Protein AF-A0A9W7E710-F1 (afdb_monomer)

Sequence (642 aa):
MIWTTAQETFTSRNQWTIESVLKQHPCAAISVYSNTLPLNVFKTLMDFGFNVKVVRYDFSKIVKVDEPGYKWALETPRYVDFPHYHIHTSDMLRLLLLFKHGGSYVDMDHVTTGPILGVRGPGRNIFGGERCRSDNPDCLGAKELLQLNVIRAEHIDSANHMNRAGFHTVKSGDTPRYTPCNGLLLNWDANHPVIAAALREIDSNYDPHCWGCLGPRLFGKLMYDTLALPTTVRRKNIFEDVSLLPPGVLYPIDYSEIASILGPTRRYEVEHFMANTYSLGVHFYGKMTNGLKIQSGSTMEKIIHEATVFGKLPFVFLARLGVTAMHIQGIPPGILSFATYLTTKQNSNNPISSSMFISVTYHSGIATHNSDPLEASLVGRAMQSSQRGEVFLMFIEPDQAEYATRLGSPSCAVWPTFMENPVFKGPFRTANDSAPLKVGLLGISHRITVKNFFVQAGAACMFDNAVIYTNTLRVRNSNQAINEQAMKEWHLSMCRGEFVELGWLKSDDFREVLVKNDINLYVSISDAVPNVILDSLAAGIPVISSDTNSIFMSSPYLAGLLTEPRVDDQSAIYHRASHVVDYVASNRREFEKAVRELFEDLDEKATRSWDCLVKSTYKTPMCVDGGGECVIARVPTSTTGF

Nearest PDB structures (foldseek):
  8jjt-assembly1_C  TM=6.096E-01  e=1.456E-08  Variovorax paradoxus
  8jjt-assembly2_A  TM=5.961E-01  e=2.511E-08  Variovorax paradoxus
  8rz3-assembly1_A  TM=5.776E-01  e=1.785E-07  Variovorax paradoxus
  8jjt-assembly3_B  TM=5.707E-01  e=3.079E-07  Variovorax paradoxus
  8jjn-assembly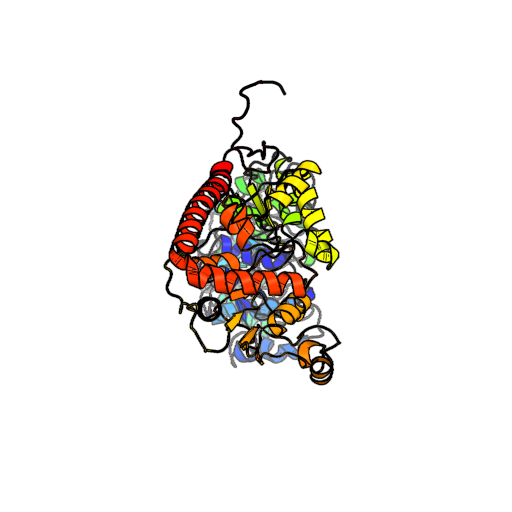3_B  TM=5.457E-01  e=2.345E-07  Variovorax paradoxus

Organism: NCBI:txid2557542

Secondary structure (DSSP, 8-state):
-B--S-GGG--HHHHHHHHHHHHH-TT--EEEE-SSS-TTTTHHHHHTT--EEEE---HHHHS-TTSTTHHHHHHGGGGTTSTTHHHHHHHHHHHHHHHHH-EEEE-TTEEESS--TT---SSSEEEEEEE--TT-TT-EEHHHHHHTTSS-GGGEE-SS---TTSEE--SSSPPPEEEEEEEEEEEEPTT-HHHHHHHHHHHHH--TT-TTTTTTTHHHHHHHHHHHS-HHHHTT-TTTTEEEEPHHHH--S-TTTGGGGTS--S---HHHHHHH---SEEE--HHHHTT----TT-HHHHHHHHHSSSTT-HHHHHHHTT--EEEEES--TTHHHHHHHHHHHHTS--TT----EEEEEE-B-HHHHTT-HHHHHHHHHHHHHHHTTSSEEEESSHHHHHHHHHTT--EEE-PPP-S------SPPP-TT--S--EEEE--SS-GGGSTTHHHHHHHHHTSTT-EEEES--S-SSSSS---HHHHHTSGGGG-SSEEEE--S--HHHHHHHHTTSSEEEE--SSB--S-HHHHHHHTT--EEE-TT-GGGGG-HHHHHHHB-S-TT-HHHHHHHHHHHHHHHHHSHHHHHHHHHHHHHHHHHHHHHHHHHHHHGGGS-EEE-STT--EEEPPPP------

Radius of gyration: 36.08 Å; Cα contacts (8 Å, |Δi|>4): 1140; chains: 1; bounding box: 76×70×103 Å

InterPro domains:
  IPR007577 Glycosyltransferase, DXD sugar-binding motif [PF04488] (13-116)
  IPR007652 Alpha 1,4-glycosyltransferase domain [PF04572] (189-304)
  IPR029044 Nucleotide-diphospho-sugar transferases [SSF53448] (34-288)
  IPR044789 Putative alpha 1,4-glycosyltransferase, plant [PTHR46781] (177-311)

Foldseek 3Di:
DEDEDAQVLDDVLLVLQVQLQCVQPVADQAEYEYPHHDQCPCVVVVVVPGRYTYDYDQLPVLDDPPAQQNLVSVCLVVLPPFPQSSVLVVLSVLLSCCQAPNFKAAASQKRFLHHQAPDDFLAQKEFEKDWDDPVAPLWAAPVLCVLLVQHDPVQEDDDPDPALSGGYQDPDDDGITMWRWPNIIGRGDHNQPLSRVLSNCCSVPPDSHDNDCSTRHRSSNLSVVLVVDDPVVNVVGSCSNHHYHGCLARANDDLVCLLVQQDQDDCPDLCCSVVVGNYRIHGNPCVSCPPPHSDPNGSVLVSSLNSGCQRPHVVLNCLVVVQQEDEEEADDPCPLVNLVVLVVVVVPPDPSNRNYAAEYEDFKDPVCCVVPVVVVVRVVSVQVSQLVVSHAYEYCQLVVCLVSVVVVRFYFHAHDDDDFQQPQAFDEDALPDPDAAEEEPEFDAASCPAPLSVLQLLLQLVDAAHEYEYAHPWDDDDPDTPDPVNVCVDPSVSRNYHYDYPYDDDPVRRLVSLRHGQEYEDAHLMGNPDPSCLSNVSNPRAYAYALSDPLCVVPPPSSVLRHFPPSNHSNSVNVSRVCNSNCCSVPVVVSNVSSNVSVVVSNVSNCQQVVLVVVCSVAPWGLPDSRRHIDRDDPPPDDDDD

Mean predicted aligned error: 14.83 Å

pLDDT: mean 81.58, std 14.82, range [27.72, 98.25]

Solvent-accessible surface area (backbone atoms only — not comparable to full-atom values): 35134 Å² total; per-residue (Å²): 60,66,48,81,61,62,51,88,75,64,48,69,67,37,51,40,15,54,30,4,45,40,56,59,35,62,83,47,78,46,53,34,39,25,83,50,56,60,72,64,75,50,45,70,52,39,76,75,68,36,49,59,46,58,36,78,76,53,55,78,79,73,44,52,89,94,40,68,37,28,62,46,50,71,47,44,82,79,39,66,87,39,63,57,34,62,58,49,52,50,41,48,48,54,46,54,47,30,34,70,68,21,45,64,44,46,45,52,39,36,38,27,65,36,68,63,78,84,59,79,58,78,11,60,25,31,29,31,20,35,76,53,57,93,88,51,88,38,45,42,40,52,71,58,40,43,74,50,41,23,38,56,75,89,47,51,44,79,69,95,65,92,62,52,75,41,35,47,63,64,95,80,74,84,64,57,32,32,21,46,36,70,54,37,33,34,56,30,58,51,67,35,63,54,51,45,49,53,26,41,48,44,50,73,66,68,55,64,82,47,85,41,58,68,35,55,34,38,56,21,41,55,51,50,59,49,70,69,46,59,71,84,58,46,78,69,46,72,42,58,53,23,12,52,42,38,20,17,30,48,35,62,57,52,81,92,53,49,70,63,37,26,39,68,72,76,94,72,46,58,61,56,54,61,73,73,33,85,39,33,23,44,54,56,48,55,87,80,43,58,93,62,67,75,31,81,86,6,53,48,47,52,50,42,52,69,23,21,55,47,51,92,43,66,63,62,42,43,48,74,73,67,52,48,64,46,82,38,89,39,84,60,91,62,50,68,61,51,29,47,53,50,52,64,47,55,76,39,100,50,94,81,54,69,80,58,43,41,32,34,32,44,61,71,26,74,78,51,24,80,80,35,71,68,55,39,52,49,52,54,50,48,39,54,34,17,54,68,68,32,33,46,35,29,20,54,48,41,70,58,7,26,52,38,36,77,72,63,15,58,22,19,29,37,48,75,82,81,95,67,77,70,69,58,75,39,69,77,64,48,81,82,60,84,67,64,49,32,36,30,53,60,69,59,67,48,38,76,80,43,72,49,38,69,31,54,50,52,17,54,27,69,38,78,52,16,41,36,38,27,30,25,78,60,62,90,82,54,104,63,60,70,48,77,64,57,60,62,70,37,78,71,60,72,38,50,32,46,80,45,74,66,37,88,66,56,74,67,61,45,48,58,51,51,30,64,20,54,32,34,50,56,44,37,88,44,68,70,61,57,61,58,61,59,58,18,45,27,24,63,22,55,46,37,26,24,64,75,51,71,86,38,71,89,32,69,67,56,34,72,56,32,36,39,79,56,54,84,35,26,67,56,48,29,55,46,52,53,50,41,53,54,46,45,35,74,42,44,71,58,53,52,50,54,50,50,58,47,50,56,54,45,50,53,45,16,53,52,33,50,49,41,60,66,65,31,76,80,46,75,60,37,55,74,49,93,66,8,45,64,36,79,54,76,77,75,94,72,74,96,84,131

Structure (mmCIF, N/CA/C/O backbone):
data_AF-A0A9W7E710-F1
#
_entry.id   AF-A0A9W7E710-F1
#
loop_
_atom_site.group_PDB
_atom_site.id
_atom_site.type_symbol
_atom_site.label_atom_id
_atom_site.label_alt_id
_atom_site.label_comp_id
_atom_site.label_asym_id
_atom_site.label_entity_id
_atom_site.label_seq_id
_atom_site.pdbx_PDB_ins_code
_atom_site.Cartn_x
_atom_site.Cartn_y
_atom_site.Cartn_z
_atom_site.occupancy
_atom_site.B_iso_or_equiv
_atom_site.auth_seq_id
_atom_site.auth_comp_id
_atom_site.auth_asym_id
_atom_site.auth_atom_id
_atom_site.pdbx_PDB_model_num
ATOM 1 N N . MET A 1 1 ? 8.676 -7.058 -19.491 1.00 96.88 1 MET A N 1
ATOM 2 C CA . MET A 1 1 ? 9.903 -6.722 -18.725 1.00 96.88 1 MET A CA 1
ATOM 3 C C . MET A 1 1 ? 10.515 -8.012 -18.194 1.00 96.88 1 MET A C 1
ATOM 5 O O . MET A 1 1 ? 9.797 -9.009 -18.130 1.00 96.88 1 MET A O 1
ATOM 9 N N . ILE A 1 2 ? 11.804 -8.029 -17.845 1.00 97.06 2 ILE A N 1
ATOM 10 C CA . ILE A 1 2 ? 12.531 -9.257 -17.475 1.00 97.06 2 ILE A CA 1
ATOM 11 C C . ILE A 1 2 ? 13.380 -9.028 -16.219 1.00 97.06 2 ILE A C 1
ATOM 13 O O . ILE A 1 2 ? 14.005 -7.980 -16.086 1.00 97.06 2 ILE A O 1
ATOM 17 N N . TRP A 1 3 ? 13.426 -10.029 -15.333 1.00 95.31 3 TRP A N 1
ATOM 18 C CA . TRP A 1 3 ? 14.349 -10.080 -14.197 1.00 95.31 3 TRP A CA 1
ATOM 19 C C . TRP A 1 3 ? 14.967 -11.476 -14.045 1.00 95.31 3 TRP A C 1
ATOM 21 O O . TRP A 1 3 ? 14.257 -12.451 -13.782 1.00 95.31 3 TRP A O 1
ATOM 31 N N . THR A 1 4 ? 16.288 -11.582 -14.201 1.00 92.44 4 THR A N 1
ATOM 32 C CA . THR A 1 4 ? 17.020 -12.866 -14.266 1.00 92.44 4 THR A CA 1
ATOM 33 C C . THR A 1 4 ? 17.992 -13.105 -13.111 1.00 92.44 4 THR A C 1
ATOM 35 O O . THR A 1 4 ? 18.566 -14.190 -13.026 1.00 92.44 4 THR A O 1
ATOM 38 N N . THR A 1 5 ? 18.184 -12.129 -12.223 1.00 89.50 5 THR A N 1
ATOM 39 C CA . THR A 1 5 ? 19.094 -12.218 -11.071 1.00 89.50 5 THR A CA 1
ATOM 40 C C . THR A 1 5 ? 18.344 -12.575 -9.787 1.00 89.50 5 THR A C 1
ATOM 42 O O . THR A 1 5 ? 17.115 -12.663 -9.771 1.00 89.50 5 THR A O 1
ATOM 45 N N . ALA A 1 6 ? 19.074 -12.806 -8.694 1.00 91.19 6 ALA A N 1
ATOM 46 C CA . ALA A 1 6 ? 18.502 -13.180 -7.402 1.00 91.19 6 ALA A CA 1
ATOM 47 C C . ALA A 1 6 ? 17.543 -12.103 -6.846 1.00 91.19 6 ALA A C 1
ATOM 49 O O . ALA A 1 6 ? 17.689 -10.911 -7.146 1.00 91.19 6 ALA A O 1
ATOM 50 N N . GLN A 1 7 ? 16.550 -12.512 -6.052 1.00 92.31 7 GLN A N 1
ATOM 51 C CA . GLN A 1 7 ? 15.501 -11.620 -5.540 1.00 92.31 7 GLN A CA 1
ATOM 52 C C . GLN A 1 7 ? 16.075 -10.474 -4.695 1.00 92.31 7 GLN A C 1
ATOM 54 O O . GLN A 1 7 ? 15.571 -9.360 -4.750 1.00 92.31 7 GLN A O 1
ATOM 59 N N . GLU A 1 8 ? 17.151 -10.717 -3.956 1.00 91.31 8 GLU A N 1
ATOM 60 C CA . GLU A 1 8 ? 17.798 -9.766 -3.045 1.00 91.31 8 GLU A CA 1
ATOM 61 C C . GLU A 1 8 ? 18.417 -8.582 -3.798 1.00 91.31 8 GLU A C 1
ATOM 63 O O . GLU A 1 8 ? 18.641 -7.515 -3.229 1.00 91.31 8 GLU A O 1
ATOM 68 N N . THR A 1 9 ? 18.680 -8.763 -5.095 1.00 90.50 9 THR A N 1
ATOM 69 C CA . THR A 1 9 ? 19.178 -7.702 -5.977 1.00 90.50 9 THR A CA 1
ATOM 70 C C . THR A 1 9 ? 18.055 -6.844 -6.561 1.00 90.50 9 THR A C 1
ATOM 72 O O . THR A 1 9 ? 18.335 -5.801 -7.149 1.00 90.50 9 THR A O 1
ATOM 75 N N . PHE A 1 10 ? 16.790 -7.259 -6.413 1.00 90.81 10 PHE A N 1
ATOM 76 C CA . PHE A 1 10 ? 15.633 -6.480 -6.843 1.00 90.81 10 PHE A CA 1
ATOM 77 C C . PHE A 1 10 ? 15.354 -5.388 -5.813 1.00 90.81 10 PHE A C 1
ATOM 79 O O . PHE A 1 10 ? 15.004 -5.658 -4.665 1.00 90.81 10 PHE A O 1
ATOM 86 N N . THR A 1 11 ? 15.514 -4.134 -6.224 1.00 89.50 11 THR A N 1
ATOM 87 C CA . THR A 1 11 ? 15.403 -2.974 -5.331 1.00 89.50 11 THR A CA 1
ATOM 88 C C . THR A 1 11 ? 14.224 -2.085 -5.709 1.00 89.50 11 THR A C 1
ATOM 90 O O . THR A 1 11 ? 13.626 -2.220 -6.779 1.00 89.50 11 THR A O 1
ATOM 93 N N . SER A 1 12 ? 13.938 -1.078 -4.878 1.00 86.81 12 SER A N 1
ATOM 94 C CA . SER A 1 12 ? 12.937 -0.051 -5.190 1.00 86.81 12 SER A CA 1
ATOM 95 C C . SER A 1 12 ? 13.193 0.656 -6.526 1.00 86.81 12 SER A C 1
ATOM 97 O O . SER A 1 12 ? 12.239 1.072 -7.168 1.00 86.81 12 SER A O 1
ATOM 99 N N . ARG A 1 13 ? 14.447 0.737 -7.003 1.00 88.94 13 ARG A N 1
ATOM 100 C CA . ARG A 1 13 ? 14.766 1.317 -8.323 1.00 88.94 13 ARG A CA 1
ATOM 101 C C . ARG A 1 13 ? 14.085 0.567 -9.466 1.00 88.94 13 ARG A C 1
ATOM 103 O O . ARG A 1 13 ? 13.595 1.179 -10.413 1.00 88.94 13 ARG A O 1
ATOM 110 N N . ASN A 1 14 ? 14.037 -0.755 -9.354 1.00 92.44 14 ASN A N 1
ATOM 111 C CA . ASN A 1 14 ? 13.433 -1.618 -10.359 1.00 92.44 14 ASN A CA 1
ATOM 112 C C . ASN A 1 14 ? 11.907 -1.533 -10.292 1.00 92.44 14 ASN A C 1
ATOM 114 O O . ASN A 1 14 ? 11.240 -1.463 -11.321 1.00 92.44 14 ASN A O 1
ATOM 118 N N . GLN A 1 15 ? 11.353 -1.432 -9.083 1.00 92.19 15 GLN A N 1
ATOM 119 C CA . GLN A 1 15 ? 9.925 -1.184 -8.907 1.00 92.19 15 GLN A CA 1
ATOM 120 C C . GLN A 1 15 ? 9.497 0.189 -9.451 1.00 92.19 15 GLN A C 1
ATOM 122 O O . GLN A 1 15 ? 8.486 0.268 -10.141 1.00 92.19 15 GLN A O 1
ATOM 127 N N . TRP A 1 16 ? 10.275 1.254 -9.229 1.00 91.62 16 TRP A N 1
ATOM 128 C CA . TRP A 1 16 ? 9.985 2.590 -9.770 1.00 91.62 16 TRP A CA 1
ATOM 129 C C . TRP A 1 16 ? 9.903 2.608 -11.292 1.00 91.62 16 TRP A C 1
ATOM 131 O O . TRP A 1 16 ? 9.093 3.333 -11.854 1.00 91.62 16 TRP A O 1
ATOM 141 N N . THR A 1 17 ? 10.687 1.773 -11.965 1.00 93.69 17 THR A N 1
ATOM 142 C CA . THR A 1 17 ? 10.592 1.599 -13.418 1.00 93.69 17 THR A CA 1
ATOM 143 C C . THR A 1 17 ? 9.205 1.067 -13.814 1.00 93.69 17 THR A C 1
ATOM 145 O O . THR A 1 17 ? 8.542 1.649 -14.671 1.00 93.69 17 THR A O 1
ATOM 148 N N . ILE A 1 18 ? 8.697 0.039 -13.125 1.00 95.56 18 ILE A N 1
ATOM 149 C CA . ILE A 1 18 ? 7.341 -0.500 -13.342 1.00 95.56 18 ILE A CA 1
ATOM 150 C C . ILE A 1 18 ? 6.276 0.556 -13.023 1.00 95.56 18 ILE A C 1
ATOM 152 O O . ILE A 1 18 ? 5.378 0.797 -13.828 1.00 95.56 18 ILE A O 1
ATOM 156 N N . GLU A 1 19 ? 6.388 1.210 -11.865 1.00 93.56 19 GLU A N 1
ATOM 157 C CA . GLU A 1 19 ? 5.472 2.276 -11.456 1.00 93.56 19 GLU A CA 1
ATOM 158 C C . GLU A 1 19 ? 5.452 3.425 -12.460 1.00 93.56 19 GLU A C 1
ATOM 160 O O . GLU A 1 19 ? 4.396 4.001 -12.700 1.00 93.56 19 GLU A O 1
ATOM 165 N N . SER A 1 20 ? 6.595 3.756 -13.063 1.00 93.94 20 SER A N 1
ATOM 166 C CA . SER A 1 20 ? 6.653 4.823 -14.053 1.00 93.94 20 SER A CA 1
ATOM 167 C C . SER A 1 20 ? 5.840 4.491 -15.300 1.00 93.94 20 SER A C 1
ATOM 169 O O . SER A 1 20 ? 5.063 5.328 -15.757 1.00 93.94 20 SER A O 1
ATOM 171 N N . VAL A 1 21 ? 5.898 3.241 -15.773 1.00 95.81 21 VAL A N 1
ATOM 172 C CA . VAL A 1 21 ? 5.061 2.780 -16.888 1.00 95.81 21 VAL A CA 1
ATOM 173 C C . VAL A 1 21 ? 3.586 2.816 -16.496 1.00 95.81 21 VAL A C 1
ATOM 175 O O . VAL A 1 21 ? 2.774 3.339 -17.254 1.00 95.81 21 VAL A O 1
ATOM 178 N N . LEU A 1 22 ? 3.236 2.307 -15.310 1.00 94.44 22 LEU A N 1
ATOM 179 C CA . LEU A 1 22 ? 1.852 2.274 -14.820 1.00 94.44 22 LEU A CA 1
ATOM 180 C C . LEU A 1 22 ? 1.266 3.672 -14.604 1.00 94.44 22 LEU A C 1
ATOM 182 O O . LEU A 1 22 ? 0.077 3.874 -14.829 1.00 94.44 22 LEU A O 1
ATOM 186 N N . LYS A 1 23 ? 2.086 4.654 -14.215 1.00 89.69 23 LYS A N 1
ATOM 187 C CA . LYS A 1 23 ? 1.638 6.045 -14.105 1.00 89.69 23 LYS A CA 1
ATOM 188 C C . LYS A 1 23 ? 1.209 6.593 -15.468 1.00 89.69 23 LYS A C 1
ATOM 190 O O . LYS A 1 23 ? 0.175 7.247 -15.565 1.00 89.69 23 LYS A O 1
ATOM 195 N N . GLN A 1 24 ? 2.014 6.355 -16.501 1.00 89.94 24 GLN A N 1
ATOM 196 C CA . GLN A 1 24 ? 1.759 6.872 -17.849 1.00 89.94 24 GLN A CA 1
ATOM 197 C C . GLN A 1 24 ? 0.689 6.052 -18.585 1.00 89.94 24 GLN A C 1
ATOM 199 O O . GLN A 1 24 ? -0.039 6.586 -19.417 1.00 89.94 24 GLN A O 1
ATOM 204 N N . HIS A 1 25 ? 0.580 4.761 -18.260 1.00 93.94 25 HIS A N 1
ATOM 205 C CA . HIS A 1 25 ? -0.333 3.805 -18.881 1.00 93.94 25 HIS A CA 1
ATOM 206 C C . HIS A 1 25 ? -1.041 2.958 -17.810 1.00 93.94 25 HIS A C 1
ATOM 208 O O . HIS A 1 25 ? -0.707 1.782 -17.645 1.00 93.94 25 HIS A O 1
ATOM 214 N N . PRO A 1 26 ? -2.051 3.501 -17.101 1.00 91.25 26 PRO A N 1
ATOM 215 C CA . PRO A 1 26 ? -2.720 2.787 -16.004 1.00 91.25 26 PRO A CA 1
ATOM 216 C C . PRO A 1 26 ? -3.378 1.465 -16.420 1.00 91.25 26 PRO A C 1
ATOM 218 O O . PRO A 1 26 ? -3.525 0.557 -15.608 1.00 91.25 26 PRO A O 1
ATOM 221 N N . CYS A 1 27 ? -3.747 1.344 -17.700 1.00 91.88 27 CYS A N 1
ATOM 222 C CA . CYS A 1 27 ? -4.351 0.142 -18.280 1.00 91.88 27 CYS A CA 1
ATOM 223 C C . CYS A 1 27 ? -3.326 -0.834 -18.891 1.00 91.88 27 CYS A C 1
ATOM 225 O O . CYS A 1 27 ? -3.725 -1.829 -19.500 1.00 91.88 27 CYS A O 1
ATOM 227 N N . ALA A 1 28 ? -2.020 -0.563 -18.793 1.00 94.38 28 ALA A N 1
ATOM 228 C CA . ALA A 1 28 ? -1.005 -1.458 -19.337 1.00 94.38 28 ALA A CA 1
ATOM 229 C C . ALA A 1 28 ? -1.021 -2.813 -18.614 1.00 94.38 28 ALA A C 1
ATOM 231 O O . ALA A 1 28 ? -1.034 -2.884 -17.387 1.00 94.38 28 ALA A O 1
ATOM 232 N N . ALA A 1 29 ? -0.964 -3.896 -19.390 1.00 96.25 29 ALA A N 1
ATOM 233 C CA . ALA A 1 29 ? -0.771 -5.243 -18.870 1.00 96.25 29 ALA A CA 1
ATOM 234 C C . ALA A 1 29 ? 0.730 -5.563 -18.820 1.00 96.25 29 ALA A C 1
ATOM 236 O O . ALA A 1 29 ? 1.346 -5.878 -19.841 1.00 96.25 29 ALA A O 1
ATOM 237 N N . ILE A 1 30 ? 1.333 -5.488 -17.633 1.00 97.75 30 ILE A N 1
ATOM 238 C CA . ILE A 1 30 ? 2.769 -5.707 -17.446 1.00 97.75 30 ILE A CA 1
ATOM 239 C C . ILE A 1 30 ? 3.026 -7.152 -17.017 1.00 97.75 30 ILE A C 1
ATOM 241 O O . ILE A 1 30 ? 2.687 -7.573 -15.912 1.00 97.75 30 ILE A O 1
ATOM 245 N N . SER A 1 31 ? 3.695 -7.911 -17.886 1.00 98.06 31 SER A N 1
ATOM 246 C CA . SER A 1 31 ? 4.277 -9.208 -17.524 1.00 98.06 31 SER A CA 1
ATOM 247 C C . SER A 1 31 ? 5.769 -9.050 -17.224 1.00 98.06 31 SER A C 1
ATOM 249 O O . SER A 1 31 ? 6.552 -8.600 -18.072 1.00 98.06 31 SER A O 1
ATOM 251 N N . VAL A 1 32 ? 6.151 -9.418 -16.003 1.00 98.25 32 VAL A N 1
ATOM 252 C CA . VAL A 1 32 ? 7.535 -9.495 -15.532 1.00 98.25 32 VAL A CA 1
ATOM 253 C C . VAL A 1 32 ? 7.982 -10.947 -15.601 1.00 98.25 32 VAL A C 1
ATOM 255 O O . VAL A 1 32 ? 7.592 -11.764 -14.771 1.00 98.25 32 VAL A O 1
ATOM 258 N N . TYR A 1 33 ? 8.795 -11.284 -16.595 1.00 97.81 33 TYR A N 1
ATOM 259 C CA . TYR A 1 33 ? 9.319 -12.638 -16.734 1.00 97.81 33 TYR A CA 1
ATOM 260 C C . TYR A 1 33 ? 10.496 -12.841 -15.784 1.00 97.81 33 TYR A C 1
ATOM 262 O O . TYR A 1 33 ? 11.522 -12.171 -15.901 1.00 97.81 33 TYR A O 1
ATOM 270 N N . SER A 1 34 ? 10.333 -13.745 -14.820 1.00 97.31 34 SER A N 1
ATOM 271 C CA . SER A 1 34 ? 11.350 -14.043 -13.816 1.00 97.31 34 SER A CA 1
ATOM 272 C C . SER A 1 34 ? 11.143 -15.421 -13.208 1.00 97.31 34 SER A C 1
ATOM 274 O O . SER A 1 34 ? 10.020 -15.794 -12.869 1.00 97.31 34 SER A O 1
ATOM 276 N N . ASN A 1 35 ? 12.238 -16.147 -12.989 1.00 95.94 35 ASN A N 1
ATOM 277 C CA . ASN A 1 35 ? 12.242 -17.419 -12.261 1.00 95.94 35 ASN A CA 1
ATOM 278 C C . ASN A 1 35 ? 12.683 -17.272 -10.795 1.00 95.94 35 ASN A C 1
ATOM 280 O O . ASN A 1 35 ? 12.573 -18.226 -10.034 1.00 95.94 35 ASN A O 1
ATOM 284 N N . THR A 1 36 ? 13.117 -16.078 -10.389 1.00 95.81 36 THR A N 1
ATOM 285 C CA . THR A 1 36 ? 13.673 -15.792 -9.059 1.00 95.81 36 THR A CA 1
ATOM 286 C C . THR A 1 36 ? 12.759 -14.915 -8.208 1.00 95.81 36 THR A C 1
ATOM 288 O O . THR A 1 36 ? 12.714 -15.089 -6.996 1.00 95.81 36 THR A O 1
ATOM 291 N N . LEU A 1 37 ? 11.977 -14.010 -8.809 1.00 96.25 37 LEU A N 1
ATOM 292 C CA . LEU A 1 37 ? 11.049 -13.165 -8.049 1.00 96.25 37 LEU A CA 1
ATOM 293 C C . LEU A 1 37 ? 9.853 -13.969 -7.496 1.00 96.25 37 LEU A C 1
ATOM 295 O O . LEU A 1 37 ? 9.353 -14.863 -8.188 1.00 96.25 37 LEU A O 1
ATOM 299 N N . PRO A 1 38 ? 9.329 -13.652 -6.300 1.00 94.88 38 PRO A N 1
ATOM 300 C CA . PRO A 1 38 ? 8.073 -14.207 -5.802 1.00 94.88 38 PRO A CA 1
ATOM 301 C C . PRO A 1 38 ? 6.889 -13.804 -6.683 1.00 94.88 38 PRO A C 1
ATOM 303 O O . PRO A 1 38 ? 6.827 -12.679 -7.175 1.00 94.88 38 PRO A O 1
ATOM 306 N N . LEU A 1 39 ? 5.899 -14.688 -6.838 1.00 94.62 39 LEU A N 1
ATOM 307 C CA . LEU A 1 39 ? 4.714 -14.392 -7.659 1.00 94.62 39 LEU A CA 1
ATOM 308 C C . LEU A 1 39 ? 3.870 -13.234 -7.102 1.00 94.62 39 LEU A C 1
ATOM 310 O O . LEU A 1 39 ? 3.196 -12.539 -7.857 1.00 94.62 39 LEU A O 1
ATOM 314 N N . ASN A 1 40 ? 3.935 -13.008 -5.791 1.00 86.31 40 ASN A N 1
ATOM 315 C CA . ASN A 1 40 ? 3.215 -11.961 -5.071 1.00 86.31 40 ASN A CA 1
ATOM 316 C C . ASN A 1 40 ? 4.051 -10.691 -4.827 1.00 86.31 40 ASN A C 1
ATOM 318 O O . ASN A 1 40 ? 3.600 -9.820 -4.088 1.00 86.31 40 ASN A O 1
ATOM 322 N N . VAL A 1 41 ? 5.239 -10.554 -5.431 1.00 87.31 41 VAL A N 1
ATOM 323 C CA . VAL A 1 41 ? 6.129 -9.397 -5.194 1.00 87.31 41 VAL A CA 1
ATOM 324 C C . VAL A 1 41 ? 5.462 -8.050 -5.515 1.00 87.31 41 VAL A C 1
ATOM 326 O O . VAL A 1 41 ? 5.782 -7.042 -4.897 1.00 87.31 41 VAL A O 1
ATOM 329 N N . PHE A 1 42 ? 4.477 -8.034 -6.420 1.00 87.62 42 PHE A N 1
ATOM 330 C CA . PHE A 1 42 ? 3.721 -6.836 -6.803 1.00 87.62 42 PHE A CA 1
ATOM 331 C C . PHE A 1 42 ? 2.314 -6.767 -6.195 1.00 87.62 42 PHE A C 1
ATOM 333 O O . PHE A 1 42 ? 1.459 -6.066 -6.733 1.00 87.62 42 PHE A O 1
ATOM 340 N N . LYS A 1 43 ? 2.049 -7.481 -5.087 1.00 80.12 43 LYS A N 1
ATOM 341 C CA . LYS A 1 43 ? 0.716 -7.519 -4.459 1.00 80.12 43 LYS A CA 1
ATOM 342 C C . LYS A 1 43 ? 0.153 -6.122 -4.214 1.00 80.12 43 LYS A C 1
ATOM 344 O O . LYS A 1 43 ? -0.978 -5.866 -4.595 1.00 80.12 43 LYS A O 1
ATOM 349 N N . THR A 1 44 ? 0.964 -5.214 -3.679 1.00 77.69 44 THR A N 1
ATOM 350 C CA . THR A 1 44 ? 0.544 -3.834 -3.430 1.00 77.69 44 THR A CA 1
ATOM 351 C C . THR A 1 44 ? 0.013 -3.171 -4.700 1.00 77.69 44 THR A C 1
ATOM 353 O O . THR A 1 44 ? -1.094 -2.657 -4.689 1.00 77.69 44 THR A O 1
ATOM 356 N N . LEU A 1 45 ? 0.736 -3.243 -5.824 1.00 79.00 45 LEU A N 1
ATOM 357 C CA . LEU A 1 45 ? 0.282 -2.660 -7.096 1.00 79.00 45 LEU A CA 1
ATOM 358 C C . LEU A 1 45 ? -1.025 -3.301 -7.595 1.00 79.00 45 LEU A C 1
ATOM 360 O O . LEU A 1 45 ? -1.896 -2.590 -8.090 1.00 79.00 45 LEU A O 1
ATOM 364 N N . MET A 1 46 ? -1.178 -4.618 -7.429 1.00 80.75 46 MET A N 1
ATOM 365 C CA . MET A 1 46 ? -2.410 -5.333 -7.784 1.00 80.75 46 MET A CA 1
ATOM 366 C C . MET A 1 46 ? -3.598 -4.928 -6.902 1.00 80.75 46 MET A C 1
ATOM 368 O O . MET A 1 46 ? -4.699 -4.759 -7.417 1.00 80.75 46 MET A O 1
ATOM 372 N N . ASP A 1 47 ? -3.380 -4.714 -5.602 1.00 71.88 47 ASP A N 1
ATOM 373 C CA . ASP A 1 47 ? -4.417 -4.253 -4.668 1.00 71.88 47 ASP A CA 1
ATOM 374 C C . ASP A 1 47 ? -4.927 -2.844 -5.034 1.00 71.88 47 ASP A C 1
ATOM 376 O O . ASP A 1 47 ? -6.092 -2.529 -4.806 1.00 71.88 47 ASP A O 1
ATOM 380 N N . PHE A 1 48 ? -4.083 -2.017 -5.666 1.00 69.69 48 PHE A N 1
ATOM 381 C CA . PHE A 1 48 ? -4.464 -0.718 -6.241 1.00 69.69 48 PHE A CA 1
ATOM 382 C C . PHE A 1 48 ? -5.126 -0.815 -7.630 1.00 69.69 48 PHE A C 1
ATOM 384 O O . PHE A 1 48 ? -5.451 0.210 -8.226 1.00 69.69 48 PHE A O 1
ATOM 391 N N . GLY A 1 49 ? -5.337 -2.024 -8.155 1.00 78.50 49 GLY A N 1
ATOM 392 C CA . GLY A 1 49 ? -6.023 -2.267 -9.426 1.00 78.50 49 GLY A CA 1
ATOM 393 C C . GLY A 1 49 ? -5.122 -2.299 -10.665 1.00 78.50 49 GLY A C 1
ATOM 394 O O . GLY A 1 49 ? -5.637 -2.416 -11.777 1.00 78.50 49 GLY A O 1
ATOM 395 N N . PHE A 1 50 ? -3.793 -2.227 -10.520 1.00 87.19 50 PHE A N 1
ATOM 396 C CA . PHE A 1 50 ? -2.887 -2.332 -11.667 1.00 87.19 50 PHE A CA 1
ATOM 397 C C . PHE A 1 50 ? -2.715 -3.777 -12.146 1.00 87.19 50 PHE A C 1
ATOM 399 O O . PHE A 1 50 ? -2.581 -4.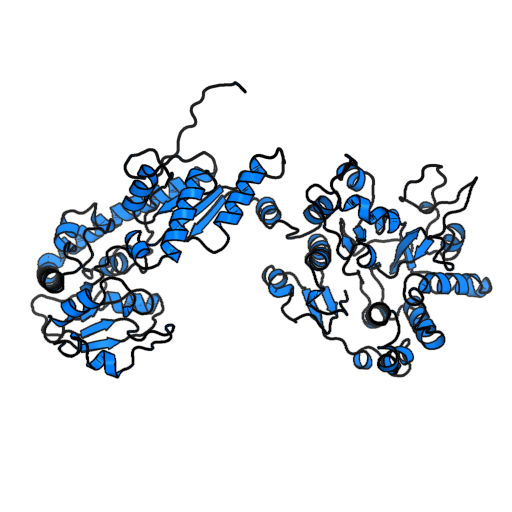713 -11.357 1.00 87.19 50 PHE A O 1
ATOM 406 N N . ASN A 1 51 ? -2.623 -3.956 -13.466 1.00 95.25 51 ASN A N 1
ATOM 407 C CA . ASN A 1 51 ? -2.394 -5.259 -14.086 1.00 95.25 51 ASN A CA 1
ATOM 408 C C . ASN A 1 51 ? -0.892 -5.543 -14.240 1.00 95.25 51 ASN A C 1
ATOM 410 O O . ASN A 1 51 ? -0.308 -5.363 -15.311 1.00 95.25 51 ASN A O 1
ATOM 414 N N . VAL A 1 52 ? -0.264 -5.990 -13.155 1.00 96.69 52 VAL A N 1
ATOM 415 C CA . VAL A 1 52 ? 1.140 -6.415 -13.137 1.00 96.69 52 VAL A CA 1
ATOM 416 C C . VAL A 1 52 ? 1.265 -7.821 -12.562 1.00 96.69 52 VAL A C 1
ATOM 418 O O . VAL A 1 52 ? 0.718 -8.120 -11.506 1.00 96.69 52 VAL A O 1
ATOM 421 N N . LYS A 1 53 ? 2.005 -8.698 -13.246 1.00 96.56 53 LYS A N 1
ATOM 422 C CA . LYS A 1 53 ? 2.214 -10.083 -12.800 1.00 96.56 53 LYS A CA 1
ATOM 423 C C . LYS A 1 53 ? 3.626 -10.579 -13.061 1.00 96.56 53 LYS A C 1
ATOM 425 O O . LYS A 1 53 ? 4.252 -10.213 -14.057 1.00 96.56 53 LYS A O 1
ATOM 430 N N . VAL A 1 54 ? 4.092 -11.477 -12.198 1.00 98.19 54 VAL A N 1
ATOM 431 C CA . VAL A 1 54 ? 5.302 -12.267 -12.446 1.00 98.19 54 VAL A CA 1
ATOM 432 C C . VAL A 1 54 ? 4.935 -13.517 -13.240 1.00 98.19 54 VAL A C 1
ATOM 434 O O . VAL A 1 54 ? 3.974 -14.210 -12.913 1.00 98.19 54 VAL A O 1
ATOM 437 N N . VAL A 1 55 ? 5.709 -13.812 -14.281 1.00 98.00 55 VAL A N 1
ATOM 438 C CA . VAL A 1 55 ? 5.534 -14.979 -15.150 1.00 98.00 55 VAL A CA 1
ATOM 439 C C . VAL A 1 55 ? 6.811 -15.814 -15.122 1.00 98.00 55 VAL A C 1
ATOM 441 O O . VAL A 1 55 ? 7.905 -15.296 -15.350 1.00 98.00 55 VAL A O 1
ATOM 444 N N . ARG A 1 56 ? 6.679 -17.114 -14.846 1.00 97.31 56 ARG A N 1
ATOM 445 C CA . ARG A 1 56 ? 7.792 -18.064 -14.974 1.00 97.31 56 ARG A CA 1
ATOM 446 C C . ARG A 1 56 ? 8.070 -18.321 -16.448 1.00 97.31 56 ARG A C 1
ATOM 448 O O . ARG A 1 56 ? 7.129 -18.498 -17.219 1.00 97.31 56 ARG A O 1
ATOM 455 N N . TYR A 1 57 ? 9.341 -18.355 -16.826 1.00 94.88 57 TYR A N 1
ATOM 456 C CA . TYR A 1 57 ? 9.745 -18.648 -18.195 1.00 94.88 57 TYR A CA 1
ATOM 457 C C . TYR A 1 57 ? 10.531 -19.950 -18.275 1.00 94.88 57 TYR A C 1
ATOM 459 O O . TYR A 1 57 ? 11.262 -20.328 -17.361 1.00 94.88 57 TYR A O 1
ATOM 467 N N . ASP A 1 58 ? 10.389 -20.601 -19.417 1.00 92.75 58 ASP A N 1
ATOM 468 C CA . ASP A 1 58 ? 11.114 -21.798 -19.804 1.00 92.75 58 ASP A CA 1
ATOM 469 C C . ASP A 1 58 ? 11.340 -21.690 -21.310 1.00 92.75 58 ASP A C 1
ATOM 471 O O . ASP A 1 58 ? 10.376 -21.623 -22.077 1.00 92.75 58 ASP A O 1
ATOM 475 N N . PHE A 1 59 ? 12.604 -21.615 -21.729 1.00 91.81 59 PHE A N 1
ATOM 476 C CA . PHE A 1 59 ? 12.952 -21.430 -23.134 1.00 91.81 59 PHE A CA 1
ATOM 477 C C . PHE A 1 59 ? 12.350 -22.525 -24.020 1.00 91.81 59 PHE A C 1
ATOM 479 O O . PHE A 1 59 ? 11.826 -22.208 -25.086 1.00 91.81 59 PHE A O 1
ATOM 486 N N . SER A 1 60 ? 12.303 -23.773 -23.542 1.00 86.88 60 SER A N 1
ATOM 487 C CA . SER A 1 60 ? 11.740 -24.906 -24.290 1.00 86.88 60 SER A CA 1
ATOM 488 C C . SER A 1 60 ? 10.242 -24.764 -24.584 1.00 86.88 60 SER A C 1
ATOM 490 O O . SER A 1 60 ? 9.725 -25.368 -25.521 1.00 86.88 60 SER A O 1
ATOM 492 N N . LYS A 1 61 ? 9.534 -23.949 -23.792 1.00 89.25 61 LYS A N 1
ATOM 493 C CA . LYS A 1 61 ? 8.107 -23.651 -23.975 1.00 89.25 61 LYS A CA 1
ATOM 494 C C . LYS A 1 61 ? 7.874 -22.396 -24.806 1.00 89.25 61 LYS A C 1
ATOM 496 O O . LYS A 1 61 ? 6.777 -22.218 -25.331 1.00 89.25 61 LYS A O 1
ATOM 501 N N . ILE A 1 62 ? 8.875 -21.521 -24.897 1.00 92.12 62 ILE A N 1
ATOM 502 C CA . ILE A 1 62 ? 8.793 -20.268 -25.648 1.00 92.12 62 ILE A CA 1
ATOM 503 C C . ILE A 1 62 ? 9.113 -20.508 -27.122 1.00 92.12 62 ILE A C 1
ATOM 505 O O . ILE A 1 62 ? 8.393 -19.985 -27.968 1.00 92.12 62 ILE A O 1
ATOM 509 N N . VAL A 1 63 ? 10.150 -21.292 -27.435 1.00 93.06 63 VAL A N 1
ATOM 510 C CA . VAL A 1 63 ? 10.617 -21.523 -28.811 1.00 93.06 63 VAL A CA 1
ATOM 511 C C . VAL A 1 63 ? 10.483 -22.991 -29.214 1.00 93.06 63 VAL A C 1
ATOM 513 O O . VAL A 1 63 ? 10.836 -23.894 -28.457 1.00 93.06 63 VAL A O 1
ATOM 516 N N . LYS A 1 64 ? 9.941 -23.234 -30.409 1.00 92.94 64 LYS A N 1
ATOM 517 C CA . LYS A 1 64 ? 9.769 -24.574 -30.987 1.00 92.94 64 LYS A CA 1
ATOM 518 C C . LYS A 1 64 ? 10.954 -24.934 -31.881 1.00 92.94 64 LYS A C 1
ATOM 520 O O . LYS A 1 64 ? 11.704 -24.062 -32.311 1.00 92.94 64 LYS A O 1
ATOM 525 N N . VAL A 1 65 ? 11.087 -26.227 -32.179 1.00 91.94 65 VAL A N 1
ATOM 526 C CA . VAL A 1 65 ? 12.066 -26.739 -33.152 1.00 91.94 65 VAL A CA 1
ATOM 527 C C . VAL A 1 65 ? 11.924 -25.977 -34.476 1.00 91.94 65 VAL A C 1
ATOM 529 O O . VAL A 1 65 ? 10.806 -25.667 -34.887 1.00 91.94 65 VAL A O 1
ATOM 532 N N . ASP A 1 66 ? 13.060 -25.661 -35.099 1.00 88.75 66 ASP A N 1
ATOM 533 C CA . ASP A 1 66 ? 13.197 -24.918 -36.365 1.00 88.75 66 ASP A CA 1
ATOM 534 C C . ASP A 1 66 ? 12.779 -23.437 -36.338 1.00 88.75 66 ASP A C 1
ATOM 536 O O . ASP A 1 66 ? 12.845 -22.746 -37.358 1.00 88.75 66 ASP A O 1
ATOM 540 N N . GLU A 1 67 ? 12.398 -22.898 -35.179 1.00 94.62 67 GLU A N 1
ATOM 541 C CA . GLU A 1 67 ? 12.150 -21.465 -35.042 1.00 94.62 67 GLU A CA 1
ATOM 542 C C . GLU A 1 67 ? 13.447 -20.679 -34.778 1.00 94.62 67 GLU A C 1
ATOM 544 O O . GLU A 1 67 ? 14.365 -21.191 -34.132 1.00 94.62 67 GLU A O 1
ATOM 549 N N . PRO A 1 68 ? 13.535 -19.409 -35.222 1.00 96.06 68 PRO A N 1
ATOM 550 C CA . PRO A 1 68 ? 14.660 -18.544 -34.887 1.00 96.06 68 PRO A CA 1
ATOM 551 C C . PRO A 1 68 ? 14.893 -18.465 -33.374 1.00 96.06 68 PRO A C 1
ATOM 553 O O . PRO A 1 68 ? 13.974 -18.160 -32.614 1.00 96.06 68 PRO A O 1
ATOM 556 N N . GLY A 1 69 ? 16.133 -18.691 -32.950 1.00 94.88 69 GLY A N 1
ATOM 557 C CA . GLY A 1 69 ? 16.545 -18.686 -31.551 1.00 94.88 69 GLY A CA 1
ATOM 558 C C . GLY A 1 69 ? 16.445 -20.050 -30.864 1.00 94.88 69 GLY A C 1
ATOM 559 O O . GLY A 1 69 ? 16.793 -20.166 -29.686 1.00 94.88 69 GLY A O 1
ATOM 560 N N . TYR A 1 70 ? 15.962 -21.085 -31.562 1.00 95.56 70 TYR A N 1
ATOM 561 C CA . TYR A 1 70 ? 15.823 -22.430 -31.006 1.00 95.56 70 TYR A CA 1
ATOM 562 C C . TYR A 1 70 ? 17.172 -23.027 -30.601 1.00 95.56 70 TYR A C 1
ATOM 564 O O . TYR A 1 70 ? 17.282 -23.628 -29.532 1.00 95.56 70 TYR A O 1
ATOM 572 N N . LYS A 1 71 ? 18.210 -22.851 -31.427 1.00 94.19 71 LYS A N 1
ATOM 573 C CA . LYS A 1 71 ? 19.523 -23.453 -31.167 1.00 94.19 71 LYS A CA 1
ATOM 574 C C . LYS A 1 71 ? 20.144 -22.872 -29.899 1.00 94.19 71 LYS A C 1
ATOM 576 O O . LYS A 1 71 ? 20.560 -23.634 -29.029 1.00 94.19 71 LYS A O 1
ATOM 581 N N . TRP A 1 72 ? 20.144 -21.547 -29.747 1.00 93.56 72 TRP A N 1
ATOM 582 C CA . TRP A 1 72 ? 20.637 -20.912 -28.525 1.00 93.56 72 TRP A CA 1
ATOM 583 C C . TRP A 1 72 ? 19.819 -21.326 -27.294 1.00 93.56 72 TRP A C 1
ATOM 585 O O . TRP A 1 72 ? 20.386 -21.644 -26.249 1.00 93.56 72 TRP A O 1
ATOM 595 N N . ALA A 1 73 ? 18.489 -21.376 -27.417 1.00 92.62 73 ALA A N 1
ATOM 596 C CA . ALA A 1 73 ? 17.591 -21.800 -26.341 1.00 92.62 73 ALA A CA 1
ATOM 597 C C . ALA A 1 73 ? 17.850 -23.244 -25.878 1.00 92.62 73 ALA A C 1
ATOM 599 O O . ALA A 1 73 ? 17.808 -23.531 -24.682 1.00 92.62 73 ALA A O 1
ATOM 600 N N . LEU A 1 74 ? 18.145 -24.149 -26.814 1.00 91.31 74 LEU A N 1
ATOM 601 C CA . LEU A 1 74 ? 18.502 -25.536 -26.521 1.00 91.31 74 LEU A CA 1
ATOM 602 C C . LEU A 1 74 ? 19.869 -25.637 -25.831 1.00 91.31 74 LEU A C 1
ATOM 604 O O . LEU A 1 74 ? 20.054 -26.442 -24.919 1.00 91.31 74 LEU A O 1
ATOM 608 N N . GLU A 1 75 ? 20.831 -24.821 -26.259 1.00 90.62 75 GLU A N 1
ATOM 609 C CA . GLU A 1 75 ? 22.201 -24.840 -25.746 1.00 90.62 75 GLU A CA 1
ATOM 610 C C . GLU A 1 75 ? 22.410 -23.976 -24.494 1.00 90.62 75 GLU A C 1
ATOM 612 O O . GLU A 1 75 ? 23.473 -24.062 -23.883 1.00 90.62 75 GLU A O 1
ATOM 617 N N . THR A 1 76 ? 21.401 -23.214 -24.052 1.00 86.25 76 THR A N 1
ATOM 618 C CA . THR A 1 76 ? 21.478 -22.301 -22.894 1.00 86.25 76 THR A CA 1
ATOM 619 C C . THR A 1 76 ? 22.125 -22.924 -21.647 1.00 86.25 76 THR A C 1
ATOM 621 O O . THR A 1 76 ? 22.979 -22.262 -21.050 1.00 86.25 76 THR A O 1
ATOM 624 N N . PRO A 1 77 ? 21.828 -24.186 -21.254 1.00 88.50 77 PRO A N 1
ATOM 625 C CA . PRO A 1 77 ? 22.474 -24.815 -20.098 1.00 88.50 77 PRO A CA 1
ATOM 626 C C . PRO A 1 77 ? 24.003 -24.931 -20.204 1.00 88.50 77 PRO A C 1
ATOM 628 O O . PRO A 1 77 ? 24.674 -25.004 -19.181 1.00 88.50 77 PRO A O 1
ATOM 631 N N . ARG A 1 78 ? 24.573 -24.927 -21.417 1.00 90.12 78 ARG A N 1
ATOM 632 C CA . ARG A 1 78 ? 26.029 -24.963 -21.642 1.00 90.12 78 ARG A CA 1
ATOM 633 C C . ARG A 1 78 ? 26.710 -23.633 -21.332 1.00 90.12 78 ARG A C 1
ATOM 635 O O . ARG A 1 78 ? 27.925 -23.602 -21.177 1.00 90.12 78 ARG A O 1
ATOM 642 N N . TYR A 1 79 ? 25.950 -22.540 -21.284 1.00 88.81 79 TYR A N 1
ATOM 643 C CA . TYR A 1 79 ? 26.489 -21.186 -21.179 1.00 88.81 79 TYR A CA 1
ATOM 644 C C . TYR A 1 79 ? 26.415 -20.607 -19.763 1.00 88.81 79 TYR A C 1
ATOM 646 O O . TYR A 1 79 ? 26.824 -19.467 -19.566 1.00 88.81 79 TYR A O 1
ATOM 654 N N . VAL A 1 80 ? 25.902 -21.367 -18.788 1.00 88.69 80 VAL A N 1
ATOM 655 C CA . VAL A 1 80 ? 25.652 -20.899 -17.411 1.00 88.69 80 VAL A CA 1
ATOM 656 C C . VAL A 1 80 ? 26.918 -20.353 -16.747 1.00 88.69 80 VAL A C 1
ATOM 658 O O . VAL A 1 80 ? 26.856 -19.332 -16.066 1.00 88.69 80 VAL A O 1
ATOM 661 N N . ASP A 1 81 ? 28.063 -20.989 -17.001 1.00 90.56 81 ASP A N 1
ATOM 662 C CA . ASP A 1 81 ? 29.349 -20.620 -16.399 1.00 90.56 81 ASP A CA 1
ATOM 663 C C . ASP A 1 81 ? 30.125 -19.561 -17.203 1.00 90.56 81 ASP A C 1
ATOM 665 O O . ASP A 1 81 ? 31.196 -19.117 -16.785 1.00 90.56 81 ASP A O 1
ATOM 669 N N . PHE A 1 82 ? 29.613 -19.141 -18.365 1.00 93.25 82 PHE A N 1
ATOM 670 C CA . PHE A 1 82 ? 30.278 -18.142 -19.198 1.00 93.25 82 PHE A CA 1
ATOM 671 C C . PHE A 1 82 ? 30.024 -16.714 -18.693 1.00 93.25 82 PHE A C 1
ATOM 673 O O . PHE A 1 82 ? 28.980 -16.418 -18.095 1.00 93.25 82 PHE A O 1
ATOM 680 N N . PRO A 1 83 ? 30.956 -15.779 -18.965 1.00 86.94 83 PRO A N 1
ATOM 681 C CA . PRO A 1 83 ? 30.743 -14.378 -18.638 1.00 86.94 83 PRO A CA 1
ATOM 682 C C . PRO A 1 83 ? 29.472 -13.856 -19.325 1.00 86.94 83 PRO A C 1
ATOM 684 O O . PRO A 1 83 ? 29.139 -14.231 -20.439 1.00 86.94 83 PRO A O 1
ATOM 687 N N . HIS A 1 84 ? 28.739 -12.972 -18.647 1.00 90.38 84 HIS A N 1
ATOM 688 C CA . HIS A 1 84 ? 27.535 -12.309 -19.180 1.00 90.38 84 HIS A CA 1
ATOM 689 C C . HIS A 1 84 ? 26.282 -13.182 -19.366 1.00 90.38 84 HIS A C 1
ATOM 691 O O . HIS A 1 84 ? 25.273 -12.653 -19.834 1.00 90.38 84 HIS A O 1
ATOM 697 N N . TYR A 1 85 ? 26.274 -14.440 -18.905 1.00 89.81 85 TYR A N 1
ATOM 698 C CA . TYR A 1 85 ? 25.120 -15.348 -18.994 1.00 89.81 85 TYR A CA 1
ATOM 699 C C . TYR A 1 85 ? 23.765 -14.694 -18.658 1.00 89.81 85 TYR A C 1
ATOM 701 O O . TYR A 1 85 ? 22.829 -14.765 -19.453 1.00 89.81 85 TYR A O 1
ATOM 709 N N . HIS A 1 86 ? 23.647 -13.992 -17.524 1.00 87.38 86 HIS A N 1
ATOM 710 C CA . HIS A 1 86 ? 22.387 -13.343 -17.120 1.00 87.38 86 HIS A CA 1
ATOM 711 C C . HIS A 1 86 ? 21.945 -12.209 -18.063 1.00 87.38 86 HIS A C 1
ATOM 713 O O . HIS A 1 86 ? 20.747 -12.022 -18.295 1.00 87.38 86 HIS A O 1
ATOM 719 N N . ILE A 1 87 ? 22.902 -11.462 -18.621 1.00 89.44 87 ILE A N 1
ATOM 720 C CA . ILE A 1 87 ? 22.635 -10.378 -19.577 1.00 89.44 87 ILE A CA 1
ATOM 721 C C . ILE A 1 87 ? 22.159 -10.992 -20.894 1.00 89.44 87 ILE A C 1
ATOM 723 O O . ILE A 1 87 ? 21.066 -10.666 -21.348 1.00 89.44 87 ILE A O 1
ATOM 727 N N . HIS A 1 88 ? 22.898 -11.970 -21.425 1.00 93.69 88 HIS A N 1
ATOM 728 C CA . HIS A 1 88 ? 22.538 -12.691 -22.649 1.00 93.69 88 HIS A CA 1
ATOM 729 C C . HIS A 1 88 ? 21.197 -13.418 -22.525 1.00 93.69 88 HIS A C 1
ATOM 731 O O . HIS A 1 88 ? 20.395 -13.395 -23.451 1.00 93.69 88 HIS A O 1
ATOM 737 N N . THR A 1 89 ? 20.898 -13.991 -21.358 1.00 93.56 89 THR A N 1
ATOM 738 C CA . THR A 1 89 ? 19.587 -14.589 -21.064 1.00 93.56 89 THR A CA 1
ATOM 739 C C . THR A 1 89 ? 18.468 -13.554 -21.173 1.00 93.56 89 THR A C 1
ATOM 741 O O . THR A 1 89 ? 17.423 -13.830 -21.759 1.00 93.56 89 THR A O 1
ATOM 744 N N . SER A 1 90 ? 18.681 -12.347 -20.643 1.00 93.88 90 SER A N 1
ATOM 745 C CA . SER A 1 90 ? 17.693 -11.260 -20.696 1.00 93.88 90 SER A CA 1
ATOM 746 C C . SER A 1 90 ? 17.538 -10.694 -22.116 1.00 93.88 90 SER A C 1
ATOM 748 O O . SER A 1 90 ? 16.421 -10.407 -22.552 1.00 93.88 90 SER A O 1
ATOM 750 N N . ASP A 1 91 ? 18.639 -10.583 -22.861 1.00 95.31 91 ASP A N 1
ATOM 751 C CA . ASP A 1 91 ? 18.652 -10.184 -24.272 1.00 95.31 91 ASP A CA 1
ATOM 752 C C . ASP A 1 91 ? 17.977 -11.222 -25.174 1.00 95.31 91 ASP A C 1
ATOM 754 O O . ASP A 1 91 ? 17.190 -10.867 -26.045 1.00 95.31 91 ASP A O 1
ATOM 758 N N . MET A 1 92 ? 18.179 -12.513 -24.925 1.00 95.75 92 MET A N 1
ATOM 759 C CA . MET A 1 92 ? 17.486 -13.556 -25.672 1.00 95.75 92 MET A CA 1
ATOM 760 C C . MET A 1 92 ? 15.986 -13.564 -25.369 1.00 95.75 92 MET A C 1
ATOM 762 O O . MET A 1 92 ? 15.156 -13.578 -26.279 1.00 95.75 92 MET A O 1
ATOM 766 N N . LEU A 1 93 ? 15.617 -13.534 -24.084 1.00 96.12 93 LEU A N 1
ATOM 767 C CA . LEU A 1 93 ? 14.217 -13.566 -23.663 1.00 96.12 93 LEU A CA 1
ATOM 768 C C . LEU A 1 93 ? 13.421 -12.399 -24.245 1.00 96.12 93 LEU A C 1
ATOM 770 O O . LEU A 1 93 ? 12.304 -12.623 -24.706 1.00 96.12 93 LEU A O 1
ATOM 774 N N . ARG A 1 94 ? 13.963 -11.171 -24.264 1.00 96.38 94 ARG A N 1
ATOM 775 C CA . ARG A 1 94 ? 13.220 -10.027 -24.822 1.00 96.38 94 ARG A CA 1
ATOM 776 C C . ARG A 1 94 ? 12.935 -10.221 -26.310 1.00 96.38 94 ARG A C 1
ATOM 778 O O . ARG A 1 94 ? 11.821 -9.945 -26.742 1.00 96.38 94 ARG A O 1
ATOM 785 N N . LEU A 1 95 ? 13.892 -10.756 -27.072 1.00 97.50 95 LEU A N 1
ATOM 786 C CA . LEU A 1 95 ? 13.722 -11.008 -28.504 1.00 97.50 95 LEU A CA 1
ATOM 787 C C . LEU A 1 95 ? 12.732 -12.143 -28.766 1.00 97.50 95 LEU A C 1
ATOM 789 O O . LEU A 1 95 ? 11.817 -11.972 -29.567 1.00 97.50 95 LEU A O 1
ATOM 793 N N . LEU A 1 96 ? 12.856 -13.268 -28.058 1.00 97.31 96 LEU A N 1
ATOM 794 C CA . LEU A 1 96 ? 11.929 -14.393 -28.195 1.00 97.31 96 LEU A CA 1
ATOM 795 C C . LEU A 1 96 ? 10.493 -14.000 -27.829 1.00 97.31 96 LEU A C 1
ATOM 797 O O . LEU A 1 96 ? 9.557 -14.329 -28.554 1.00 97.31 96 LEU A O 1
ATOM 801 N N . LEU A 1 97 ? 10.304 -13.267 -26.729 1.00 97.38 97 LEU A N 1
ATOM 802 C CA . LEU A 1 97 ? 8.978 -12.834 -26.287 1.00 97.38 97 LEU A CA 1
ATOM 803 C C . LEU A 1 97 ? 8.342 -11.848 -27.272 1.00 97.38 97 LEU A C 1
ATOM 805 O O . LEU A 1 97 ? 7.163 -12.001 -27.587 1.00 97.38 97 LEU A O 1
ATOM 809 N N . LEU A 1 98 ? 9.107 -10.883 -27.794 1.00 97.25 98 LEU A N 1
ATOM 810 C CA . LEU A 1 98 ? 8.616 -9.965 -28.827 1.00 97.25 98 LEU A CA 1
ATOM 811 C C . LEU A 1 98 ? 8.309 -10.701 -30.132 1.00 97.25 98 LEU A C 1
ATOM 813 O O . LEU A 1 98 ? 7.265 -10.464 -30.731 1.00 97.25 98 LEU A O 1
ATOM 817 N N . PHE A 1 99 ? 9.156 -11.649 -30.544 1.00 97.56 99 PHE A N 1
ATOM 818 C CA . PHE A 1 99 ? 8.888 -12.481 -31.716 1.00 97.56 99 PHE A CA 1
ATOM 819 C C . PHE A 1 99 ? 7.582 -13.267 -31.556 1.00 97.56 99 PHE A C 1
ATOM 821 O O . PHE A 1 99 ? 6.798 -13.358 -32.497 1.00 97.56 99 PHE A O 1
ATOM 828 N N . LYS A 1 100 ? 7.309 -13.797 -30.360 1.00 95.88 100 LYS A N 1
ATOM 829 C CA . LYS A 1 100 ? 6.129 -14.629 -30.100 1.00 95.88 100 LYS A CA 1
ATOM 830 C C . LYS A 1 100 ? 4.838 -13.866 -29.884 1.00 95.88 100 LYS A C 1
ATOM 832 O O . LYS A 1 100 ? 3.787 -14.321 -30.332 1.00 95.88 100 LYS A O 1
ATOM 837 N N . HIS A 1 101 ? 4.901 -12.750 -29.177 1.00 95.75 101 HIS A N 1
ATOM 838 C CA . HIS A 1 101 ? 3.712 -12.070 -28.673 1.00 95.75 101 HIS A CA 1
ATOM 839 C C . HIS A 1 101 ? 3.560 -10.642 -29.197 1.00 95.75 101 HIS A C 1
ATOM 841 O O . HIS A 1 101 ? 2.479 -10.071 -29.066 1.00 95.75 101 HIS A O 1
ATOM 847 N N . GLY A 1 102 ? 4.608 -10.066 -29.790 1.00 95.94 102 GLY A N 1
ATOM 848 C CA . GLY A 1 102 ? 4.674 -8.636 -30.063 1.00 95.94 102 GLY A CA 1
ATOM 849 C C . GLY A 1 102 ? 4.632 -7.804 -28.776 1.00 95.94 102 GLY A C 1
ATOM 850 O O . GLY A 1 102 ? 4.913 -8.289 -27.676 1.00 95.94 102 GLY A O 1
ATOM 851 N N . GLY A 1 103 ? 4.257 -6.536 -28.912 1.00 95.75 103 GLY A N 1
ATOM 852 C CA . GLY A 1 103 ? 4.122 -5.588 -27.811 1.00 95.75 103 GLY A CA 1
ATOM 853 C C . GLY A 1 103 ? 5.394 -4.786 -27.552 1.00 95.75 103 GLY A C 1
ATOM 854 O O . GLY A 1 103 ? 6.146 -4.468 -28.470 1.00 95.75 103 GLY A O 1
ATOM 855 N N . SER A 1 104 ? 5.613 -4.410 -26.293 1.00 96.56 104 SER A N 1
ATOM 856 C CA . SER A 1 104 ? 6.727 -3.545 -25.903 1.00 96.56 104 SER A CA 1
ATOM 857 C C . SER A 1 104 ? 7.586 -4.193 -24.824 1.00 96.56 104 SER A C 1
ATOM 859 O O . SER A 1 104 ? 7.083 -4.776 -23.860 1.00 96.56 104 SER A O 1
ATOM 861 N N . TYR A 1 105 ? 8.896 -4.036 -24.961 1.00 96.94 105 TYR A N 1
ATOM 862 C CA . TYR A 1 105 ? 9.890 -4.371 -23.961 1.00 96.94 105 TYR A CA 1
ATOM 863 C C . TYR A 1 105 ? 10.536 -3.095 -23.411 1.00 96.94 105 TYR A C 1
ATOM 865 O O . TYR A 1 105 ? 10.877 -2.182 -24.162 1.00 96.94 105 TYR A O 1
ATOM 873 N N . VAL A 1 106 ? 10.704 -3.064 -22.090 1.00 95.81 106 VAL A N 1
ATOM 874 C CA . VAL A 1 106 ? 11.324 -1.974 -21.334 1.00 95.81 106 VAL A CA 1
ATOM 875 C C . VAL A 1 106 ? 12.216 -2.614 -20.272 1.00 95.81 106 VAL A C 1
ATOM 877 O O . VAL A 1 106 ? 11.748 -3.493 -19.532 1.00 95.81 106 VAL A O 1
ATOM 880 N N . ASP A 1 107 ? 13.485 -2.211 -20.224 1.00 94.19 107 ASP A N 1
ATOM 881 C CA . ASP A 1 107 ? 14.419 -2.637 -19.181 1.00 94.19 107 ASP A CA 1
ATOM 882 C C . ASP A 1 107 ? 13.963 -2.173 -17.785 1.00 94.19 107 ASP A C 1
ATOM 884 O O . ASP A 1 107 ? 13.261 -1.176 -17.626 1.00 94.19 107 ASP A O 1
ATOM 888 N N . MET A 1 108 ? 14.358 -2.912 -16.743 1.00 93.56 108 MET A N 1
ATOM 889 C CA . MET A 1 108 ? 13.977 -2.637 -15.345 1.00 93.56 108 MET A CA 1
ATOM 890 C C . MET A 1 108 ? 14.817 -1.549 -14.660 1.00 93.56 108 MET A C 1
ATOM 892 O O . MET A 1 108 ? 14.873 -1.462 -13.431 1.00 93.56 108 MET A O 1
ATOM 896 N N . ASP A 1 109 ? 15.489 -0.737 -15.454 1.00 93.31 109 ASP A N 1
ATOM 897 C CA . ASP A 1 109 ? 16.298 0.405 -15.062 1.00 93.31 109 ASP A CA 1
ATOM 898 C C . ASP A 1 109 ? 16.047 1.596 -16.008 1.00 93.31 109 ASP A C 1
ATOM 900 O O . ASP A 1 109 ? 16.894 2.476 -16.149 1.00 93.31 109 ASP A O 1
ATOM 904 N N . HIS A 1 110 ? 14.859 1.664 -16.617 1.00 93.50 110 HIS A N 1
ATOM 905 C CA . HIS A 1 110 ? 14.392 2.793 -17.423 1.00 93.50 110 HIS A CA 1
ATOM 906 C C . HIS A 1 110 ? 13.123 3.436 -16.856 1.00 93.50 110 HIS A C 1
ATOM 908 O O . HIS A 1 110 ? 12.057 2.829 -16.825 1.00 93.50 110 HIS A O 1
ATOM 914 N N . VAL A 1 111 ? 13.216 4.690 -16.418 1.00 92.56 111 VAL A N 1
ATOM 915 C CA . VAL A 1 111 ? 12.066 5.433 -15.885 1.00 92.56 111 VAL A CA 1
ATOM 916 C C . VAL A 1 111 ? 11.396 6.216 -16.995 1.00 92.56 111 VAL A C 1
ATOM 918 O O . VAL A 1 111 ? 12.017 7.079 -17.610 1.00 92.56 111 VAL A O 1
ATOM 921 N N . THR A 1 112 ? 10.107 5.973 -17.207 1.00 92.06 112 THR A N 1
ATOM 922 C CA . THR A 1 112 ? 9.322 6.668 -18.228 1.00 92.06 112 THR A CA 1
ATOM 923 C C . THR A 1 112 ? 8.734 7.959 -17.673 1.00 92.06 112 THR A C 1
ATOM 925 O O . THR A 1 112 ? 7.890 7.938 -16.775 1.00 92.06 112 THR A O 1
ATOM 928 N N . THR A 1 113 ? 9.150 9.095 -18.221 1.00 87.69 113 THR A N 1
ATOM 929 C CA . THR A 1 113 ? 8.660 10.431 -17.847 1.00 87.69 113 THR A CA 1
ATOM 930 C C . THR A 1 113 ? 7.419 10.843 -18.638 1.00 87.69 113 THR A C 1
ATOM 932 O O . THR A 1 113 ? 6.693 11.734 -18.202 1.00 87.69 113 THR A O 1
ATOM 935 N N . GLY A 1 114 ? 7.137 10.166 -19.755 1.00 87.56 114 GLY A N 1
ATOM 936 C CA . GLY A 1 114 ? 5.975 10.411 -20.606 1.00 87.56 114 GLY A CA 1
ATOM 937 C C . GLY A 1 114 ? 5.422 9.137 -21.261 1.00 87.56 114 GLY A C 1
ATOM 938 O O . GLY A 1 114 ? 5.913 8.031 -21.008 1.00 87.56 114 GLY A O 1
ATOM 939 N N . PRO A 1 115 ? 4.385 9.260 -22.108 1.00 89.69 115 PRO A N 1
ATOM 940 C CA . PRO A 1 115 ? 3.716 8.113 -22.708 1.00 89.69 115 PRO A CA 1
ATOM 941 C C . PRO A 1 115 ? 4.582 7.442 -23.785 1.00 89.69 115 PRO A C 1
ATOM 943 O O . PRO A 1 115 ? 4.655 7.899 -24.921 1.00 89.69 115 PRO A O 1
ATOM 946 N N . ILE A 1 116 ? 5.219 6.321 -23.430 1.00 90.75 116 ILE A N 1
ATOM 947 C CA . ILE A 1 116 ? 6.044 5.529 -24.363 1.00 90.75 116 ILE A CA 1
ATOM 948 C C . ILE A 1 116 ? 5.259 4.543 -25.251 1.00 90.75 116 ILE A C 1
ATOM 950 O O . ILE A 1 116 ? 5.715 4.198 -26.340 1.00 90.75 116 ILE A O 1
ATOM 954 N N . LEU A 1 117 ? 4.082 4.070 -24.825 1.00 88.25 117 LEU A N 1
ATOM 955 C CA . LEU A 1 117 ? 3.244 3.194 -25.648 1.00 88.25 117 LEU A CA 1
ATOM 956 C C . LEU A 1 117 ? 2.475 4.050 -26.660 1.00 88.25 117 LEU A C 1
ATOM 958 O O . LEU A 1 117 ? 1.871 5.053 -26.290 1.00 88.25 117 LEU A O 1
ATOM 962 N N . GLY A 1 118 ? 2.514 3.669 -27.939 1.00 81.62 118 GLY A N 1
ATOM 963 C CA . GLY A 1 118 ? 1.868 4.431 -29.016 1.00 81.62 118 GLY A CA 1
ATOM 964 C C . GLY A 1 118 ? 2.687 5.585 -29.610 1.00 81.62 118 GLY A C 1
ATOM 965 O O . GLY A 1 118 ? 2.170 6.289 -30.480 1.00 81.62 118 GLY A O 1
ATOM 966 N N . VAL A 1 119 ? 3.955 5.756 -29.206 1.00 84.81 119 VAL A N 1
ATOM 967 C CA . VAL A 1 119 ? 4.912 6.615 -29.931 1.00 84.81 119 VAL A CA 1
ATOM 968 C C . VAL A 1 119 ? 4.950 6.201 -31.406 1.00 84.81 119 VAL A C 1
ATOM 970 O O . VAL A 1 119 ? 4.813 5.018 -31.724 1.00 84.81 119 VAL A O 1
ATOM 973 N N . ARG A 1 120 ? 5.101 7.175 -32.309 1.00 80.69 120 ARG A N 1
ATOM 974 C CA . ARG A 1 120 ? 5.126 6.961 -33.762 1.00 80.69 120 ARG A CA 1
ATOM 975 C C . ARG A 1 120 ? 6.422 7.495 -34.359 1.00 80.69 120 ARG A C 1
ATOM 977 O O . ARG A 1 120 ? 6.921 8.527 -33.921 1.00 80.69 120 ARG A O 1
ATOM 984 N N . GLY A 1 121 ? 6.920 6.817 -35.384 1.00 82.75 121 GLY A N 1
ATOM 985 C CA . GLY A 1 121 ? 7.992 7.296 -36.252 1.00 82.75 121 GLY A CA 1
ATOM 986 C C . GLY A 1 121 ? 7.684 6.955 -37.716 1.00 82.75 121 GLY A C 1
ATOM 987 O O . GLY A 1 121 ? 6.509 6.769 -38.047 1.00 82.75 121 GLY A O 1
ATOM 988 N N . PRO A 1 122 ? 8.684 6.910 -38.618 1.00 83.44 122 PRO A N 1
ATOM 989 C CA . PRO A 1 122 ? 8.483 6.425 -39.986 1.00 83.44 122 PRO A CA 1
ATOM 990 C C . PRO A 1 122 ? 7.839 5.031 -40.069 1.00 83.44 122 PRO A C 1
ATOM 992 O O . PRO A 1 122 ? 6.919 4.869 -40.863 1.00 83.44 122 PRO A O 1
ATOM 995 N N . GLY A 1 123 ? 8.253 4.091 -39.220 1.00 88.62 123 GLY A N 1
ATOM 996 C CA . GLY A 1 123 ? 7.614 2.789 -39.018 1.00 88.62 123 GLY A CA 1
ATOM 997 C C . GLY A 1 123 ? 6.982 2.622 -37.631 1.00 88.62 123 GLY A C 1
ATOM 998 O O . GLY A 1 123 ? 7.238 3.407 -36.706 1.00 88.62 123 GLY A O 1
ATOM 999 N N . ARG A 1 124 ? 6.149 1.592 -37.474 1.00 91.44 124 ARG A N 1
ATOM 1000 C CA . ARG A 1 124 ? 5.411 1.303 -36.235 1.00 91.44 124 ARG A CA 1
ATOM 1001 C C . ARG A 1 124 ? 6.275 0.654 -35.151 1.00 91.44 124 ARG A C 1
ATOM 1003 O O . ARG A 1 124 ? 6.038 0.909 -33.971 1.00 91.44 124 ARG A O 1
ATOM 1010 N N . ASN A 1 125 ? 7.266 -0.143 -35.547 1.00 95.12 125 ASN A N 1
ATOM 1011 C CA . ASN A 1 125 ? 8.145 -0.903 -34.660 1.00 95.12 125 ASN A CA 1
ATOM 1012 C C . ASN A 1 125 ? 9.326 -0.021 -34.239 1.00 95.12 125 ASN A C 1
ATOM 1014 O O . ASN A 1 125 ? 10.057 0.480 -35.088 1.00 95.12 125 ASN A O 1
ATOM 1018 N N . ILE A 1 126 ? 9.526 0.213 -32.945 1.00 94.81 126 ILE A N 1
ATOM 1019 C CA . ILE A 1 126 ? 10.414 1.288 -32.488 1.00 94.81 126 ILE A CA 1
ATOM 1020 C C . ILE A 1 126 ? 11.629 0.753 -31.735 1.00 94.81 126 ILE A C 1
ATOM 1022 O O . ILE A 1 126 ? 11.497 0.007 -30.761 1.00 94.81 126 ILE A O 1
ATOM 1026 N N . PHE A 1 127 ? 12.801 1.237 -32.143 1.00 94.06 127 PHE A N 1
ATOM 1027 C CA . PHE A 1 127 ? 14.028 1.264 -31.355 1.00 94.06 127 PHE A CA 1
ATOM 1028 C C . PHE A 1 127 ? 14.207 2.630 -30.690 1.00 94.06 127 PHE A C 1
ATOM 1030 O O . PHE A 1 127 ? 14.010 3.676 -31.316 1.00 94.06 127 PHE A O 1
ATOM 1037 N N . GLY A 1 128 ? 14.677 2.634 -29.444 1.00 89.88 128 GLY A N 1
ATOM 1038 C CA . GLY A 1 128 ? 15.368 3.808 -28.918 1.00 89.88 128 GLY A CA 1
ATOM 1039 C C . GLY A 1 128 ? 16.783 3.902 -29.488 1.00 89.88 128 GLY A C 1
ATOM 1040 O O . GLY A 1 128 ? 17.439 2.881 -29.671 1.00 89.88 128 GLY A O 1
ATOM 1041 N N . GLY A 1 129 ? 17.250 5.109 -29.798 1.00 88.44 129 GLY A N 1
ATOM 1042 C CA . GLY A 1 129 ? 18.630 5.343 -30.218 1.00 88.44 129 GLY A CA 1
ATOM 1043 C C . GLY A 1 129 ? 19.492 5.863 -29.077 1.00 88.44 129 GLY A C 1
ATOM 1044 O O . GLY A 1 129 ? 19.009 6.588 -28.218 1.00 88.44 129 GLY A O 1
ATOM 1045 N N . GLU A 1 130 ? 20.782 5.558 -29.099 1.00 86.62 130 GLU A N 1
ATOM 1046 C CA . GLU A 1 130 ? 21.786 6.183 -28.230 1.00 86.62 130 GLU A CA 1
ATOM 1047 C C . GLU A 1 130 ? 22.961 6.681 -29.079 1.00 86.62 130 GLU A C 1
ATOM 1049 O O . GLU A 1 130 ? 23.190 6.205 -30.197 1.00 86.62 130 GLU A O 1
ATOM 1054 N N . ARG A 1 131 ? 23.698 7.680 -28.579 1.00 84.81 131 ARG A N 1
ATOM 1055 C CA . ARG A 1 131 ? 24.972 8.066 -29.196 1.00 84.81 131 ARG A CA 1
ATOM 1056 C C . ARG A 1 131 ? 26.017 7.012 -28.872 1.00 84.81 131 ARG A C 1
ATOM 1058 O O . ARG A 1 131 ? 26.190 6.633 -27.723 1.00 84.81 131 ARG A O 1
ATOM 1065 N N . CYS A 1 132 ? 26.756 6.595 -29.882 1.00 82.88 132 CYS A N 1
ATOM 1066 C CA . CYS A 1 132 ? 27.811 5.623 -29.691 1.00 82.88 132 CYS A CA 1
ATOM 1067 C C . CYS A 1 132 ? 29.083 6.222 -29.115 1.00 82.88 132 CYS A C 1
ATOM 1069 O O . CYS A 1 132 ? 29.450 7.367 -29.395 1.00 82.88 132 CYS A O 1
ATOM 1071 N N . ARG A 1 133 ? 29.794 5.375 -28.376 1.00 78.12 133 ARG A N 1
ATOM 1072 C CA . ARG A 1 133 ? 31.178 5.576 -27.962 1.00 78.12 133 ARG A CA 1
ATOM 1073 C C . ARG A 1 133 ? 32.080 4.615 -28.743 1.00 78.12 133 ARG A C 1
ATOM 1075 O O . ARG A 1 133 ? 31.612 3.796 -29.532 1.00 78.12 133 ARG A O 1
ATOM 1082 N N . SER A 1 134 ? 33.391 4.756 -28.567 1.00 74.56 134 SER A N 1
ATOM 1083 C CA . SER A 1 134 ? 34.404 3.981 -29.299 1.00 74.56 134 SER A CA 1
ATOM 1084 C C . SER A 1 134 ? 34.423 2.485 -28.958 1.00 74.56 134 SER A C 1
ATOM 1086 O O . SER A 1 134 ? 35.138 1.725 -29.600 1.00 74.56 134 SER A O 1
ATOM 1088 N N . ASP A 1 135 ? 33.666 2.064 -27.947 1.00 75.25 135 ASP A N 1
ATOM 1089 C CA . ASP A 1 135 ? 33.490 0.679 -27.508 1.00 75.25 135 ASP A CA 1
ATOM 1090 C C . ASP A 1 135 ? 32.472 -0.111 -28.351 1.00 75.25 135 ASP A C 1
ATOM 1092 O O . ASP A 1 135 ? 32.423 -1.337 -28.248 1.00 75.25 135 ASP A O 1
ATOM 1096 N N . ASN A 1 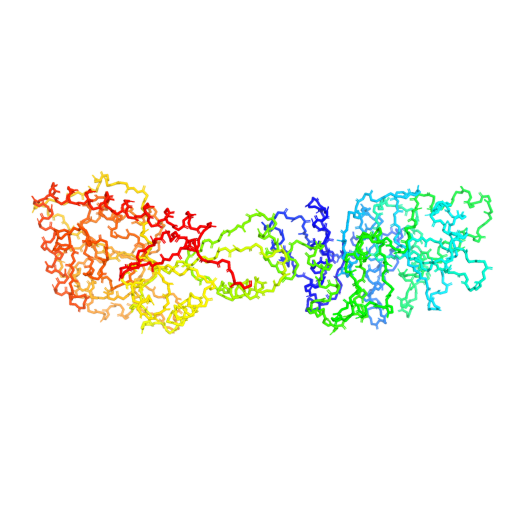136 ? 31.689 0.558 -29.208 1.00 83.50 136 ASN A N 1
ATOM 1097 C CA . ASN A 1 136 ? 30.743 -0.083 -30.118 1.00 83.50 136 ASN A CA 1
ATOM 1098 C C . ASN A 1 136 ? 31.140 0.156 -31.591 1.00 83.50 136 ASN A C 1
ATOM 1100 O O . ASN A 1 136 ? 30.915 1.248 -32.123 1.00 83.50 136 ASN A O 1
ATOM 1104 N N . PRO A 1 137 ? 31.720 -0.848 -32.278 1.00 83.88 137 PRO A N 1
ATOM 1105 C CA . PRO A 1 137 ? 32.144 -0.702 -33.670 1.00 83.88 137 PRO A CA 1
ATOM 1106 C C . PRO A 1 137 ? 30.977 -0.729 -34.674 1.00 83.88 137 PRO A C 1
ATOM 1108 O O . PRO A 1 137 ? 31.151 -0.298 -35.812 1.00 83.88 137 PRO A O 1
ATOM 1111 N N . ASP A 1 138 ? 29.791 -1.188 -34.265 1.00 89.00 138 ASP A N 1
ATOM 1112 C CA . ASP A 1 138 ? 28.649 -1.485 -35.142 1.00 89.00 138 ASP A CA 1
ATOM 1113 C C . ASP A 1 138 ? 27.661 -0.305 -35.272 1.00 89.00 138 ASP A C 1
ATOM 1115 O O . ASP A 1 138 ? 26.493 -0.471 -35.619 1.00 89.00 138 ASP A O 1
ATOM 1119 N N . CYS A 1 139 ? 28.117 0.914 -34.989 1.00 90.19 139 CYS A N 1
ATOM 1120 C CA . CYS A 1 139 ? 27.282 2.115 -34.948 1.00 90.19 139 CYS A CA 1
ATOM 1121 C C . CYS A 1 139 ? 27.128 2.806 -36.293 1.00 90.19 139 CYS A C 1
ATOM 1123 O O . CYS A 1 139 ? 28.108 2.952 -37.004 1.00 90.19 139 CYS A O 1
ATOM 1125 N N . LEU A 1 140 ? 25.969 3.385 -36.590 1.00 91.44 140 LEU A N 1
ATOM 1126 C CA . LEU A 1 140 ? 25.689 3.997 -37.890 1.00 91.44 140 LEU A CA 1
ATOM 1127 C C . LEU A 1 140 ? 25.672 5.527 -37.834 1.00 91.44 140 LEU A C 1
ATOM 1129 O O . LEU A 1 140 ? 25.270 6.135 -36.842 1.00 91.44 140 LEU A O 1
ATOM 1133 N N . GLY A 1 141 ? 26.095 6.171 -38.916 1.00 90.38 141 GLY A N 1
ATOM 1134 C CA . GLY A 1 141 ? 25.919 7.603 -39.130 1.00 90.38 141 GLY A CA 1
ATOM 1135 C C . GLY A 1 141 ? 24.490 7.949 -39.561 1.00 90.38 141 GLY A C 1
ATOM 1136 O O . GLY A 1 141 ? 23.772 7.132 -40.137 1.00 90.38 141 GLY A O 1
ATOM 1137 N N . ALA A 1 142 ? 24.078 9.204 -39.363 1.00 88.50 142 ALA A N 1
ATOM 1138 C CA . ALA A 1 142 ? 22.726 9.662 -39.713 1.00 88.50 142 ALA A CA 1
ATOM 1139 C C . ALA A 1 142 ? 22.354 9.417 -41.193 1.00 88.50 142 ALA A C 1
ATOM 1141 O O . ALA A 1 142 ? 21.215 9.084 -41.507 1.00 88.50 142 ALA A O 1
ATOM 1142 N N . LYS A 1 143 ? 23.320 9.523 -42.117 1.00 88.06 143 LYS A N 1
ATOM 1143 C CA . LYS A 1 143 ? 23.091 9.246 -43.548 1.00 88.06 143 LYS A CA 1
ATOM 1144 C C . LYS A 1 143 ? 22.793 7.771 -43.824 1.00 88.06 143 LYS A C 1
ATOM 1146 O O . LYS A 1 143 ? 21.964 7.477 -44.675 1.00 88.06 143 LYS A O 1
ATOM 1151 N N . GLU A 1 144 ? 23.467 6.863 -43.126 1.00 91.06 144 GLU A N 1
ATOM 1152 C CA . GLU A 1 144 ? 23.271 5.414 -43.261 1.00 91.06 144 GLU A CA 1
ATOM 1153 C C . GLU A 1 144 ? 21.895 5.009 -42.717 1.00 91.06 144 GLU A C 1
ATOM 1155 O O . GLU A 1 144 ? 21.157 4.276 -43.371 1.00 91.06 144 GLU A O 1
ATOM 1160 N N . LEU A 1 145 ? 21.499 5.580 -41.576 1.00 91.38 145 LEU A N 1
ATOM 1161 C CA . LEU A 1 145 ? 20.167 5.396 -40.996 1.00 91.38 145 LEU A CA 1
ATOM 1162 C C . LEU A 1 145 ? 19.054 5.914 -41.918 1.00 91.38 145 LEU A C 1
ATOM 1164 O O . LEU A 1 145 ? 18.023 5.262 -42.073 1.00 91.38 145 LEU A O 1
ATOM 1168 N N . LEU A 1 146 ? 19.267 7.060 -42.574 1.00 89.50 146 LEU A N 1
ATOM 1169 C CA . LEU A 1 146 ? 18.312 7.591 -43.547 1.00 89.50 146 LEU A CA 1
ATOM 1170 C C . LEU A 1 146 ? 18.178 6.672 -44.771 1.00 89.50 146 LEU A C 1
ATOM 1172 O O . LEU A 1 146 ? 17.074 6.481 -45.266 1.00 89.50 146 LEU A O 1
ATOM 1176 N N . GLN A 1 147 ? 19.272 6.056 -45.236 1.00 89.06 147 GLN A N 1
ATOM 1177 C CA . GLN A 1 147 ? 19.235 5.092 -46.349 1.00 89.06 147 GLN A CA 1
ATOM 1178 C C . GLN A 1 147 ? 18.453 3.813 -46.024 1.00 89.06 147 GLN A C 1
ATOM 1180 O O . GLN A 1 147 ? 17.968 3.149 -46.940 1.00 89.06 147 GLN A O 1
ATOM 1185 N N . LEU A 1 148 ? 18.346 3.460 -44.743 1.00 89.31 148 LEU A N 1
ATOM 1186 C CA . LEU A 1 148 ? 17.541 2.336 -44.267 1.00 89.31 148 LEU A CA 1
ATOM 1187 C C . LEU A 1 148 ? 16.066 2.701 -44.050 1.00 89.31 148 LEU A C 1
ATOM 1189 O O . LEU A 1 148 ? 15.286 1.821 -43.708 1.00 89.31 148 LEU A O 1
ATOM 1193 N N . ASN A 1 149 ? 15.680 3.968 -44.243 1.00 89.12 149 ASN A N 1
ATOM 1194 C CA . ASN A 1 149 ? 14.347 4.511 -43.949 1.00 89.12 149 ASN A CA 1
ATOM 1195 C C . ASN A 1 149 ? 13.910 4.397 -42.475 1.00 89.12 149 ASN A C 1
ATOM 1197 O O . ASN A 1 149 ? 12.746 4.633 -42.164 1.00 89.12 149 ASN A O 1
ATOM 1201 N N . VAL A 1 150 ? 14.836 4.115 -41.549 1.00 91.88 150 VAL A N 1
ATOM 1202 C CA . VAL A 1 150 ? 14.519 4.014 -40.110 1.00 91.88 150 VAL A CA 1
ATOM 1203 C C . VAL A 1 150 ? 14.416 5.372 -39.416 1.00 91.88 150 VAL A C 1
ATOM 1205 O O . VAL A 1 150 ? 13.923 5.478 -38.295 1.00 91.88 150 VAL A O 1
ATOM 1208 N N . ILE A 1 151 ? 14.872 6.434 -40.079 1.00 91.19 151 ILE A N 1
ATOM 1209 C CA . ILE A 1 151 ? 14.709 7.826 -39.653 1.00 91.19 151 ILE A CA 1
ATOM 1210 C C . ILE A 1 151 ? 14.189 8.661 -40.824 1.00 91.19 151 ILE A C 1
ATOM 1212 O O . ILE A 1 151 ? 14.281 8.253 -41.980 1.00 91.19 151 ILE A O 1
ATOM 1216 N N . ARG A 1 152 ? 13.679 9.860 -40.536 1.00 84.25 152 ARG A N 1
ATOM 1217 C CA . ARG A 1 152 ? 13.274 10.843 -41.547 1.00 84.25 152 ARG A CA 1
ATOM 1218 C C . ARG A 1 152 ? 14.298 11.965 -41.642 1.00 84.25 152 ARG A C 1
ATOM 1220 O O . ARG A 1 152 ? 15.008 12.239 -40.677 1.00 84.25 152 ARG A O 1
ATOM 1227 N N . ALA A 1 153 ? 14.338 12.647 -42.786 1.00 81.94 153 ALA A N 1
ATOM 1228 C CA . ALA A 1 153 ? 15.227 13.791 -42.993 1.00 81.94 153 ALA A CA 1
ATOM 1229 C C . ALA A 1 153 ? 14.976 14.918 -41.972 1.00 81.94 153 ALA A C 1
ATOM 1231 O O . ALA A 1 153 ? 15.923 15.562 -41.541 1.00 81.94 153 ALA A O 1
ATOM 1232 N N . GLU A 1 154 ? 13.728 15.093 -41.523 1.00 75.44 154 GLU A N 1
ATOM 1233 C CA . GLU A 1 154 ? 13.341 16.043 -40.466 1.00 75.44 154 GLU A CA 1
ATOM 1234 C C . GLU A 1 154 ? 13.946 15.730 -39.087 1.00 75.44 154 GLU A C 1
ATOM 1236 O O . GLU A 1 154 ? 14.026 16.612 -38.240 1.00 75.44 154 GLU A O 1
ATOM 1241 N N . HIS A 1 155 ? 14.404 14.495 -38.856 1.00 74.75 155 HIS A N 1
ATOM 1242 C CA . HIS A 1 155 ? 15.096 14.112 -37.623 1.00 74.75 155 HIS A CA 1
ATOM 1243 C C . HIS A 1 155 ? 16.606 14.412 -37.671 1.00 74.75 155 HIS A C 1
ATOM 1245 O O . HIS A 1 155 ? 17.300 14.171 -36.678 1.00 74.75 155 HIS A O 1
ATOM 1251 N N . ILE A 1 156 ? 17.123 14.885 -38.815 1.00 76.44 156 ILE A N 1
ATOM 1252 C CA . ILE A 1 156 ? 18.525 15.264 -38.994 1.00 76.44 156 ILE A CA 1
ATOM 1253 C C . ILE A 1 156 ? 18.669 16.772 -38.777 1.00 76.44 156 ILE A C 1
ATOM 1255 O O . ILE A 1 156 ? 18.142 17.570 -39.550 1.00 76.44 156 ILE A O 1
ATOM 1259 N N . ASP A 1 157 ? 19.422 17.159 -37.752 1.00 67.75 157 ASP A N 1
ATOM 1260 C CA . ASP A 1 157 ? 19.752 18.551 -37.460 1.00 67.75 157 ASP A CA 1
ATOM 1261 C C . ASP A 1 157 ? 21.109 18.932 -38.087 1.00 67.75 157 ASP A C 1
ATOM 1263 O O . ASP A 1 157 ? 22.059 18.140 -38.137 1.00 67.75 157 ASP A O 1
ATOM 1267 N N . SER A 1 158 ? 21.184 20.161 -38.599 1.00 51.53 158 SER A N 1
ATOM 1268 C CA . SER A 1 158 ? 22.377 20.761 -39.211 1.00 51.53 158 SER A CA 1
ATOM 1269 C C . SER A 1 158 ? 22.991 21.886 -38.366 1.00 51.53 158 SER A C 1
ATOM 1271 O O . SER A 1 158 ? 24.006 22.462 -38.767 1.00 51.53 158 SER A O 1
ATOM 1273 N N . ALA A 1 159 ? 22.401 22.206 -37.208 1.00 46.41 159 ALA A N 1
ATOM 1274 C CA . ALA A 1 159 ? 22.870 23.254 -36.313 1.00 46.41 159 ALA A CA 1
ATOM 1275 C C . ALA A 1 159 ? 24.058 22.802 -35.438 1.00 46.41 159 ALA A C 1
ATOM 1277 O O . ALA A 1 159 ? 24.092 21.703 -34.894 1.00 46.41 159 ALA A O 1
ATOM 1278 N N . ASN A 1 160 ? 25.023 23.708 -35.242 1.00 43.00 160 ASN A N 1
ATOM 1279 C CA . ASN A 1 160 ? 26.265 23.511 -34.472 1.00 43.00 160 ASN A CA 1
ATOM 1280 C C . ASN A 1 160 ? 26.074 23.327 -32.948 1.00 43.00 160 ASN A C 1
ATOM 1282 O O . ASN A 1 160 ? 27.058 23.300 -32.206 1.00 43.00 160 ASN A O 1
ATOM 1286 N N . HIS A 1 161 ? 24.842 23.232 -32.446 1.00 42.38 161 HIS A N 1
ATOM 1287 C CA . HIS A 1 161 ? 24.597 23.089 -31.015 1.00 42.38 161 HIS A CA 1
ATOM 1288 C C . HIS A 1 161 ? 24.492 21.611 -30.635 1.00 42.38 161 HIS A C 1
ATOM 1290 O O . HIS A 1 161 ? 23.656 20.876 -31.149 1.00 42.38 161 HIS A O 1
ATOM 1296 N N . MET A 1 162 ? 25.344 21.185 -29.695 1.00 44.34 162 MET A N 1
ATOM 1297 C CA . MET A 1 162 ? 25.445 19.829 -29.140 1.00 44.34 162 MET A CA 1
ATOM 1298 C C . MET A 1 162 ? 24.199 19.374 -28.349 1.00 44.34 162 MET A C 1
ATOM 1300 O O . MET A 1 162 ? 24.332 18.752 -27.298 1.00 44.34 162 MET A O 1
ATOM 1304 N N . ASN A 1 163 ? 22.978 19.650 -28.804 1.00 53.31 163 ASN A N 1
ATOM 1305 C CA . ASN A 1 163 ? 21.791 19.159 -28.118 1.00 53.31 163 ASN A CA 1
ATOM 1306 C C . ASN A 1 163 ? 21.490 17.707 -28.538 1.00 53.31 163 ASN A C 1
ATOM 1308 O O . ASN A 1 163 ? 21.638 17.321 -29.701 1.00 53.31 163 ASN A O 1
ATOM 1312 N N . ARG A 1 164 ? 21.084 16.850 -27.595 1.00 55.72 164 ARG A N 1
ATOM 1313 C CA . ARG A 1 164 ? 20.753 15.430 -27.851 1.00 55.72 164 ARG A CA 1
ATOM 1314 C C . ARG A 1 164 ? 19.401 15.239 -28.559 1.00 55.72 164 ARG A C 1
ATOM 1316 O O . ARG A 1 164 ? 19.000 14.106 -28.785 1.00 55.72 164 ARG A O 1
ATOM 1323 N N . ALA A 1 165 ? 18.747 16.330 -28.958 1.00 59.62 165 ALA A N 1
ATOM 1324 C CA . ALA A 1 165 ? 17.407 16.367 -29.540 1.00 59.62 165 ALA A CA 1
ATOM 1325 C C . ALA A 1 165 ? 17.243 15.652 -30.902 1.00 59.62 165 ALA A C 1
ATOM 1327 O O . ALA A 1 165 ? 16.119 15.308 -31.251 1.00 59.62 165 ALA A O 1
ATOM 1328 N N . GLY A 1 166 ? 18.323 15.395 -31.655 1.00 68.19 166 GLY A N 1
ATOM 1329 C CA . GLY A 1 166 ? 18.249 14.855 -33.023 1.00 68.19 166 GLY A CA 1
ATOM 1330 C C . GLY A 1 166 ? 19.464 14.030 -33.469 1.00 68.19 166 GLY A C 1
ATOM 1331 O O . GLY A 1 166 ? 20.434 13.845 -32.718 1.00 68.19 166 GLY A O 1
ATOM 1332 N N . PHE A 1 167 ? 19.405 13.534 -34.710 1.00 78.19 167 PHE A N 1
ATOM 1333 C CA . PHE A 1 167 ? 20.542 12.936 -35.415 1.00 78.19 167 PHE A CA 1
ATOM 1334 C C . PHE A 1 167 ? 21.366 14.041 -36.084 1.00 78.19 167 PHE A C 1
ATOM 1336 O O . PHE A 1 167 ? 20.809 14.933 -36.706 1.00 78.19 167 PHE A O 1
ATOM 1343 N N . HIS A 1 168 ? 22.689 13.998 -35.980 1.00 75.81 168 HIS A N 1
ATOM 1344 C CA . HIS A 1 168 ? 23.561 15.107 -36.371 1.00 75.81 168 HIS A CA 1
ATOM 1345 C C . HIS A 1 168 ? 24.496 14.703 -37.505 1.00 75.81 168 HIS A C 1
ATOM 1347 O O . HIS A 1 168 ? 25.096 13.628 -37.481 1.00 75.81 168 HIS A O 1
ATOM 1353 N N . THR A 1 169 ? 24.671 15.599 -38.475 1.00 64.62 169 THR A N 1
ATOM 1354 C CA . THR A 1 169 ? 25.704 15.493 -39.516 1.00 64.62 169 THR A CA 1
ATOM 1355 C C . THR A 1 169 ? 26.627 16.706 -39.416 1.00 64.62 169 THR A C 1
ATOM 1357 O O . THR A 1 169 ? 26.223 17.810 -39.773 1.00 64.62 169 THR A O 1
ATOM 1360 N N . VAL A 1 170 ? 27.848 16.548 -38.900 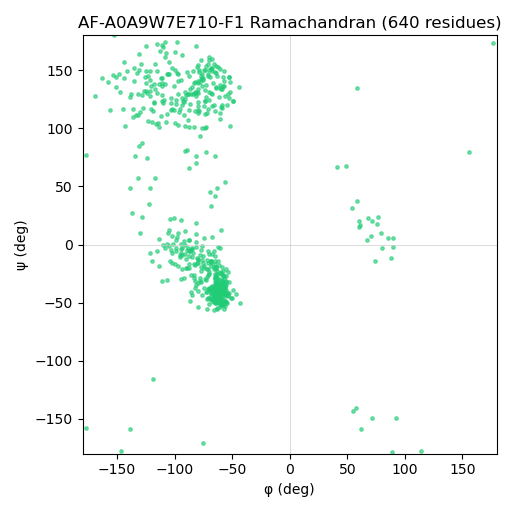1.00 61.75 170 VAL A N 1
ATOM 1361 C CA . VAL A 1 170 ? 28.760 17.691 -38.679 1.00 61.75 170 VAL A CA 1
ATOM 1362 C C . VAL A 1 170 ? 29.421 18.121 -39.997 1.00 61.75 170 VAL A C 1
ATOM 1364 O O . VAL A 1 170 ? 29.685 17.286 -40.861 1.00 61.75 170 VAL A O 1
ATOM 1367 N N . LYS A 1 171 ? 29.715 19.423 -40.148 1.00 49.78 171 LYS A N 1
ATOM 1368 C CA . LYS A 1 171 ? 30.521 19.989 -41.256 1.00 49.78 171 LYS A CA 1
ATOM 1369 C C . LYS A 1 171 ? 32.020 20.176 -40.919 1.00 49.78 171 LYS A C 1
ATOM 1371 O O . LYS A 1 171 ? 32.798 20.439 -41.826 1.00 49.78 171 LYS A O 1
ATOM 1376 N N . SER A 1 172 ? 32.431 20.038 -39.651 1.00 46.59 172 SER A N 1
ATOM 1377 C CA . SER A 1 172 ? 33.820 20.137 -39.158 1.00 46.59 172 SER A CA 1
ATOM 1378 C C . SER A 1 172 ? 33.983 19.370 -37.831 1.00 46.59 172 SER A C 1
ATOM 1380 O O . SER A 1 172 ? 33.374 19.764 -36.839 1.00 46.59 172 SER A O 1
ATOM 1382 N N . GLY A 1 173 ? 34.798 18.308 -37.802 1.00 59.31 173 GLY A N 1
ATOM 1383 C CA . GLY A 1 173 ? 35.002 17.406 -36.649 1.00 59.31 173 GLY A CA 1
ATOM 1384 C C . GLY A 1 173 ? 34.501 15.972 -36.894 1.00 59.31 173 GLY A C 1
ATOM 1385 O O . GLY A 1 173 ? 34.022 15.664 -37.988 1.00 59.31 173 GLY A O 1
ATOM 1386 N N . ASP A 1 174 ? 34.599 15.098 -35.885 1.00 65.38 174 ASP A N 1
ATOM 1387 C CA . ASP A 1 174 ? 34.131 13.706 -35.978 1.00 65.38 174 ASP A CA 1
ATOM 1388 C C . ASP A 1 174 ? 32.600 13.636 -36.081 1.00 65.38 174 ASP A C 1
ATOM 1390 O O . ASP A 1 174 ? 31.869 14.236 -35.291 1.00 65.38 174 ASP A O 1
ATOM 1394 N N . THR A 1 175 ? 32.098 12.889 -37.068 1.00 74.44 175 THR A N 1
ATOM 1395 C CA . THR A 1 175 ? 30.653 12.706 -37.272 1.00 74.44 175 THR A CA 1
ATOM 1396 C C . THR A 1 175 ? 30.081 11.771 -36.196 1.00 74.44 175 THR A C 1
ATOM 1398 O O . THR A 1 175 ? 30.548 10.635 -36.094 1.00 74.44 175 THR A O 1
ATOM 1401 N N . PRO A 1 176 ? 29.059 12.187 -35.418 1.00 82.50 176 PRO A N 1
ATOM 1402 C CA . PRO A 1 176 ? 28.401 11.334 -34.440 1.00 82.50 176 PRO A CA 1
ATOM 1403 C C . PRO A 1 176 ? 27.835 10.068 -35.075 1.00 82.50 176 PRO A C 1
ATOM 1405 O O . PRO A 1 176 ? 27.251 10.100 -36.162 1.00 82.50 176 PRO A O 1
ATOM 1408 N N . ARG A 1 177 ? 27.974 8.959 -34.352 1.00 88.50 177 ARG A N 1
ATOM 1409 C CA . ARG A 1 177 ? 27.398 7.662 -34.710 1.00 88.50 177 ARG A CA 1
ATOM 1410 C C . ARG A 1 177 ? 26.392 7.241 -33.650 1.00 88.50 177 ARG A C 1
ATOM 1412 O O . ARG A 1 177 ? 26.468 7.681 -32.502 1.00 88.50 177 ARG A O 1
ATOM 1419 N N . TYR A 1 178 ? 25.450 6.405 -34.050 1.00 89.94 178 TYR A N 1
ATOM 1420 C CA . TYR A 1 178 ? 24.283 6.041 -33.262 1.00 89.94 178 TYR A CA 1
ATOM 1421 C C . TYR A 1 178 ? 24.090 4.534 -33.271 1.00 89.94 178 TYR A C 1
ATOM 1423 O O . TYR A 1 178 ? 24.385 3.878 -34.272 1.00 89.94 178 TYR A O 1
ATOM 1431 N N . THR A 1 179 ? 23.569 3.999 -32.171 1.00 90.19 179 THR A N 1
ATOM 1432 C CA . THR A 1 179 ? 23.182 2.591 -32.091 1.00 90.19 179 THR A CA 1
ATOM 1433 C C . THR A 1 179 ? 21.695 2.452 -31.762 1.00 90.19 179 THR A C 1
ATOM 1435 O O . THR A 1 179 ? 21.195 3.189 -30.906 1.00 90.19 179 THR A O 1
ATOM 1438 N N . PRO A 1 180 ? 20.968 1.541 -32.436 1.00 91.62 180 PRO A N 1
ATOM 1439 C CA . PRO A 1 180 ? 19.685 1.044 -31.953 1.00 91.62 180 PRO A CA 1
ATOM 1440 C C . PRO A 1 180 ? 19.863 0.260 -30.645 1.00 91.62 180 PRO A C 1
ATOM 1442 O O . PRO A 1 180 ? 20.462 -0.816 -30.612 1.00 91.62 180 PRO A O 1
ATOM 1445 N N . CYS A 1 181 ? 19.297 0.780 -29.562 1.00 87.50 181 CYS A N 1
ATOM 1446 C CA . CYS A 1 181 ? 19.328 0.138 -28.256 1.00 87.50 181 CYS A CA 1
ATOM 1447 C C . CYS A 1 181 ? 18.271 -0.962 -28.167 1.00 87.50 181 CYS A C 1
ATOM 1449 O O . CYS A 1 181 ? 17.120 -0.784 -28.563 1.00 87.50 181 CYS A O 1
ATOM 1451 N N . ASN A 1 182 ? 18.640 -2.090 -27.563 1.00 87.25 182 ASN A N 1
ATOM 1452 C CA . ASN A 1 182 ? 17.721 -3.194 -27.292 1.00 87.25 182 ASN A CA 1
ATOM 1453 C C . ASN A 1 182 ? 17.040 -3.083 -25.912 1.00 87.25 182 ASN A C 1
ATOM 1455 O O . ASN A 1 182 ? 16.245 -3.954 -25.552 1.00 87.25 182 ASN A O 1
ATOM 1459 N N . GLY A 1 183 ? 17.352 -2.037 -25.136 1.00 88.62 183 GLY A N 1
ATOM 1460 C CA . GLY A 1 183 ? 16.776 -1.796 -23.811 1.00 88.62 183 GLY A CA 1
ATOM 1461 C C . GLY A 1 183 ? 15.327 -1.322 -23.828 1.00 88.6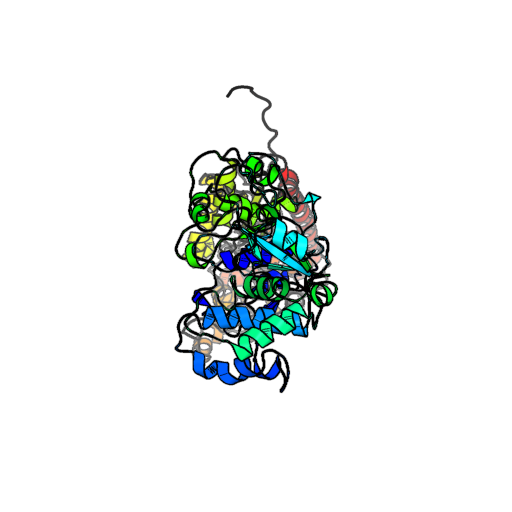2 183 GLY A C 1
ATOM 1462 O O . GLY A 1 183 ? 14.556 -1.639 -22.922 1.00 88.62 183 GLY A O 1
ATOM 1463 N N . LEU A 1 184 ? 14.936 -0.609 -24.888 1.00 91.75 184 LEU A N 1
ATOM 1464 C CA . LEU A 1 184 ? 13.558 -0.215 -25.162 1.00 91.75 184 LEU A CA 1
ATOM 1465 C C . LEU A 1 184 ? 13.195 -0.577 -26.598 1.00 91.75 184 LEU A C 1
ATOM 1467 O O . LEU A 1 184 ? 13.712 0.004 -27.553 1.00 91.75 184 LEU A O 1
ATOM 1471 N N . LEU A 1 185 ? 12.263 -1.515 -26.723 1.00 95.38 185 LEU A N 1
ATOM 1472 C CA . LEU A 1 185 ? 11.713 -1.991 -27.987 1.00 95.38 185 LEU A CA 1
ATOM 1473 C C . LEU A 1 185 ? 10.206 -1.789 -27.912 1.00 95.38 185 LEU A C 1
ATOM 1475 O O . LEU A 1 185 ? 9.535 -2.491 -27.162 1.00 95.38 185 LEU A O 1
ATOM 1479 N N . LEU A 1 186 ? 9.665 -0.802 -28.622 1.00 95.56 186 LEU A N 1
ATOM 1480 C CA . LEU A 1 186 ? 8.280 -0.364 -28.427 1.00 95.56 186 LEU A CA 1
ATOM 1481 C C . LEU A 1 186 ? 7.404 -0.728 -29.629 1.00 95.56 186 LEU A C 1
ATOM 1483 O O . LEU A 1 186 ? 7.812 -0.551 -30.772 1.00 95.56 186 LEU A O 1
ATOM 1487 N N . ASN A 1 187 ? 6.179 -1.178 -29.351 1.00 94.88 187 ASN A N 1
ATOM 1488 C CA . ASN A 1 187 ? 5.118 -1.421 -30.335 1.00 94.88 187 ASN A CA 1
ATOM 1489 C C . ASN A 1 187 ? 5.489 -2.436 -31.433 1.00 94.88 187 ASN A C 1
ATOM 1491 O O . ASN A 1 187 ? 5.105 -2.258 -32.587 1.00 94.88 187 ASN A O 1
ATOM 1495 N N . TRP A 1 188 ? 6.235 -3.483 -31.080 1.00 96.19 188 TRP A N 1
ATOM 1496 C CA . TRP A 1 188 ? 6.673 -4.486 -32.039 1.00 96.19 188 TRP A CA 1
ATOM 1497 C C . TRP A 1 188 ? 5.556 -5.450 -32.426 1.00 96.19 188 TRP A C 1
ATOM 1499 O O . TRP A 1 188 ? 4.830 -5.955 -31.568 1.00 96.19 188 TRP A O 1
ATOM 1509 N N . ASP A 1 189 ? 5.447 -5.753 -33.713 1.00 96.31 189 ASP A N 1
ATOM 1510 C CA . ASP A 1 189 ? 4.554 -6.789 -34.209 1.00 96.31 189 ASP A CA 1
ATOM 1511 C C . ASP A 1 189 ? 5.148 -8.186 -33.957 1.00 96.31 189 ASP A C 1
ATOM 1513 O O . ASP A 1 189 ? 6.363 -8.410 -34.017 1.00 96.31 189 ASP A O 1
ATOM 1517 N N . ALA A 1 190 ? 4.280 -9.160 -33.675 1.00 96.69 190 ALA A N 1
ATOM 1518 C CA . ALA A 1 190 ? 4.702 -10.552 -33.556 1.00 96.69 190 ALA A CA 1
ATOM 1519 C C . ALA A 1 190 ? 5.242 -11.066 -34.903 1.00 96.69 190 ALA A C 1
ATOM 1521 O O . ALA A 1 190 ? 4.769 -10.689 -35.973 1.00 96.69 190 ALA A O 1
ATOM 1522 N N . ASN A 1 191 ? 6.212 -11.976 -34.849 1.00 95.94 191 ASN A N 1
ATOM 1523 C CA . ASN A 1 191 ? 6.911 -12.555 -35.997 1.00 95.94 191 ASN A CA 1
ATOM 1524 C C . ASN A 1 191 ? 7.668 -11.550 -36.890 1.00 95.94 191 ASN A C 1
ATOM 1526 O O . ASN A 1 191 ? 7.974 -11.866 -38.042 1.00 95.94 191 ASN A O 1
ATOM 1530 N N . HIS A 1 192 ? 8.002 -10.355 -36.384 1.00 96.06 192 HIS A N 1
ATOM 1531 C CA . HIS A 1 192 ? 8.640 -9.316 -37.196 1.00 96.06 192 HIS A CA 1
ATOM 1532 C C . HIS A 1 192 ? 9.988 -9.779 -37.812 1.00 96.06 192 HIS A C 1
ATOM 1534 O O . HIS A 1 192 ? 10.844 -10.306 -37.085 1.00 96.06 192 HIS A O 1
ATOM 1540 N N . PRO A 1 193 ? 10.245 -9.543 -39.120 1.00 95.62 193 PRO A N 1
ATOM 1541 C CA . PRO A 1 193 ? 11.440 -10.031 -39.821 1.00 95.62 193 PRO A CA 1
ATOM 1542 C C . PRO A 1 193 ? 12.781 -9.623 -39.199 1.00 95.62 193 PRO A C 1
ATOM 1544 O O . PRO A 1 193 ? 13.712 -10.426 -39.186 1.00 95.62 193 PRO A O 1
ATOM 1547 N N . VAL A 1 194 ? 12.881 -8.407 -38.653 1.00 95.81 194 VAL A N 1
ATOM 1548 C CA . VAL A 1 194 ? 14.093 -7.921 -37.957 1.00 95.81 194 VAL A CA 1
ATOM 1549 C C . VAL A 1 194 ? 14.391 -8.723 -36.693 1.00 95.81 194 VAL A C 1
ATOM 1551 O O . VAL A 1 194 ? 15.538 -9.106 -36.482 1.00 95.81 194 VAL A O 1
ATOM 1554 N N . ILE A 1 195 ? 13.376 -9.044 -35.883 1.00 97.12 195 ILE A N 1
ATOM 1555 C CA . ILE A 1 195 ? 13.569 -9.870 -34.684 1.00 97.12 195 ILE A CA 1
ATOM 1556 C C . ILE A 1 195 ? 13.928 -11.304 -35.091 1.00 97.12 195 ILE A C 1
ATOM 1558 O O . ILE A 1 195 ? 14.834 -11.900 -34.516 1.00 97.12 195 ILE A O 1
ATOM 1562 N N . ALA A 1 196 ? 13.295 -11.837 -36.141 1.00 96.94 196 ALA A N 1
ATOM 1563 C CA . ALA A 1 196 ? 13.642 -13.147 -36.688 1.00 96.94 196 ALA A CA 1
ATOM 1564 C C . ALA A 1 196 ? 15.093 -13.205 -37.204 1.00 96.94 196 ALA A C 1
ATOM 1566 O O . ALA A 1 196 ? 15.778 -14.208 -37.016 1.00 96.94 196 ALA A O 1
ATOM 1567 N N . ALA A 1 197 ? 15.566 -12.142 -37.866 1.00 96.19 197 ALA A N 1
ATOM 1568 C CA . ALA A 1 197 ? 16.947 -12.025 -38.327 1.00 96.19 197 ALA A CA 1
ATOM 1569 C C . ALA A 1 197 ? 17.929 -11.942 -37.151 1.00 96.19 197 ALA A C 1
ATOM 1571 O O . ALA A 1 197 ? 18.934 -12.643 -37.165 1.00 96.19 197 ALA A O 1
ATOM 1572 N N . ALA A 1 198 ? 17.599 -11.173 -36.111 1.00 96.94 198 ALA A N 1
ATOM 1573 C CA . ALA A 1 198 ? 18.383 -11.090 -34.881 1.00 96.94 198 ALA A CA 1
ATOM 1574 C C . ALA A 1 198 ? 18.520 -12.447 -34.180 1.00 96.94 198 ALA A C 1
ATOM 1576 O O . ALA A 1 198 ? 19.623 -12.858 -33.840 1.00 96.94 198 ALA A O 1
ATOM 1577 N N . LEU A 1 199 ? 17.421 -13.186 -34.035 1.00 97.62 199 LEU A N 1
ATOM 1578 C CA . LEU A 1 199 ? 17.437 -14.522 -33.438 1.00 97.62 199 LEU A CA 1
ATOM 1579 C C . LEU A 1 199 ? 18.264 -15.526 -34.266 1.00 97.62 199 LEU A C 1
ATOM 1581 O O . LEU A 1 199 ? 19.012 -16.317 -33.699 1.00 97.62 199 LEU A O 1
ATOM 1585 N N . ARG A 1 200 ? 18.190 -15.469 -35.605 1.00 96.94 200 ARG A N 1
ATOM 1586 C CA . ARG A 1 200 ? 19.026 -16.304 -36.493 1.00 96.94 200 ARG A CA 1
ATOM 1587 C C . ARG A 1 200 ? 20.509 -15.947 -36.433 1.00 96.94 200 ARG A C 1
ATOM 1589 O O . ARG A 1 200 ? 21.350 -16.842 -36.515 1.00 96.94 200 ARG A O 1
ATOM 1596 N N . GLU A 1 201 ? 20.821 -14.662 -36.304 1.00 96.25 201 GLU A N 1
ATOM 1597 C CA . GLU A 1 201 ? 22.195 -14.192 -36.123 1.00 96.25 201 GLU A CA 1
ATOM 1598 C C . GLU A 1 201 ? 22.783 -14.751 -34.826 1.00 96.25 201 GLU A C 1
ATOM 1600 O O . GLU A 1 201 ? 23.897 -15.269 -34.833 1.00 96.25 201 GLU A O 1
ATOM 1605 N N . ILE A 1 202 ? 22.004 -14.744 -33.740 1.00 96.00 202 ILE A N 1
ATOM 1606 C CA . ILE A 1 202 ? 22.401 -15.349 -32.464 1.00 96.00 202 ILE A CA 1
ATOM 1607 C C . ILE A 1 202 ? 22.631 -16.858 -32.628 1.00 96.00 202 ILE A C 1
ATOM 1609 O O . ILE A 1 202 ? 23.694 -17.347 -32.262 1.00 96.00 202 ILE A O 1
ATOM 1613 N N . ASP A 1 203 ? 21.698 -17.603 -33.227 1.00 95.31 203 ASP A N 1
ATOM 1614 C CA . ASP A 1 203 ? 21.860 -19.055 -33.430 1.00 95.31 203 ASP A CA 1
ATOM 1615 C C . ASP A 1 203 ? 23.122 -19.418 -34.238 1.00 95.31 203 ASP A C 1
ATOM 1617 O O . ASP A 1 203 ? 23.742 -20.471 -34.025 1.00 95.31 203 ASP A O 1
ATOM 1621 N N . SER A 1 204 ? 23.499 -18.558 -35.184 1.00 95.12 204 SER A N 1
ATOM 1622 C CA . SER A 1 204 ? 24.614 -18.805 -36.101 1.00 95.12 204 SER A CA 1
ATOM 1623 C C . SER A 1 204 ? 25.960 -18.390 -35.510 1.00 95.12 204 SER A C 1
ATOM 1625 O O . SER A 1 204 ? 26.935 -19.122 -35.669 1.00 95.12 204 SER A O 1
ATOM 1627 N N . ASN A 1 205 ? 26.004 -17.252 -34.812 1.00 94.44 205 ASN A N 1
ATOM 1628 C CA . ASN A 1 205 ? 27.241 -16.544 -34.473 1.00 94.44 205 ASN A CA 1
ATOM 1629 C C . ASN A 1 205 ? 27.364 -16.203 -32.975 1.00 94.44 205 ASN A C 1
ATOM 1631 O O . ASN A 1 205 ? 28.061 -15.252 -32.620 1.00 94.44 205 ASN A O 1
ATOM 1635 N N . TYR A 1 206 ? 26.684 -16.935 -32.084 1.00 94.12 206 TYR A N 1
ATOM 1636 C CA . TYR A 1 206 ? 26.757 -16.678 -30.643 1.00 94.12 206 TYR A CA 1
ATOM 1637 C C . TYR A 1 206 ? 28.193 -16.776 -30.104 1.00 94.12 206 TYR A C 1
ATOM 1639 O O . TYR A 1 206 ? 28.809 -17.842 -30.138 1.00 94.12 206 TYR A O 1
ATOM 1647 N N . ASP A 1 207 ? 28.684 -15.673 -29.536 1.00 93.19 207 ASP A N 1
ATOM 1648 C CA . ASP A 1 207 ? 29.919 -15.627 -28.757 1.00 93.19 207 ASP A CA 1
ATOM 1649 C C . ASP A 1 207 ? 29.591 -15.347 -27.280 1.00 93.19 207 ASP A C 1
ATOM 1651 O O . ASP A 1 207 ? 29.194 -14.225 -26.939 1.00 93.19 207 ASP A O 1
ATOM 1655 N N . PRO A 1 208 ? 29.774 -16.328 -26.378 1.00 93.75 208 PRO A N 1
ATOM 1656 C CA . PRO A 1 208 ? 29.489 -16.138 -24.964 1.00 93.75 208 PRO A CA 1
ATOM 1657 C C . PRO A 1 208 ? 30.453 -15.162 -24.265 1.00 93.75 208 PRO A C 1
ATOM 1659 O O . PRO A 1 208 ? 30.134 -14.700 -23.177 1.00 93.75 208 PRO A O 1
ATOM 1662 N N . HIS A 1 209 ? 31.598 -14.802 -24.857 1.00 93.94 209 HIS A N 1
ATOM 1663 C CA . HIS A 1 209 ? 32.534 -13.830 -24.271 1.00 93.94 209 HIS A CA 1
ATOM 1664 C C . HIS A 1 209 ? 32.250 -12.382 -24.686 1.00 93.94 209 HIS A C 1
ATOM 1666 O O . HIS A 1 209 ? 32.788 -11.446 -24.090 1.00 93.94 209 HIS A O 1
ATOM 1672 N N . CYS A 1 210 ? 31.396 -12.168 -25.686 1.00 92.06 210 CYS A N 1
ATOM 1673 C CA . CYS A 1 210 ? 31.099 -10.836 -26.185 1.00 92.06 210 CYS A CA 1
ATOM 1674 C C . CYS A 1 210 ? 29.949 -10.178 -25.411 1.00 92.06 210 CYS A C 1
ATOM 1676 O O . CYS A 1 210 ? 28.783 -10.397 -25.722 1.00 92.06 210 CYS A O 1
ATOM 1678 N N . TRP A 1 211 ? 30.276 -9.275 -24.481 1.00 89.00 211 TRP A N 1
ATOM 1679 C CA . TRP A 1 211 ? 29.296 -8.566 -23.639 1.00 89.00 211 TRP A CA 1
ATOM 1680 C C . TRP A 1 211 ? 28.112 -7.928 -24.390 1.00 89.00 211 TRP A C 1
ATOM 1682 O O . TRP A 1 211 ? 26.996 -7.920 -23.878 1.00 89.00 211 TRP A O 1
ATOM 1692 N N . GLY A 1 212 ? 28.355 -7.336 -25.565 1.00 87.62 212 GLY A N 1
ATOM 1693 C CA . GLY A 1 212 ? 27.365 -6.521 -26.282 1.00 87.62 212 GLY A CA 1
ATOM 1694 C C . GLY A 1 212 ? 26.752 -7.174 -27.522 1.00 87.62 212 GLY A C 1
ATOM 1695 O O . GLY A 1 212 ? 25.952 -6.523 -28.195 1.00 87.62 212 GLY A O 1
ATOM 1696 N N . CYS A 1 213 ? 27.133 -8.412 -27.860 1.00 89.94 213 CYS A N 1
ATOM 1697 C CA . CYS A 1 213 ? 26.779 -9.031 -29.145 1.00 89.94 213 CYS A CA 1
ATOM 1698 C C . CYS A 1 213 ? 25.298 -9.405 -29.263 1.00 89.94 213 CYS A C 1
ATOM 1700 O O . CYS A 1 213 ? 24.775 -9.432 -30.371 1.00 89.94 213 CYS A O 1
ATOM 1702 N N . LEU A 1 214 ? 24.617 -9.650 -28.140 1.00 91.94 214 LEU A N 1
ATOM 1703 C CA . LEU A 1 214 ? 23.167 -9.882 -28.095 1.00 91.94 214 LEU A CA 1
ATOM 1704 C C . LEU A 1 214 ? 22.373 -8.600 -27.803 1.00 91.94 214 LEU A C 1
ATOM 1706 O O . LEU A 1 214 ? 21.144 -8.598 -27.888 1.00 91.94 214 LEU A O 1
ATOM 1710 N N . GLY A 1 215 ? 23.079 -7.511 -27.490 1.00 85.56 215 GLY A N 1
ATOM 1711 C CA . GLY A 1 215 ? 22.489 -6.236 -27.117 1.00 85.56 215 GLY A CA 1
ATOM 1712 C C . GLY A 1 215 ? 22.849 -5.094 -28.064 1.00 85.56 215 GLY A C 1
ATOM 1713 O O . GLY A 1 215 ? 22.452 -5.134 -29.230 1.00 85.56 215 GLY A O 1
ATOM 1714 N N . PRO A 1 216 ? 23.576 -4.060 -27.604 1.00 82.75 216 PRO A N 1
ATOM 1715 C CA . PRO A 1 216 ? 23.763 -2.802 -28.337 1.00 82.75 216 PRO A CA 1
ATOM 1716 C C . PRO A 1 216 ? 24.534 -2.927 -29.660 1.00 82.75 216 PRO A C 1
ATOM 1718 O O . PRO A 1 216 ? 24.595 -1.957 -30.415 1.00 82.75 216 PRO A O 1
ATOM 1721 N N . ARG A 1 217 ? 25.151 -4.079 -29.953 1.00 90.75 217 ARG A N 1
ATOM 1722 C CA . ARG A 1 217 ? 25.852 -4.328 -31.224 1.00 90.75 217 ARG A CA 1
ATOM 1723 C C . ARG A 1 217 ? 24.979 -5.033 -32.262 1.00 90.75 217 ARG A C 1
ATOM 1725 O O . ARG A 1 217 ? 25.151 -4.809 -33.457 1.00 90.75 217 ARG A O 1
ATOM 1732 N N . LEU A 1 218 ? 24.026 -5.855 -31.815 1.00 93.50 218 LEU A N 1
ATOM 1733 C CA . LEU A 1 218 ? 23.293 -6.802 -32.662 1.00 93.50 218 LEU A CA 1
ATOM 1734 C C . LEU A 1 218 ? 22.575 -6.112 -33.823 1.00 93.50 218 LEU A C 1
ATOM 1736 O O . LEU A 1 218 ? 22.789 -6.429 -34.990 1.00 93.50 218 LEU A O 1
ATOM 1740 N N . PHE A 1 219 ? 21.731 -5.134 -33.505 1.00 94.06 219 PHE A N 1
ATOM 1741 C CA . PHE A 1 219 ? 20.920 -4.457 -34.512 1.00 94.06 219 PHE A CA 1
ATOM 1742 C C . PHE A 1 219 ? 21.743 -3.516 -35.393 1.00 94.06 219 PHE A C 1
ATOM 1744 O O . PHE A 1 219 ? 21.433 -3.385 -36.575 1.00 94.06 219 PHE A O 1
ATOM 1751 N N . GLY A 1 220 ? 22.816 -2.927 -34.857 1.00 92.56 220 GLY A N 1
ATOM 1752 C CA . GLY A 1 220 ? 23.774 -2.152 -35.644 1.00 92.56 220 GLY A CA 1
ATOM 1753 C C . GLY A 1 220 ? 24.439 -3.002 -36.729 1.00 92.56 220 GLY A C 1
ATOM 1754 O O . GLY A 1 220 ? 24.427 -2.635 -37.905 1.00 92.56 220 GLY A O 1
ATOM 1755 N N . LYS A 1 221 ? 24.892 -4.208 -36.364 1.00 92.81 221 LYS A N 1
ATOM 1756 C CA . LYS A 1 221 ? 25.433 -5.190 -37.310 1.00 92.81 221 LYS A CA 1
ATOM 1757 C C . LYS A 1 221 ? 24.414 -5.570 -38.390 1.00 92.81 221 LYS A C 1
ATOM 1759 O O . LYS A 1 221 ? 24.730 -5.508 -39.572 1.00 92.81 221 LYS A O 1
ATOM 1764 N N . LEU A 1 222 ? 23.174 -5.901 -38.015 1.00 94.12 222 LEU A N 1
ATOM 1765 C CA . LEU A 1 222 ? 22.127 -6.262 -38.988 1.00 94.12 222 LEU A CA 1
ATOM 1766 C C . LEU A 1 222 ? 21.803 -5.120 -39.964 1.00 94.12 222 LEU A C 1
ATOM 1768 O O . LEU A 1 222 ? 21.541 -5.356 -41.148 1.00 94.12 222 LEU A O 1
ATOM 1772 N N . MET A 1 223 ? 21.814 -3.878 -39.475 1.00 93.31 223 MET A N 1
ATOM 1773 C CA . MET A 1 223 ? 21.657 -2.686 -40.307 1.00 93.31 223 MET A CA 1
ATOM 1774 C C . MET A 1 223 ? 22.830 -2.535 -41.286 1.00 93.31 223 MET A C 1
ATOM 1776 O O . MET A 1 223 ? 22.598 -2.273 -42.468 1.00 93.31 223 MET A O 1
ATOM 1780 N N . TYR A 1 224 ? 24.068 -2.776 -40.840 1.00 90.88 224 TYR A N 1
ATOM 1781 C CA . TYR A 1 224 ? 25.250 -2.799 -41.706 1.00 90.88 224 TYR A CA 1
ATOM 1782 C C . TYR A 1 224 ? 25.184 -3.881 -42.780 1.00 90.88 224 TYR A C 1
ATOM 1784 O O . TYR A 1 224 ? 25.359 -3.578 -43.961 1.00 90.88 224 TYR A O 1
ATOM 1792 N N . ASP A 1 225 ? 24.860 -5.113 -42.394 1.00 90.38 225 ASP A N 1
ATOM 1793 C CA . ASP A 1 225 ? 24.721 -6.236 -43.320 1.00 90.38 225 ASP A CA 1
ATOM 1794 C C . ASP A 1 225 ? 23.658 -5.922 -44.389 1.00 90.38 225 ASP A C 1
ATOM 1796 O O . ASP A 1 225 ? 23.853 -6.176 -45.577 1.00 90.38 225 ASP A O 1
ATOM 1800 N N . THR A 1 226 ? 22.568 -5.254 -43.998 1.00 90.31 226 THR A N 1
ATOM 1801 C CA . THR A 1 226 ? 21.515 -4.796 -44.918 1.00 90.31 226 THR A CA 1
ATOM 1802 C C . THR A 1 226 ? 21.998 -3.692 -45.866 1.00 90.31 226 THR A C 1
ATOM 1804 O O . THR A 1 226 ? 21.666 -3.697 -47.056 1.00 90.31 226 THR A O 1
ATOM 1807 N N . LEU A 1 227 ? 22.811 -2.753 -45.375 1.00 88.69 227 LEU A N 1
ATOM 1808 C CA . LEU A 1 227 ? 23.457 -1.715 -46.185 1.00 88.69 227 LEU A CA 1
ATOM 1809 C C . LEU A 1 227 ? 24.567 -2.255 -47.095 1.00 88.69 227 LEU A C 1
ATOM 1811 O O . LEU A 1 227 ? 24.954 -1.561 -48.034 1.00 88.69 227 LEU A O 1
ATOM 1815 N N . ALA A 1 228 ? 25.072 -3.464 -46.869 1.00 87.88 228 ALA A N 1
ATOM 1816 C CA . ALA A 1 228 ? 26.026 -4.113 -47.765 1.00 87.88 228 ALA A CA 1
ATOM 1817 C C . ALA A 1 228 ? 25.341 -4.819 -48.954 1.00 87.88 228 ALA A C 1
ATOM 1819 O O . ALA A 1 228 ? 25.989 -5.095 -49.964 1.00 87.88 228 ALA A O 1
ATOM 1820 N N . LEU A 1 229 ? 24.026 -5.073 -48.884 1.00 86.00 229 LEU A N 1
ATOM 1821 C CA . LEU A 1 229 ? 23.283 -5.752 -49.951 1.00 86.00 229 LEU A CA 1
ATOM 1822 C C . LEU A 1 229 ? 23.171 -4.902 -51.235 1.00 86.00 229 LEU A C 1
ATOM 1824 O O . LEU A 1 229 ? 23.083 -3.665 -51.155 1.00 86.00 229 LEU A O 1
ATOM 1828 N N . PRO A 1 230 ? 23.076 -5.541 -52.425 1.00 82.81 230 PRO A N 1
ATOM 1829 C CA . PRO A 1 230 ? 22.807 -4.851 -53.685 1.00 82.81 230 PRO A CA 1
ATOM 1830 C C . PRO A 1 230 ? 21.557 -3.964 -53.610 1.00 82.81 230 PRO A C 1
ATOM 1832 O O . PRO A 1 230 ? 20.553 -4.321 -52.987 1.00 82.81 230 PRO A O 1
ATOM 1835 N N . THR A 1 231 ? 21.580 -2.812 -54.284 1.00 74.25 231 THR A N 1
ATOM 1836 C CA . THR A 1 231 ? 20.503 -1.802 -54.237 1.00 74.25 231 THR A CA 1
ATOM 1837 C C . THR A 1 231 ? 19.129 -2.338 -54.651 1.00 74.25 231 THR A C 1
ATOM 1839 O O . THR A 1 231 ? 18.116 -1.875 -54.132 1.00 74.25 231 THR A O 1
ATOM 1842 N N . THR A 1 232 ? 19.072 -3.337 -55.535 1.00 71.75 232 THR A N 1
ATOM 1843 C CA . THR A 1 232 ? 17.834 -4.022 -55.947 1.00 71.75 232 THR A CA 1
ATOM 1844 C C . THR A 1 232 ? 17.167 -4.793 -54.805 1.00 71.75 232 THR A C 1
ATOM 1846 O O . THR A 1 232 ? 15.942 -4.791 -54.714 1.00 71.75 232 THR A O 1
ATOM 1849 N N . VAL A 1 233 ? 17.956 -5.397 -53.911 1.00 71.69 233 VAL A N 1
ATOM 1850 C CA . VAL A 1 233 ? 17.486 -6.125 -52.719 1.00 71.69 233 VAL A CA 1
ATOM 1851 C C . VAL A 1 233 ? 17.188 -5.149 -51.576 1.00 71.69 233 VAL A C 1
ATOM 1853 O O . VAL A 1 233 ? 16.179 -5.289 -50.889 1.00 71.69 233 VAL A O 1
ATOM 1856 N N . ARG A 1 234 ? 17.993 -4.086 -51.434 1.00 68.50 234 ARG A N 1
ATOM 1857 C CA . ARG A 1 234 ? 17.813 -3.034 -50.412 1.00 68.50 234 ARG A CA 1
ATOM 1858 C C . ARG A 1 234 ? 16.475 -2.287 -50.512 1.00 68.50 234 ARG A C 1
ATOM 1860 O O . ARG A 1 234 ? 15.992 -1.765 -49.511 1.00 68.50 234 ARG A O 1
ATOM 1867 N N . ARG A 1 235 ? 15.851 -2.260 -51.697 1.00 60.84 235 ARG A N 1
ATOM 1868 C CA . ARG A 1 235 ? 14.500 -1.699 -51.905 1.00 60.84 235 ARG A CA 1
ATOM 1869 C C . ARG A 1 235 ? 13.388 -2.458 -51.171 1.00 60.84 235 ARG A C 1
ATOM 1871 O O . ARG A 1 235 ? 12.309 -1.905 -51.030 1.00 60.84 235 ARG A O 1
ATOM 1878 N N . LYS A 1 236 ? 13.641 -3.690 -50.720 1.00 67.56 236 LYS A N 1
ATOM 1879 C CA . LYS A 1 236 ? 12.760 -4.483 -49.847 1.00 67.56 236 LYS A CA 1
ATOM 1880 C C . LYS A 1 236 ? 13.504 -4.847 -48.560 1.00 67.56 236 LYS A C 1
ATOM 1882 O O . LYS A 1 236 ? 13.613 -6.021 -48.210 1.00 67.56 236 LYS A O 1
ATOM 1887 N N . ASN A 1 237 ? 14.138 -3.859 -47.924 1.00 81.06 237 ASN A N 1
ATOM 1888 C CA . ASN A 1 237 ? 14.883 -4.114 -46.698 1.00 81.06 237 ASN A CA 1
ATOM 1889 C C . ASN A 1 237 ? 13.930 -4.446 -45.539 1.00 81.06 237 ASN A C 1
ATOM 1891 O O . ASN A 1 237 ? 12.802 -3.970 -45.481 1.00 81.06 237 ASN A O 1
ATOM 1895 N N . ILE A 1 238 ? 14.400 -5.265 -44.601 1.00 89.38 238 ILE A N 1
ATOM 1896 C CA . ILE A 1 238 ? 13.591 -5.749 -43.474 1.00 89.38 238 ILE A CA 1
ATOM 1897 C C . ILE A 1 238 ? 13.249 -4.660 -42.441 1.00 89.38 238 ILE A C 1
ATOM 1899 O O . ILE A 1 238 ? 12.456 -4.920 -41.542 1.00 89.38 238 ILE A O 1
ATOM 1903 N N . PHE A 1 239 ? 13.836 -3.464 -42.554 1.00 92.06 239 PHE A N 1
ATOM 1904 C CA . PHE A 1 239 ? 13.678 -2.344 -41.622 1.00 92.06 239 PHE A CA 1
ATOM 1905 C C . PHE A 1 239 ? 12.637 -1.306 -42.076 1.00 92.06 239 PHE A C 1
ATOM 1907 O O . PHE A 1 239 ? 12.491 -0.280 -41.422 1.00 92.06 239 PHE A O 1
ATOM 1914 N N . GLU A 1 240 ? 11.900 -1.554 -43.161 1.00 86.00 240 GLU A N 1
ATOM 1915 C CA . GLU A 1 240 ? 10.966 -0.576 -43.739 1.00 86.00 240 GLU A CA 1
ATOM 1916 C C . GLU A 1 240 ? 9.874 -0.098 -42.759 1.00 86.00 240 GLU A C 1
ATOM 1918 O O . GLU A 1 240 ? 9.515 1.076 -42.779 1.00 86.00 240 GLU A O 1
ATOM 1923 N N . ASP A 1 241 ? 9.395 -0.969 -41.861 1.00 90.62 241 ASP A N 1
ATOM 1924 C CA . ASP A 1 241 ? 8.415 -0.630 -40.810 1.00 90.62 241 ASP A CA 1
ATOM 1925 C C . ASP A 1 241 ? 9.055 -0.417 -39.421 1.00 90.62 241 ASP A C 1
ATOM 1927 O O . ASP A 1 241 ? 8.410 -0.528 -38.372 1.00 90.62 241 ASP A O 1
ATOM 1931 N N . VAL A 1 242 ? 10.347 -0.086 -39.394 1.00 94.62 242 VAL A N 1
ATOM 1932 C CA . VAL A 1 242 ? 11.095 0.198 -38.168 1.00 94.62 242 VAL A CA 1
ATOM 1933 C C . VAL A 1 242 ? 11.407 1.688 -38.060 1.00 94.62 242 VAL A C 1
ATOM 1935 O O . VAL A 1 242 ? 11.828 2.320 -39.021 1.00 94.62 242 VAL A O 1
ATOM 1938 N N . SER A 1 243 ? 11.271 2.247 -36.861 1.00 94.12 243 SER A N 1
ATOM 1939 C CA . SER A 1 243 ? 11.761 3.583 -36.520 1.00 94.12 243 SER A CA 1
ATOM 1940 C C . SER A 1 243 ? 12.883 3.520 -35.498 1.00 94.12 243 SER A C 1
ATOM 1942 O O . SER A 1 243 ? 12.770 2.829 -34.488 1.00 94.12 243 SER A O 1
ATOM 1944 N N . LEU A 1 244 ? 13.917 4.331 -35.699 1.00 93.50 244 LEU A N 1
ATOM 1945 C CA . LEU A 1 244 ? 14.914 4.641 -34.683 1.00 93.50 244 LEU A CA 1
ATOM 1946 C C . LEU A 1 244 ? 14.650 6.042 -34.121 1.00 93.50 244 LEU A C 1
ATOM 1948 O O . LEU A 1 244 ? 14.736 7.039 -34.842 1.00 93.50 244 LEU A O 1
ATOM 1952 N N . LEU A 1 245 ? 14.325 6.129 -32.832 1.00 90.06 245 LEU A N 1
ATOM 1953 C CA . LEU A 1 245 ? 14.107 7.418 -32.177 1.00 90.06 245 LEU A CA 1
ATOM 1954 C C . LEU A 1 245 ? 15.435 8.135 -31.892 1.00 90.06 245 LEU A C 1
ATOM 1956 O O . LEU A 1 245 ? 16.424 7.474 -31.561 1.00 90.06 245 LEU A O 1
ATOM 1960 N N . PRO A 1 246 ? 15.467 9.480 -31.957 1.00 86.75 246 PRO A N 1
ATOM 1961 C CA . PRO A 1 246 ? 16.635 10.250 -31.550 1.00 86.75 246 PRO A CA 1
ATOM 1962 C C . PRO A 1 246 ? 17.043 9.973 -30.093 1.00 86.75 246 PRO A C 1
ATOM 1964 O O . PRO A 1 246 ? 16.165 9.761 -29.248 1.00 86.75 246 PRO A O 1
ATOM 1967 N N . PRO A 1 247 ? 18.343 10.069 -29.750 1.00 81.44 247 PRO A N 1
ATOM 1968 C CA . PRO A 1 247 ? 18.808 9.787 -28.394 1.00 81.44 247 PRO A CA 1
ATOM 1969 C C . PRO A 1 247 ? 18.126 10.590 -27.294 1.00 81.44 247 PRO A C 1
ATOM 1971 O O . PRO A 1 247 ? 17.777 10.036 -26.260 1.00 81.44 247 PRO A O 1
ATOM 1974 N N . GLY A 1 248 ? 17.839 11.869 -27.531 1.00 80.50 248 GLY A N 1
ATOM 1975 C CA . GLY A 1 248 ? 17.173 12.735 -26.559 1.00 80.50 248 GLY A CA 1
ATOM 1976 C C . GLY A 1 248 ? 15.762 12.298 -26.157 1.00 80.50 248 GLY A C 1
ATOM 1977 O O . GLY A 1 248 ? 15.253 12.806 -25.163 1.00 80.50 248 GLY A O 1
ATOM 1978 N N . VAL A 1 249 ? 15.132 11.369 -26.887 1.00 85.31 249 VAL A N 1
ATOM 1979 C CA . VAL A 1 249 ? 13.776 10.904 -26.571 1.00 85.31 249 VAL A CA 1
ATOM 1980 C C . VAL A 1 249 ? 13.797 9.881 -25.436 1.00 85.31 249 VAL A C 1
ATOM 1982 O O . VAL A 1 249 ? 13.107 10.068 -24.440 1.00 85.31 249 VAL A O 1
ATOM 1985 N N . LEU A 1 250 ? 14.589 8.811 -25.553 1.00 87.25 250 LEU A N 1
ATOM 1986 C CA . LEU A 1 250 ? 14.600 7.706 -24.577 1.00 87.25 250 LEU A CA 1
ATOM 1987 C C . LEU A 1 250 ? 15.915 7.581 -23.795 1.00 87.25 250 LEU A C 1
ATOM 1989 O O . LEU A 1 250 ? 15.929 6.964 -22.734 1.00 87.25 250 LEU A O 1
ATOM 1993 N N . TYR A 1 251 ? 17.006 8.164 -24.289 1.00 87.44 251 TYR A N 1
ATOM 1994 C CA . TYR A 1 251 ? 18.341 8.106 -23.686 1.00 87.44 251 TYR A CA 1
ATOM 1995 C C . TYR A 1 251 ? 18.968 9.514 -23.617 1.00 87.44 251 TYR A C 1
ATOM 1997 O O . TYR A 1 251 ? 20.048 9.758 -24.164 1.00 87.44 251 TYR A O 1
ATOM 2005 N N . PRO A 1 252 ? 18.302 10.491 -22.963 1.00 81.75 252 PRO A N 1
ATOM 2006 C CA . PRO A 1 252 ? 18.775 11.878 -22.907 1.00 81.75 252 PRO A CA 1
ATOM 2007 C C . PRO A 1 252 ? 20.088 12.041 -22.125 1.00 81.75 252 PRO A C 1
ATOM 2009 O O . PRO A 1 252 ? 20.788 13.042 -22.295 1.00 81.75 252 PRO A O 1
ATOM 2012 N N . ILE A 1 253 ? 20.438 11.069 -21.279 1.00 81.81 253 ILE A N 1
ATOM 2013 C CA . ILE A 1 253 ? 21.650 11.056 -20.457 1.00 81.81 253 ILE A CA 1
ATOM 2014 C C . ILE A 1 253 ? 22.506 9.863 -20.872 1.00 81.81 253 ILE A C 1
ATOM 2016 O O . ILE A 1 253 ? 22.043 8.726 -20.836 1.00 81.81 253 ILE A O 1
ATOM 2020 N N . ASP A 1 254 ? 23.746 10.136 -21.265 1.00 80.75 254 ASP A N 1
ATOM 2021 C CA . ASP A 1 254 ? 24.756 9.135 -21.608 1.00 80.75 254 ASP A CA 1
ATOM 2022 C C . ASP A 1 254 ? 25.241 8.406 -20.347 1.00 80.75 254 ASP A C 1
ATOM 2024 O O . ASP A 1 254 ? 25.329 8.993 -19.262 1.00 80.75 254 ASP A O 1
ATOM 2028 N N . TYR A 1 255 ? 25.585 7.126 -20.482 1.00 84.00 255 TYR A N 1
ATOM 2029 C CA . TYR A 1 255 ? 26.011 6.308 -19.346 1.00 84.00 255 TYR A CA 1
ATOM 2030 C C . TYR A 1 255 ? 27.228 6.868 -18.594 1.00 84.00 255 TYR A C 1
ATOM 2032 O O . TYR A 1 255 ? 27.368 6.613 -17.401 1.00 84.00 255 TYR A O 1
ATOM 2040 N N . SER A 1 256 ? 28.106 7.640 -19.247 1.00 81.88 256 SER A N 1
ATOM 2041 C CA . SER A 1 256 ? 29.267 8.270 -18.603 1.00 81.88 256 SER A CA 1
ATOM 2042 C C . SER A 1 256 ? 28.877 9.428 -17.674 1.00 81.88 256 SER A C 1
ATOM 2044 O O . SER A 1 256 ? 29.618 9.778 -16.758 1.00 81.88 256 SER A O 1
ATOM 2046 N N . GLU A 1 257 ? 27.691 10.005 -17.878 1.00 81.44 257 GLU A N 1
ATOM 2047 C CA . GLU A 1 257 ? 27.196 11.186 -17.168 1.00 81.44 257 GLU A CA 1
ATOM 2048 C C . GLU A 1 257 ? 26.152 10.829 -16.105 1.00 81.44 257 GLU A C 1
ATOM 2050 O O . GLU A 1 257 ? 25.854 11.656 -15.243 1.00 81.44 257 GLU A O 1
ATOM 2055 N N . ILE A 1 258 ? 25.603 9.609 -16.115 1.00 85.38 258 ILE A N 1
ATOM 2056 C CA . ILE A 1 258 ? 24.473 9.228 -15.255 1.00 85.38 258 ILE A CA 1
ATOM 2057 C C . ILE A 1 258 ? 24.758 9.404 -13.758 1.00 85.38 258 ILE A C 1
ATOM 2059 O O . ILE A 1 258 ? 23.874 9.795 -12.997 1.00 85.38 258 ILE A O 1
ATOM 2063 N N . ALA A 1 259 ? 26.003 9.187 -13.323 1.00 84.56 259 ALA A N 1
ATOM 2064 C CA . ALA A 1 259 ? 26.397 9.363 -11.927 1.00 84.56 259 ALA A CA 1
ATOM 2065 C C . ALA A 1 259 ? 26.218 10.816 -11.446 1.00 84.56 259 ALA A C 1
ATOM 2067 O O . ALA A 1 259 ? 25.916 11.039 -10.272 1.00 84.56 259 ALA A O 1
ATOM 2068 N N . SER A 1 260 ? 26.338 11.798 -12.351 1.00 80.25 260 SER A N 1
ATOM 2069 C CA . SER A 1 260 ? 26.215 13.224 -12.024 1.00 80.25 260 SER A CA 1
ATOM 2070 C C . SER A 1 260 ? 24.816 13.610 -11.536 1.00 80.25 260 SER A C 1
ATOM 2072 O O . SER A 1 260 ? 24.689 14.518 -10.719 1.00 80.25 260 SER A O 1
ATOM 2074 N N . ILE A 1 261 ? 23.772 12.885 -11.957 1.00 80.62 261 ILE A N 1
ATOM 2075 C CA . ILE A 1 261 ? 22.383 13.188 -11.586 1.00 80.62 261 ILE A CA 1
ATOM 2076 C C . ILE A 1 261 ? 21.883 12.414 -10.359 1.00 80.62 261 ILE A C 1
ATOM 2078 O O . ILE A 1 261 ? 20.731 12.588 -9.956 1.00 80.62 261 ILE A O 1
ATOM 2082 N N . LEU A 1 262 ? 22.730 11.566 -9.760 1.00 84.88 262 LEU A N 1
ATOM 2083 C CA . LEU A 1 262 ? 22.427 10.818 -8.532 1.00 84.88 262 LEU A CA 1
ATOM 2084 C C . LEU A 1 262 ? 22.807 11.583 -7.252 1.00 84.88 262 LEU A C 1
ATOM 2086 O O . LEU A 1 262 ? 22.301 11.252 -6.178 1.00 84.88 262 LEU A O 1
ATOM 2090 N N . GLY A 1 263 ? 23.694 12.579 -7.352 1.00 78.50 263 GLY A N 1
ATOM 2091 C CA . GLY A 1 263 ? 24.141 13.434 -6.248 1.00 78.50 263 GLY A CA 1
ATOM 2092 C C . GLY A 1 263 ? 23.435 14.803 -6.197 1.00 78.50 263 GLY A C 1
ATOM 2093 O O . GLY A 1 263 ? 22.778 15.201 -7.159 1.00 78.50 263 GLY A O 1
ATOM 2094 N N . PRO A 1 264 ? 23.552 15.541 -5.080 1.00 63.34 264 PRO A N 1
ATOM 2095 C CA . PRO A 1 264 ? 23.006 16.876 -4.907 1.00 63.34 264 PRO A CA 1
ATOM 2096 C C . PRO A 1 264 ? 24.054 17.915 -5.323 1.00 63.34 264 PRO A C 1
ATOM 2098 O O . PRO A 1 264 ? 24.727 18.479 -4.466 1.00 63.34 264 PRO A O 1
ATOM 2101 N N . THR A 1 265 ? 24.233 18.202 -6.616 1.00 54.88 265 THR A N 1
ATOM 2102 C CA . THR A 1 265 ? 25.102 19.336 -6.982 1.00 54.88 265 THR A CA 1
ATOM 2103 C C . THR A 1 265 ? 24.762 20.035 -8.292 1.00 54.88 265 THR A C 1
ATOM 2105 O O . THR A 1 265 ? 24.578 19.418 -9.332 1.00 54.88 265 THR A O 1
ATOM 2108 N N . ARG A 1 266 ? 24.805 21.372 -8.167 1.00 49.44 266 ARG A N 1
ATOM 2109 C CA . ARG A 1 266 ? 24.535 22.466 -9.110 1.00 49.44 266 ARG A CA 1
ATOM 2110 C C . ARG A 1 266 ? 23.134 22.481 -9.716 1.00 49.44 266 ARG A C 1
ATOM 2112 O O . ARG A 1 266 ? 22.577 21.491 -10.155 1.00 49.44 266 ARG A O 1
ATOM 2119 N N . ARG A 1 267 ? 22.597 23.697 -9.699 1.00 41.22 267 ARG A N 1
ATOM 2120 C CA . ARG A 1 267 ? 21.279 24.183 -10.106 1.00 41.22 267 ARG A CA 1
ATOM 2121 C C . ARG A 1 267 ? 21.030 23.987 -11.618 1.00 41.22 267 ARG A C 1
ATOM 2123 O O . ARG A 1 267 ? 20.671 24.935 -12.294 1.00 41.22 267 ARG A O 1
ATOM 2130 N N . TYR A 1 268 ? 21.283 22.798 -12.164 1.00 45.09 268 TYR A N 1
ATOM 2131 C CA . TYR A 1 268 ? 20.734 22.403 -13.456 1.00 45.09 268 TYR A CA 1
ATOM 2132 C C . TYR A 1 268 ? 19.332 21.882 -13.187 1.00 45.09 268 TYR A C 1
ATOM 2134 O O . TYR A 1 268 ? 19.119 20.813 -12.614 1.00 45.09 268 TYR A O 1
ATOM 2142 N N . GLU A 1 269 ? 18.392 22.771 -13.469 1.00 51.75 269 GLU A N 1
ATOM 2143 C CA . GLU A 1 269 ? 16.981 22.653 -13.175 1.00 51.75 269 GLU A CA 1
ATOM 2144 C C . GLU A 1 269 ? 16.428 21.371 -13.793 1.00 51.75 269 GLU A C 1
ATOM 2146 O O . GLU A 1 269 ? 16.556 21.125 -14.991 1.00 51.75 269 GLU A O 1
ATOM 2151 N N . VAL A 1 270 ? 15.763 20.566 -12.970 1.00 53.22 270 VAL A N 1
ATOM 2152 C CA . VAL A 1 270 ? 14.870 19.517 -13.470 1.00 53.22 270 VAL A CA 1
ATOM 2153 C C . VAL A 1 270 ? 13.831 20.124 -14.401 1.00 53.22 270 VAL A C 1
ATOM 2155 O O . VAL A 1 270 ? 13.495 19.497 -15.389 1.00 53.22 270 VAL A O 1
ATOM 2158 N N . GLU A 1 271 ? 13.428 21.376 -14.173 1.00 48.66 271 GLU A N 1
ATOM 2159 C CA . GLU A 1 271 ? 12.618 22.147 -15.115 1.00 48.66 271 GLU A CA 1
ATOM 2160 C C . GLU A 1 271 ? 13.346 22.386 -16.440 1.00 48.66 271 GLU A C 1
ATOM 2162 O O . GLU A 1 271 ? 12.744 22.179 -17.472 1.00 48.66 271 GLU A O 1
ATOM 2167 N N . HIS A 1 272 ? 14.641 22.703 -16.479 1.00 50.78 272 HIS A N 1
ATOM 2168 C CA . HIS A 1 272 ? 15.378 22.827 -17.744 1.00 50.78 272 HIS A CA 1
ATOM 2169 C C . HIS A 1 272 ? 15.580 21.470 -18.435 1.00 50.78 272 HIS A C 1
ATOM 2171 O O . HIS A 1 272 ? 15.489 21.386 -19.655 1.00 50.78 272 HIS A O 1
ATOM 2177 N N . PHE A 1 273 ? 15.818 20.393 -17.679 1.00 57.41 273 PHE A N 1
ATOM 2178 C CA . PHE A 1 273 ? 15.884 19.037 -18.229 1.00 57.41 273 PHE A CA 1
ATOM 2179 C C . PHE A 1 273 ? 14.517 18.596 -18.777 1.00 57.41 273 PHE A C 1
ATOM 2181 O O . PHE A 1 273 ? 14.441 18.174 -19.919 1.00 57.41 273 PHE A O 1
ATOM 2188 N N . MET A 1 274 ? 13.428 18.748 -18.024 1.00 53.53 274 MET A N 1
ATOM 2189 C CA . MET A 1 274 ? 12.077 18.312 -18.407 1.00 53.53 274 MET A CA 1
ATOM 2190 C C . MET A 1 274 ? 11.391 19.267 -19.401 1.00 53.53 274 MET A C 1
ATOM 2192 O O . MET A 1 274 ? 10.625 18.807 -20.237 1.00 53.53 274 MET A O 1
ATOM 2196 N N . ALA A 1 275 ? 11.668 20.575 -19.359 1.00 46.41 275 ALA A N 1
ATOM 2197 C CA . ALA A 1 275 ? 11.081 21.571 -20.265 1.00 46.41 275 ALA A CA 1
ATOM 2198 C C . ALA A 1 275 ? 11.843 21.709 -21.590 1.00 46.41 275 ALA A C 1
ATOM 2200 O O . ALA A 1 275 ? 11.229 22.076 -22.588 1.00 46.41 275 ALA A O 1
ATOM 2201 N N . ASN A 1 276 ? 13.148 21.398 -21.636 1.00 48.59 276 ASN A N 1
ATOM 2202 C CA . ASN A 1 276 ? 13.931 21.449 -22.882 1.00 48.59 276 ASN A CA 1
ATOM 2203 C C . ASN A 1 276 ? 14.234 20.078 -23.493 1.00 48.59 276 ASN A C 1
ATOM 2205 O O . ASN A 1 276 ? 14.859 20.019 -24.556 1.00 48.59 276 ASN A O 1
ATOM 2209 N N . THR A 1 277 ? 13.807 18.977 -22.869 1.00 54.44 277 THR A N 1
ATOM 2210 C CA . THR A 1 277 ? 13.895 17.655 -23.493 1.00 54.44 277 THR A CA 1
ATOM 2211 C C . THR A 1 277 ? 12.502 17.163 -23.858 1.00 54.44 277 THR A C 1
ATOM 2213 O O . THR A 1 277 ? 11.623 17.025 -23.017 1.00 54.44 277 THR A O 1
ATOM 2216 N N . TYR A 1 278 ? 12.306 16.820 -25.131 1.00 66.31 278 TYR A N 1
ATOM 2217 C CA . TYR A 1 278 ? 11.178 16.011 -25.608 1.00 66.31 278 TYR A CA 1
ATOM 2218 C C . TYR A 1 278 ? 11.281 14.552 -25.098 1.00 66.31 278 TYR A C 1
ATOM 2220 O O . TYR A 1 278 ? 10.971 13.605 -25.823 1.00 66.31 278 TYR A O 1
ATOM 2228 N N . SER A 1 279 ? 11.819 14.350 -23.891 1.00 80.94 279 SER A N 1
ATOM 2229 C CA . SER A 1 279 ? 12.203 13.044 -23.380 1.00 80.94 279 SER A CA 1
ATOM 2230 C C . SER A 1 279 ? 11.012 12.319 -22.769 1.00 80.94 279 SER A C 1
ATOM 2232 O O . SER A 1 279 ? 10.295 12.843 -21.917 1.00 80.94 279 SER A O 1
ATOM 2234 N N . LEU A 1 280 ? 10.831 11.073 -23.192 1.00 88.25 280 LEU A N 1
ATOM 2235 C CA . LEU A 1 280 ? 9.811 10.158 -22.692 1.00 88.25 280 LEU A CA 1
ATOM 2236 C C . LEU A 1 280 ? 10.363 9.181 -21.649 1.00 88.25 280 LEU A C 1
ATOM 2238 O O . LEU A 1 280 ? 9.595 8.409 -21.072 1.00 88.25 280 LEU A O 1
ATOM 2242 N N . GLY A 1 281 ? 11.667 9.219 -21.371 1.00 89.12 281 GLY A N 1
ATOM 2243 C CA . GLY A 1 281 ? 12.233 8.526 -20.226 1.00 89.12 281 GLY A CA 1
ATOM 2244 C C . GLY A 1 281 ? 13.748 8.618 -20.107 1.00 89.12 281 GLY A C 1
ATOM 2245 O O . GLY A 1 281 ? 14.441 9.141 -20.978 1.00 89.12 281 GLY A O 1
ATOM 2246 N N . VAL A 1 282 ? 14.251 8.096 -18.992 1.00 88.75 282 VAL A N 1
ATOM 2247 C CA . VAL A 1 282 ? 15.653 8.160 -18.581 1.00 88.75 282 VAL A CA 1
ATOM 2248 C C . VAL A 1 282 ? 16.131 6.777 -18.162 1.00 88.75 282 VAL A C 1
ATOM 2250 O O . VAL A 1 282 ? 15.527 6.122 -17.314 1.00 88.75 282 VAL A O 1
ATOM 2253 N N . HIS A 1 283 ? 17.260 6.359 -18.722 1.00 90.50 283 HIS A N 1
ATOM 2254 C CA . HIS A 1 283 ? 17.919 5.108 -18.376 1.00 90.50 283 HIS A CA 1
ATOM 2255 C C . HIS A 1 283 ? 18.893 5.302 -17.203 1.00 90.50 283 HIS A C 1
ATOM 2257 O O . HIS A 1 283 ? 19.736 6.197 -17.225 1.00 90.50 283 HIS A O 1
ATOM 2263 N N . PHE A 1 284 ? 18.800 4.460 -16.176 1.00 87.81 284 PHE A N 1
ATOM 2264 C CA . PHE A 1 284 ? 19.696 4.465 -15.019 1.00 87.81 284 PHE A CA 1
ATOM 2265 C C . PHE A 1 284 ? 21.025 3.765 -15.277 1.00 87.81 284 PHE A C 1
ATOM 2267 O O . PHE A 1 284 ? 21.929 3.920 -14.458 1.00 87.81 284 PHE A O 1
ATOM 2274 N N . TYR A 1 285 ? 21.141 2.955 -16.333 1.00 88.44 285 TYR A N 1
ATOM 2275 C CA . TYR A 1 285 ? 22.296 2.086 -16.564 1.00 88.44 285 TYR A CA 1
ATOM 2276 C C . TYR A 1 285 ? 22.633 1.286 -15.298 1.00 88.44 285 TYR A C 1
ATOM 2278 O O . TYR A 1 285 ? 23.654 1.521 -14.649 1.00 88.44 285 TYR A O 1
ATOM 2286 N N . GLY A 1 286 ? 21.755 0.363 -14.903 1.00 86.75 286 GLY A N 1
ATOM 2287 C CA . GLY A 1 286 ? 21.796 -0.341 -13.621 1.00 86.75 286 GLY A CA 1
ATOM 2288 C C . GLY A 1 286 ? 23.144 -0.998 -13.323 1.00 86.75 286 GLY A C 1
ATOM 2289 O O . GLY A 1 286 ? 23.579 -0.991 -12.178 1.00 86.75 286 GLY A O 1
ATOM 2290 N N . LYS A 1 287 ? 23.866 -1.461 -14.351 1.00 84.62 287 LYS A N 1
ATOM 2291 C CA . LYS A 1 287 ? 25.249 -1.956 -14.226 1.00 84.62 287 LYS A CA 1
ATOM 2292 C C . LYS A 1 287 ? 26.224 -0.885 -13.714 1.00 84.62 287 LYS A C 1
ATOM 2294 O O . LYS A 1 287 ? 27.052 -1.186 -12.862 1.00 84.62 287 LYS A O 1
ATOM 2299 N N . MET A 1 288 ? 26.124 0.344 -14.221 1.00 84.56 288 MET A N 1
ATOM 2300 C CA . MET A 1 288 ? 26.993 1.475 -13.864 1.00 84.56 288 MET A CA 1
ATOM 2301 C C . MET A 1 288 ? 26.586 2.132 -12.546 1.00 84.56 288 MET A C 1
ATOM 2303 O O . MET A 1 288 ? 27.431 2.647 -11.819 1.00 84.56 288 MET A O 1
ATOM 2307 N N . THR A 1 289 ? 25.288 2.143 -12.238 1.00 87.50 289 THR A N 1
ATOM 2308 C CA . THR A 1 289 ? 24.758 2.824 -11.049 1.00 87.50 289 THR A CA 1
ATOM 2309 C C . THR A 1 289 ? 24.494 1.897 -9.871 1.00 87.50 289 THR A C 1
ATOM 2311 O O . THR A 1 289 ? 24.002 2.358 -8.833 1.00 87.50 289 THR A O 1
ATOM 2314 N N . ASN A 1 290 ? 24.839 0.614 -10.005 1.00 84.88 290 ASN A N 1
ATOM 2315 C CA . ASN A 1 290 ? 24.762 -0.354 -8.922 1.00 84.88 290 ASN A CA 1
ATOM 2316 C C . ASN A 1 290 ? 25.599 0.116 -7.721 1.00 84.88 290 ASN A C 1
ATOM 2318 O O . ASN A 1 290 ? 26.708 0.620 -7.876 1.00 84.88 290 ASN A O 1
ATOM 2322 N N . GLY A 1 291 ? 25.052 -0.013 -6.514 1.00 84.75 291 GLY A N 1
ATOM 2323 C CA . GLY A 1 291 ? 25.701 0.429 -5.274 1.00 84.75 291 GLY A CA 1
ATOM 2324 C C . GLY A 1 291 ? 25.735 1.948 -5.042 1.00 84.75 291 GLY A C 1
ATOM 2325 O O . GLY A 1 291 ? 25.952 2.380 -3.910 1.00 84.75 291 GLY A O 1
ATOM 2326 N N . LEU A 1 292 ? 25.457 2.780 -6.051 1.00 88.19 292 LEU A N 1
ATOM 2327 C CA . LEU A 1 292 ? 25.315 4.224 -5.849 1.00 88.19 292 LEU A CA 1
ATOM 2328 C C . LEU A 1 292 ? 23.988 4.522 -5.138 1.00 88.19 292 LEU A C 1
ATOM 2330 O O . LEU A 1 292 ? 22.999 3.811 -5.311 1.00 88.19 292 LEU A O 1
ATOM 2334 N N . LYS A 1 293 ? 23.916 5.594 -4.346 1.00 87.06 293 LYS A N 1
ATOM 2335 C CA . LYS A 1 293 ? 22.660 6.051 -3.721 1.00 87.06 293 LYS A CA 1
ATOM 2336 C C . LYS A 1 293 ? 22.084 7.226 -4.509 1.00 87.06 293 LYS A C 1
ATOM 2338 O O . LYS A 1 293 ? 22.823 8.136 -4.863 1.00 87.06 293 LYS A O 1
ATOM 2343 N N . ILE A 1 294 ? 20.769 7.221 -4.745 1.00 86.12 294 ILE A N 1
ATOM 2344 C CA . ILE A 1 294 ? 20.046 8.415 -5.213 1.00 86.12 294 ILE A CA 1
ATOM 2345 C C . ILE A 1 294 ? 19.887 9.331 -4.003 1.00 86.12 294 ILE A C 1
ATOM 2347 O O . ILE A 1 294 ? 19.039 9.073 -3.141 1.00 86.12 294 ILE A O 1
ATOM 2351 N N . GLN A 1 295 ? 20.741 10.347 -3.921 1.00 81.69 295 GLN A N 1
ATOM 2352 C CA . GLN A 1 295 ? 20.797 11.282 -2.804 1.00 81.69 295 GLN A CA 1
ATOM 2353 C C . GLN A 1 295 ? 19.603 12.241 -2.828 1.00 81.69 295 GLN A C 1
ATOM 2355 O O . GLN A 1 295 ? 19.032 12.519 -3.889 1.00 81.69 295 GLN A O 1
ATOM 2360 N N . SER A 1 296 ? 19.224 12.747 -1.655 1.00 78.50 296 SER A N 1
ATOM 2361 C CA . SER A 1 296 ? 18.104 13.677 -1.549 1.00 78.50 296 SER A CA 1
ATOM 2362 C C . SER A 1 296 ? 18.392 15.011 -2.235 1.00 78.50 296 SER A C 1
ATOM 2364 O O . SER A 1 296 ? 19.498 15.536 -2.144 1.00 78.50 296 SER A O 1
ATOM 2366 N N . GLY A 1 297 ? 17.397 15.549 -2.939 1.00 73.06 297 GLY A N 1
ATOM 2367 C CA . GLY A 1 297 ? 17.505 16.776 -3.732 1.00 73.06 297 GLY A CA 1
ATOM 2368 C C . GLY A 1 297 ? 18.146 16.603 -5.115 1.00 73.06 297 GLY A C 1
ATOM 2369 O O . GLY A 1 297 ? 18.202 17.576 -5.869 1.00 73.06 297 GLY A O 1
ATOM 2370 N N . SER A 1 298 ? 18.598 15.395 -5.470 1.00 79.31 298 SER A N 1
ATOM 2371 C CA . SER A 1 298 ? 19.157 15.097 -6.795 1.00 79.31 298 SER A CA 1
ATOM 2372 C C . SER A 1 298 ? 18.112 15.209 -7.914 1.00 79.31 298 SER A C 1
ATOM 2374 O O . SER A 1 298 ? 16.910 15.034 -7.691 1.00 79.31 298 SER A O 1
ATOM 2376 N N . THR A 1 299 ? 18.573 15.456 -9.144 1.00 79.69 299 THR A N 1
ATOM 2377 C CA . THR A 1 299 ? 17.720 15.447 -10.345 1.00 79.69 299 THR A CA 1
ATOM 2378 C C . THR A 1 299 ? 16.992 14.118 -10.494 1.00 79.69 299 THR A C 1
ATOM 2380 O O . THR A 1 299 ? 15.795 14.095 -10.770 1.00 79.69 299 THR A O 1
ATOM 2383 N N . MET A 1 300 ? 17.679 13.009 -10.222 1.00 83.56 300 MET A N 1
ATOM 2384 C CA . MET A 1 300 ? 17.072 11.693 -10.316 1.00 83.56 300 MET A CA 1
ATOM 2385 C C . MET A 1 300 ? 15.972 11.456 -9.272 1.00 83.56 300 MET A C 1
ATOM 2387 O O . MET A 1 300 ? 14.941 10.872 -9.593 1.00 83.56 300 MET A O 1
ATOM 2391 N N . GLU A 1 301 ? 16.146 11.926 -8.031 1.00 82.75 301 GLU A N 1
ATOM 2392 C CA . GLU A 1 301 ? 15.086 11.828 -7.018 1.00 82.75 301 GLU A CA 1
ATOM 2393 C C . GLU A 1 301 ? 13.809 12.548 -7.463 1.00 82.75 301 GLU A C 1
ATOM 2395 O O . GLU A 1 301 ? 12.715 12.004 -7.310 1.00 82.75 301 GLU A O 1
ATOM 2400 N N . LYS A 1 302 ? 13.958 13.737 -8.053 1.00 78.00 302 LYS A N 1
ATOM 2401 C CA . LYS A 1 302 ? 12.841 14.521 -8.588 1.00 78.00 302 LYS A CA 1
ATOM 2402 C C . LYS A 1 302 ? 12.167 13.818 -9.769 1.00 78.00 302 LYS A C 1
ATOM 2404 O O . LYS A 1 302 ? 10.948 13.689 -9.759 1.00 78.00 302 LYS A O 1
ATOM 2409 N N . ILE A 1 303 ? 12.943 13.278 -10.715 1.00 82.50 303 ILE A N 1
ATOM 2410 C CA . ILE A 1 303 ? 12.408 12.490 -11.839 1.00 82.50 303 ILE A CA 1
ATOM 2411 C C . ILE A 1 303 ? 11.600 11.297 -11.324 1.00 82.50 303 ILE A C 1
ATOM 2413 O O . ILE A 1 303 ? 10.478 11.095 -11.766 1.00 82.50 303 ILE A O 1
ATOM 2417 N N . ILE A 1 304 ? 12.118 10.527 -10.361 1.00 85.75 304 ILE A N 1
ATOM 2418 C CA . ILE A 1 304 ? 11.390 9.386 -9.782 1.00 85.75 304 ILE A CA 1
ATOM 2419 C C . ILE A 1 304 ? 10.095 9.860 -9.123 1.00 85.75 304 ILE A C 1
ATOM 2421 O O . ILE A 1 304 ? 9.035 9.294 -9.371 1.00 85.75 304 ILE A O 1
ATOM 2425 N N . HIS A 1 305 ? 10.167 10.904 -8.301 1.00 77.62 305 HIS A N 1
ATOM 2426 C CA . HIS A 1 305 ? 9.012 11.479 -7.616 1.00 77.62 305 HIS A CA 1
ATOM 2427 C C . HIS A 1 305 ? 7.912 11.929 -8.593 1.00 77.62 305 HIS A C 1
ATOM 2429 O O . HIS A 1 305 ? 6.716 11.727 -8.358 1.00 77.62 305 HIS A O 1
ATOM 2435 N N . GLU A 1 306 ? 8.303 12.521 -9.717 1.00 77.44 306 GLU A N 1
ATOM 2436 C CA . GLU A 1 306 ? 7.373 12.935 -10.757 1.00 77.44 306 GLU A CA 1
ATOM 2437 C C . GLU A 1 306 ? 6.874 11.759 -11.587 1.00 77.44 306 GLU A C 1
ATOM 2439 O O . GLU A 1 306 ? 5.679 11.678 -11.832 1.00 77.44 306 GLU A O 1
ATOM 2444 N N . ALA A 1 307 ? 7.727 10.828 -11.995 1.00 84.38 307 ALA A N 1
ATOM 2445 C CA . ALA A 1 307 ? 7.394 9.810 -12.984 1.00 84.38 307 ALA A CA 1
ATOM 2446 C C . ALA A 1 307 ? 6.637 8.602 -12.419 1.00 84.38 307 ALA A C 1
ATOM 2448 O O . ALA A 1 307 ? 6.020 7.883 -13.192 1.00 84.38 307 ALA A O 1
ATOM 2449 N N . THR A 1 308 ? 6.641 8.371 -11.106 1.00 86.06 308 THR A N 1
ATOM 2450 C CA . THR A 1 308 ? 6.109 7.136 -10.495 1.00 86.06 308 THR A CA 1
ATOM 2451 C C . THR A 1 308 ? 4.784 7.329 -9.746 1.00 86.06 308 THR A C 1
ATOM 2453 O O . THR A 1 308 ? 4.349 8.457 -9.473 1.00 86.06 308 THR A O 1
ATOM 2456 N N . VAL A 1 309 ? 4.114 6.207 -9.449 1.00 77.62 309 VAL A N 1
ATOM 2457 C CA . VAL A 1 309 ? 2.838 6.165 -8.715 1.00 77.62 309 VAL A CA 1
ATOM 2458 C C . VAL A 1 309 ? 3.055 6.505 -7.241 1.00 77.62 309 VAL A C 1
ATOM 2460 O O . VAL A 1 309 ? 2.447 7.454 -6.748 1.00 77.62 309 VAL A O 1
ATOM 2463 N N . PHE A 1 310 ? 3.941 5.772 -6.560 1.00 73.31 310 PHE A N 1
ATOM 2464 C CA . PHE A 1 310 ? 4.251 5.970 -5.140 1.00 73.31 310 PHE A CA 1
ATOM 2465 C C . PHE A 1 310 ? 5.624 6.614 -4.942 1.00 73.31 310 PHE A C 1
ATOM 2467 O O . PHE A 1 310 ? 5.842 7.363 -3.986 1.00 73.31 310 PHE A O 1
ATOM 2474 N N . GLY A 1 311 ? 6.558 6.339 -5.852 1.00 65.50 311 GLY A N 1
ATOM 2475 C CA . GLY A 1 311 ? 7.910 6.885 -5.817 1.00 65.50 311 GLY A CA 1
ATOM 2476 C C . GLY A 1 311 ? 8.637 6.563 -4.527 1.00 65.50 311 GLY A C 1
ATOM 2477 O O . GLY A 1 311 ? 8.538 5.460 -3.993 1.00 65.50 311 GLY A O 1
ATOM 2478 N N . LYS A 1 312 ? 9.404 7.528 -4.016 1.00 58.62 312 LYS A N 1
ATOM 2479 C CA . LYS A 1 312 ? 9.997 7.418 -2.677 1.00 58.62 312 LYS A CA 1
ATOM 2480 C C . LYS A 1 312 ? 9.006 7.759 -1.556 1.00 58.62 312 LYS A C 1
ATOM 2482 O O . LYS A 1 312 ? 9.353 7.541 -0.401 1.00 58.62 312 LYS A O 1
ATOM 2487 N N . LEU A 1 313 ? 7.845 8.351 -1.863 1.00 57.62 313 LEU A N 1
ATOM 2488 C CA . LEU A 1 313 ? 7.020 9.081 -0.895 1.00 57.62 313 LEU A CA 1
ATOM 2489 C C . LEU A 1 313 ? 5.512 8.877 -1.141 1.00 57.62 313 LEU A C 1
ATOM 2491 O O . LEU A 1 313 ? 4.930 9.577 -1.973 1.00 57.62 313 LEU A O 1
ATOM 2495 N N . PRO A 1 314 ? 4.842 8.019 -0.348 1.00 56.31 314 PRO A N 1
ATOM 2496 C CA . PRO A 1 314 ? 3.392 7.789 -0.411 1.00 56.31 314 PRO A CA 1
ATOM 2497 C C . PRO A 1 314 ? 2.530 9.063 -0.312 1.00 56.31 314 PRO A C 1
ATOM 2499 O O . PRO A 1 314 ? 1.401 9.093 -0.792 1.00 56.31 314 PRO A O 1
ATOM 2502 N N . PHE A 1 315 ? 3.057 10.142 0.273 1.00 57.00 315 PHE A N 1
ATOM 2503 C CA . PHE A 1 315 ? 2.362 11.425 0.413 1.00 57.00 315 PHE A CA 1
ATOM 2504 C C . PHE A 1 315 ? 1.993 12.083 -0.924 1.00 57.00 315 PHE A C 1
ATOM 2506 O O . PHE A 1 315 ? 0.929 12.682 -1.034 1.00 57.00 315 PHE A O 1
ATOM 2513 N N . VAL A 1 316 ? 2.830 11.944 -1.957 1.00 54.88 316 VAL A N 1
ATOM 2514 C CA . VAL A 1 316 ? 2.578 12.546 -3.281 1.00 54.88 316 VAL A CA 1
ATOM 2515 C C . VAL A 1 316 ? 1.303 11.987 -3.892 1.00 54.88 316 VAL A C 1
ATOM 2517 O O . VAL A 1 316 ? 0.552 12.704 -4.547 1.00 54.88 316 VAL A O 1
ATOM 2520 N N . PHE A 1 317 ? 1.053 10.702 -3.657 1.00 62.12 317 PHE A N 1
ATOM 2521 C CA . PHE A 1 317 ? -0.160 10.031 -4.088 1.00 62.12 317 PHE A CA 1
ATOM 2522 C C . PHE A 1 317 ? -1.392 10.595 -3.368 1.00 62.12 317 PHE A C 1
ATOM 2524 O O . PHE A 1 317 ? -2.349 10.990 -4.027 1.00 62.12 317 PHE A O 1
ATOM 2531 N N . LEU A 1 318 ? -1.344 10.721 -2.038 1.00 65.19 318 LEU A N 1
ATOM 2532 C CA . LEU A 1 318 ? -2.450 11.279 -1.251 1.00 65.19 318 LEU A CA 1
ATOM 2533 C C . LEU A 1 318 ? -2.737 12.750 -1.603 1.00 65.19 318 LEU A C 1
ATOM 2535 O O . LEU A 1 318 ? -3.894 13.125 -1.783 1.00 65.19 318 LEU A O 1
ATOM 2539 N N . ALA A 1 319 ? -1.696 13.566 -1.783 1.00 60.47 319 ALA A N 1
ATOM 2540 C CA . ALA A 1 319 ? -1.834 14.956 -2.212 1.00 60.47 319 ALA A CA 1
ATOM 2541 C C . ALA A 1 319 ? -2.433 15.068 -3.628 1.00 60.47 319 ALA A C 1
ATOM 2543 O O . ALA A 1 319 ? -3.309 15.898 -3.862 1.00 60.47 319 ALA A O 1
ATOM 2544 N N . ARG A 1 320 ? -2.032 14.198 -4.571 1.00 61.12 320 ARG A N 1
ATOM 2545 C CA . ARG A 1 320 ? -2.629 14.129 -5.922 1.00 61.12 320 ARG A CA 1
ATOM 2546 C C . ARG A 1 320 ? -4.111 13.749 -5.900 1.00 61.12 320 ARG A C 1
ATOM 2548 O O . ARG A 1 320 ? -4.848 14.191 -6.773 1.00 61.12 320 ARG A O 1
ATOM 2555 N N . LEU A 1 321 ? -4.542 12.955 -4.921 1.00 63.78 321 LEU A N 1
ATOM 2556 C CA . LEU A 1 321 ? -5.954 12.629 -4.702 1.00 63.78 321 LEU A CA 1
ATOM 2557 C C . LEU A 1 321 ? -6.745 13.773 -4.041 1.00 63.78 321 LEU A C 1
ATOM 2559 O O . LEU A 1 321 ? -7.942 13.625 -3.814 1.00 63.78 321 LEU A O 1
ATOM 2563 N N . GLY A 1 322 ? -6.101 14.901 -3.723 1.00 69.25 322 GLY A N 1
ATOM 2564 C CA . GLY A 1 322 ? -6.741 16.023 -3.039 1.00 69.25 322 GLY A CA 1
ATOM 2565 C C . GLY A 1 322 ? -7.046 15.741 -1.567 1.00 69.25 322 GLY A C 1
ATOM 2566 O O . GLY A 1 322 ? -7.896 16.410 -0.987 1.00 69.25 322 GLY A O 1
ATOM 2567 N N . VAL A 1 323 ? -6.379 14.755 -0.951 1.00 75.50 323 VAL A N 1
ATOM 2568 C CA . VAL A 1 323 ? -6.577 14.433 0.467 1.00 75.50 323 VAL A CA 1
ATOM 2569 C C . VAL A 1 323 ? -5.919 15.513 1.323 1.00 75.50 323 VAL A C 1
ATOM 2571 O O . VAL A 1 323 ? -4.694 15.632 1.364 1.00 75.50 323 VAL A O 1
ATOM 2574 N N . THR A 1 324 ? -6.737 16.289 2.029 1.00 74.56 324 THR A N 1
ATOM 2575 C CA . THR A 1 324 ? -6.294 17.371 2.924 1.00 74.56 324 THR A CA 1
ATOM 2576 C C . THR A 1 324 ? -6.330 16.985 4.400 1.00 74.56 324 THR A C 1
ATOM 2578 O O . THR A 1 324 ? -5.689 17.645 5.215 1.00 74.56 324 THR A O 1
ATOM 2581 N N . ALA A 1 325 ? -7.031 15.908 4.753 1.00 79.44 325 ALA A N 1
ATOM 2582 C CA . ALA A 1 325 ? -7.128 15.406 6.115 1.00 79.44 325 ALA A CA 1
ATOM 2583 C C . ALA A 1 325 ? -7.164 13.875 6.144 1.00 79.44 325 ALA A C 1
ATOM 2585 O O . ALA A 1 325 ? -7.755 13.233 5.275 1.00 79.44 325 ALA A O 1
ATOM 2586 N N . MET A 1 326 ? -6.530 13.298 7.159 1.00 83.06 326 MET A N 1
ATOM 2587 C CA . MET A 1 326 ? -6.492 11.871 7.431 1.00 83.06 326 MET A CA 1
ATOM 2588 C C . MET A 1 326 ? -6.786 11.645 8.915 1.00 83.06 326 MET A C 1
ATOM 2590 O O . MET A 1 326 ? -5.981 11.982 9.782 1.00 83.06 326 MET A O 1
ATOM 2594 N N . HIS A 1 327 ? -7.946 11.054 9.190 1.00 85.25 327 HIS A N 1
ATOM 2595 C CA . HIS A 1 327 ? -8.375 10.680 10.534 1.00 85.25 327 HIS A CA 1
ATOM 2596 C C . HIS A 1 327 ? -8.200 9.175 10.711 1.00 85.25 327 HIS A C 1
ATOM 2598 O O . HIS A 1 327 ? -8.750 8.389 9.940 1.00 85.25 327 HIS A O 1
ATOM 2604 N N . ILE A 1 328 ? -7.415 8.770 11.705 1.00 87.94 328 ILE A N 1
ATOM 2605 C CA . ILE A 1 328 ? -7.066 7.369 11.926 1.00 87.94 328 ILE A CA 1
ATOM 2606 C C . ILE A 1 328 ? -7.593 6.942 13.286 1.00 87.94 328 ILE A C 1
ATOM 2608 O O . ILE A 1 328 ? -7.237 7.511 14.314 1.00 87.94 328 ILE A O 1
ATOM 2612 N N . GLN A 1 329 ? -8.443 5.920 13.271 1.00 86.00 329 GLN A N 1
ATOM 2613 C CA . GLN A 1 329 ? -8.910 5.250 14.477 1.00 86.00 329 GLN A CA 1
ATOM 2614 C C . GLN A 1 329 ? -7.813 4.286 14.940 1.00 86.00 329 GLN A C 1
ATOM 2616 O O . GLN A 1 329 ? -7.480 3.332 14.232 1.00 86.00 329 GLN A O 1
ATOM 2621 N N . GLY A 1 330 ? -7.211 4.562 16.093 1.00 85.69 330 GLY A N 1
ATOM 2622 C CA . GLY A 1 330 ? -6.032 3.867 16.600 1.00 85.69 330 GLY A CA 1
ATOM 2623 C C . GLY A 1 330 ? -4.702 4.473 16.144 1.00 85.69 330 GLY A C 1
ATOM 2624 O O . GLY A 1 330 ? -4.630 5.475 15.432 1.00 85.69 330 GLY A O 1
ATOM 2625 N N . ILE A 1 331 ? -3.610 3.831 16.569 1.00 86.19 331 ILE A N 1
ATOM 2626 C CA . ILE A 1 331 ? -2.236 4.271 16.287 1.00 86.19 331 ILE A CA 1
ATOM 2627 C C . ILE A 1 331 ? -1.472 3.122 15.607 1.00 86.19 331 ILE A C 1
ATOM 2629 O O . ILE A 1 331 ? -0.660 2.448 16.247 1.00 86.19 331 ILE A O 1
ATOM 2633 N N . PRO A 1 332 ? -1.745 2.839 14.317 1.00 83.75 332 PRO A N 1
ATOM 2634 C CA . PRO A 1 332 ? -1.097 1.740 13.613 1.00 83.75 332 PRO A CA 1
ATOM 2635 C C . PRO A 1 332 ? 0.421 1.964 13.485 1.00 83.75 332 PRO A C 1
ATOM 2637 O O . PRO A 1 332 ? 0.887 3.109 13.439 1.00 83.75 332 PRO A O 1
ATOM 2640 N N . PRO A 1 333 ? 1.224 0.889 13.380 1.00 75.62 333 PRO A N 1
ATOM 2641 C CA . PRO A 1 333 ? 2.669 1.009 13.238 1.00 75.62 333 PRO A CA 1
ATOM 2642 C C . PRO A 1 333 ? 3.079 1.956 12.101 1.00 75.62 333 PRO A C 1
ATOM 2644 O O . PRO A 1 333 ? 2.596 1.853 10.977 1.00 75.62 333 PRO A O 1
ATOM 2647 N N . GLY A 1 334 ? 3.999 2.876 12.400 1.00 77.38 334 GLY A N 1
ATOM 2648 C CA . GLY A 1 334 ? 4.556 3.824 11.430 1.00 77.38 334 GLY A CA 1
ATOM 2649 C C . GLY A 1 334 ? 3.784 5.136 11.266 1.00 77.38 334 GLY A C 1
ATOM 2650 O O . GLY A 1 334 ? 4.349 6.068 10.696 1.00 77.38 334 GLY A O 1
ATOM 2651 N N . ILE A 1 335 ? 2.562 5.270 11.805 1.00 84.75 335 ILE A N 1
ATOM 2652 C CA . ILE A 1 335 ? 1.769 6.490 11.589 1.00 84.75 335 ILE A CA 1
ATOM 2653 C C . ILE A 1 335 ? 2.416 7.749 12.171 1.00 84.75 335 ILE A C 1
ATOM 2655 O O . ILE A 1 335 ? 2.484 8.775 11.502 1.00 84.75 335 ILE A O 1
ATOM 2659 N N . LEU A 1 336 ? 2.960 7.665 13.386 1.00 83.81 336 LEU A N 1
ATOM 2660 C CA . LEU A 1 336 ? 3.603 8.811 14.034 1.00 83.81 336 LEU A CA 1
ATOM 2661 C C . LEU A 1 336 ? 4.872 9.229 13.278 1.00 83.81 336 LEU A C 1
ATOM 2663 O O . LEU A 1 336 ? 5.116 10.411 13.075 1.00 83.81 336 LEU A O 1
ATOM 2667 N N . SER A 1 337 ? 5.646 8.260 12.777 1.00 76.88 337 SER A N 1
ATOM 2668 C CA . SER A 1 337 ? 6.819 8.535 11.938 1.00 76.88 337 SER A CA 1
ATOM 2669 C C . SER A 1 337 ? 6.436 9.188 10.609 1.00 76.88 337 SER A C 1
ATOM 2671 O O . SER A 1 337 ? 7.148 10.069 10.129 1.00 76.88 337 SER A O 1
ATOM 2673 N N . PHE A 1 338 ? 5.311 8.773 10.022 1.00 78.31 338 PHE A N 1
ATOM 2674 C CA . PHE A 1 338 ? 4.757 9.408 8.832 1.00 78.31 338 PHE A CA 1
ATOM 2675 C C . PHE A 1 338 ? 4.323 10.852 9.119 1.00 78.31 338 PHE A C 1
ATOM 2677 O O . PHE A 1 338 ? 4.674 11.745 8.351 1.00 78.31 338 PHE A O 1
ATOM 2684 N N . ALA A 1 339 ? 3.660 11.104 10.250 1.00 79.56 339 ALA A N 1
ATOM 2685 C CA . ALA A 1 339 ? 3.272 12.447 10.672 1.00 79.56 339 ALA A CA 1
ATOM 2686 C C . ALA A 1 339 ? 4.484 13.376 10.875 1.00 79.56 339 ALA A C 1
ATOM 2688 O O . ALA A 1 339 ? 4.548 14.435 10.252 1.00 79.56 339 ALA A O 1
ATOM 2689 N N . THR A 1 340 ? 5.510 12.940 11.620 1.00 76.12 340 THR A N 1
ATOM 2690 C CA . THR A 1 340 ? 6.788 13.669 11.751 1.00 76.12 340 THR A CA 1
ATOM 2691 C C . THR A 1 340 ? 7.405 13.990 10.386 1.00 76.12 340 THR A C 1
ATOM 2693 O O . THR A 1 340 ? 7.880 15.105 10.137 1.00 76.12 340 THR A O 1
ATOM 2696 N N . TYR A 1 341 ? 7.409 13.014 9.473 1.00 69.44 341 TYR A N 1
ATOM 2697 C CA . TYR A 1 341 ? 7.938 13.202 8.126 1.00 69.44 341 TYR A CA 1
ATOM 2698 C C . TYR A 1 341 ? 7.179 14.296 7.356 1.00 69.44 341 TYR A C 1
ATOM 2700 O O . TYR A 1 341 ? 7.815 15.129 6.708 1.00 69.44 341 TYR A O 1
ATOM 2708 N N . LEU A 1 342 ? 5.845 14.331 7.442 1.00 70.62 342 LEU A N 1
ATOM 2709 C CA . LEU A 1 342 ? 5.058 15.379 6.794 1.00 70.62 342 LEU A CA 1
ATOM 2710 C C . LEU A 1 342 ? 5.385 16.751 7.375 1.00 70.62 342 LEU A C 1
ATOM 2712 O O . LEU A 1 342 ? 5.812 17.622 6.620 1.00 70.62 342 LEU A O 1
ATOM 2716 N N . THR A 1 343 ? 5.275 16.932 8.692 1.00 67.25 343 THR A N 1
ATOM 2717 C CA . THR A 1 343 ? 5.492 18.226 9.360 1.00 67.25 343 THR A CA 1
ATOM 2718 C C . THR A 1 343 ? 6.882 18.802 9.073 1.00 67.25 343 THR A C 1
ATOM 2720 O O . THR A 1 343 ? 7.020 19.984 8.758 1.00 67.25 343 THR A O 1
ATOM 2723 N N . THR A 1 344 ? 7.929 17.969 9.077 1.00 63.88 344 THR A N 1
ATOM 2724 C CA . THR A 1 344 ? 9.297 18.414 8.741 1.00 63.88 344 THR A CA 1
ATOM 2725 C C . THR A 1 344 ? 9.449 18.881 7.290 1.00 63.88 344 THR A C 1
ATOM 2727 O O . THR A 1 344 ? 10.265 19.762 7.016 1.00 63.88 344 THR A O 1
ATOM 2730 N N . LYS A 1 345 ? 8.666 18.334 6.351 1.00 57.38 345 LYS A N 1
ATOM 2731 C CA . LYS A 1 345 ? 8.663 18.756 4.943 1.00 57.38 345 LYS A CA 1
ATOM 2732 C C . LYS A 1 345 ? 7.789 19.979 4.678 1.00 57.38 345 LYS A C 1
ATOM 2734 O O . LYS A 1 345 ? 8.164 20.747 3.793 1.00 57.38 345 LYS A O 1
ATOM 2739 N N . GLN A 1 346 ? 6.726 20.212 5.455 1.00 57.16 346 GLN A N 1
ATOM 2740 C CA . GLN A 1 346 ? 5.932 21.450 5.366 1.00 57.16 346 GLN A CA 1
ATOM 2741 C C . GLN A 1 346 ? 6.772 22.699 5.668 1.00 57.16 346 GLN A C 1
ATOM 2743 O O . GLN A 1 346 ? 6.615 23.723 5.013 1.00 57.16 346 GLN A O 1
ATOM 2748 N N . ASN A 1 347 ? 7.734 22.587 6.590 1.00 50.44 347 ASN A N 1
ATOM 2749 C CA . ASN A 1 347 ? 8.642 23.679 6.964 1.00 50.44 347 ASN A CA 1
ATOM 2750 C C . ASN A 1 347 ? 9.777 23.936 5.953 1.00 50.44 347 ASN A C 1
ATOM 2752 O O . ASN A 1 347 ? 10.562 24.869 6.118 1.00 50.44 347 ASN A O 1
ATOM 2756 N N . SER A 1 348 ? 9.893 23.117 4.904 1.00 46.47 348 SER A N 1
ATOM 2757 C CA . SER A 1 348 ? 10.756 23.404 3.757 1.00 46.47 348 SER A CA 1
ATOM 2758 C C . SER A 1 348 ? 9.889 24.017 2.659 1.00 46.47 348 SER A C 1
ATOM 2760 O O . SER A 1 348 ? 8.860 23.427 2.367 1.00 46.47 348 SER A O 1
ATOM 2762 N N . ASN A 1 349 ? 10.274 25.163 2.073 1.00 48.69 349 ASN A N 1
ATOM 2763 C CA . ASN A 1 349 ? 9.554 25.947 1.038 1.00 48.69 349 ASN A CA 1
ATOM 2764 C C . ASN A 1 349 ? 9.199 25.163 -0.257 1.00 48.69 349 ASN A C 1
ATOM 2766 O O . ASN A 1 349 ? 9.564 25.560 -1.363 1.00 48.69 349 ASN A O 1
ATOM 2770 N N . ASN A 1 350 ? 8.526 24.023 -0.144 1.00 43.47 350 ASN A N 1
ATOM 2771 C CA . ASN A 1 350 ? 8.209 23.099 -1.214 1.00 43.47 350 ASN A CA 1
ATOM 2772 C C . ASN A 1 350 ? 6.708 23.213 -1.539 1.00 43.47 350 ASN A C 1
ATOM 2774 O O . ASN A 1 350 ? 5.879 22.814 -0.718 1.00 43.47 350 ASN A O 1
ATOM 2778 N N . PRO A 1 351 ? 6.334 23.722 -2.726 1.00 39.72 351 PRO A N 1
ATOM 2779 C CA . PRO A 1 351 ? 4.947 24.039 -3.085 1.00 39.72 351 PRO A CA 1
ATOM 2780 C C . PRO A 1 351 ? 4.009 22.821 -3.194 1.00 39.72 351 PRO A C 1
ATOM 2782 O O . PRO A 1 351 ? 2.808 22.990 -3.366 1.00 39.72 351 PRO A O 1
ATOM 2785 N N . ILE A 1 352 ? 4.529 21.593 -3.078 1.00 42.75 352 ILE A N 1
ATOM 2786 C CA . ILE A 1 352 ? 3.750 20.338 -3.107 1.00 42.75 352 ILE A CA 1
ATOM 2787 C C . ILE A 1 352 ? 3.232 19.956 -1.704 1.00 42.75 352 ILE A C 1
ATOM 2789 O O . ILE A 1 352 ? 2.403 19.062 -1.550 1.00 42.75 352 ILE A O 1
ATOM 2793 N N . SER A 1 353 ? 3.698 20.638 -0.658 1.00 47.69 353 SER A N 1
ATOM 2794 C CA . SER A 1 353 ? 3.265 20.410 0.715 1.00 47.69 353 SER A CA 1
ATOM 2795 C C . SER A 1 353 ? 1.934 21.116 1.009 1.00 47.69 353 SER A C 1
ATOM 2797 O O . SER A 1 353 ? 1.898 22.140 1.691 1.00 47.69 353 SER A O 1
ATOM 2799 N N . SER A 1 354 ? 0.816 20.565 0.535 1.00 52.41 354 SER A N 1
ATOM 2800 C CA . SER A 1 354 ? -0.481 20.880 1.143 1.00 52.41 354 SER A CA 1
ATOM 2801 C C . SER A 1 354 ? -0.447 20.451 2.611 1.00 52.41 354 SER A C 1
ATOM 2803 O O . SER A 1 354 ? 0.025 19.351 2.913 1.00 52.41 354 SER A O 1
ATOM 2805 N N . SER A 1 355 ? -0.929 21.304 3.517 1.00 62.16 355 SER A N 1
ATOM 2806 C CA . SER A 1 355 ? -0.996 21.052 4.957 1.00 62.16 355 SER A CA 1
ATOM 2807 C C . SER A 1 355 ? -1.961 19.901 5.268 1.00 62.16 355 SER A C 1
ATOM 2809 O O . SER A 1 355 ? -3.109 20.130 5.642 1.00 62.16 355 SER A O 1
ATOM 2811 N N . MET A 1 356 ? -1.534 18.660 5.031 1.00 72.75 356 MET A N 1
ATOM 2812 C CA . MET A 1 356 ? -2.337 17.485 5.342 1.00 72.75 356 MET A CA 1
ATOM 2813 C C . MET A 1 356 ? -2.462 17.371 6.853 1.00 72.75 356 MET A C 1
ATOM 2815 O O . MET A 1 356 ? -1.464 17.241 7.560 1.00 72.75 356 MET A O 1
ATOM 2819 N N . PHE A 1 357 ? -3.697 17.433 7.322 1.00 76.12 357 PHE A N 1
ATOM 2820 C CA . PHE A 1 357 ? -4.048 17.282 8.720 1.00 76.12 357 PHE A CA 1
ATOM 2821 C C . PHE A 1 357 ? -4.064 15.796 9.079 1.00 76.12 357 PHE A C 1
ATOM 2823 O O . PHE A 1 357 ? -4.793 15.029 8.453 1.00 76.12 357 PHE A O 1
ATOM 2830 N N . ILE A 1 358 ? -3.273 15.374 10.066 1.00 83.19 358 ILE A N 1
ATOM 2831 C CA . ILE A 1 358 ? -3.321 14.003 10.589 1.00 83.19 358 ILE A CA 1
ATOM 2832 C C . ILE A 1 358 ? -3.880 14.045 12.001 1.00 83.19 358 ILE A C 1
ATOM 2834 O O . ILE A 1 358 ? -3.367 14.765 12.856 1.00 83.19 358 ILE A O 1
ATOM 2838 N N . SER A 1 359 ? -4.892 13.227 12.264 1.00 86.69 359 SER A N 1
ATOM 2839 C CA . SER A 1 359 ? -5.383 12.994 13.618 1.00 86.69 359 SER A CA 1
ATOM 2840 C C . SER A 1 359 ? -5.405 11.508 13.938 1.00 86.69 359 SER A C 1
ATOM 2842 O O . SER A 1 359 ? -5.738 10.689 13.078 1.00 86.69 359 SER A O 1
ATOM 2844 N N . VAL A 1 360 ? -5.109 11.171 15.187 1.00 90.06 360 VAL A N 1
ATOM 2845 C CA . VAL A 1 360 ? -5.134 9.794 15.689 1.00 90.06 360 VAL A CA 1
ATOM 2846 C C . VAL A 1 360 ? -6.038 9.704 16.913 1.00 90.06 360 VAL A C 1
ATOM 2848 O O . VAL A 1 360 ? -5.932 10.529 17.820 1.00 90.06 360 VAL A O 1
ATOM 2851 N N . THR A 1 361 ? -6.922 8.709 16.940 1.00 88.31 361 THR A N 1
ATOM 2852 C CA . THR A 1 361 ? -7.785 8.423 18.094 1.00 88.31 361 THR A CA 1
ATOM 2853 C C . THR A 1 361 ? -7.183 7.297 18.920 1.00 88.31 361 THR A C 1
ATOM 2855 O O . THR A 1 361 ? -6.958 6.203 18.405 1.00 88.31 361 THR A O 1
ATOM 2858 N N . TYR A 1 362 ? -6.950 7.531 20.207 1.00 87.00 362 TYR A N 1
ATOM 2859 C CA . TYR A 1 362 ? -6.632 6.481 21.162 1.00 87.00 362 TYR A CA 1
ATOM 2860 C C . TYR A 1 362 ? -7.917 5.934 21.794 1.00 87.00 362 TYR A C 1
ATOM 2862 O O . TYR A 1 362 ? -8.763 6.696 22.266 1.00 87.00 362 TYR A O 1
ATOM 2870 N N . HIS A 1 363 ? -8.067 4.609 21.773 1.00 79.69 363 HIS A N 1
ATOM 2871 C CA . HIS A 1 363 ? -9.296 3.914 22.174 1.00 79.69 363 HIS A CA 1
ATOM 2872 C C . HIS A 1 363 ? -9.185 3.168 23.504 1.00 79.69 363 HIS A C 1
ATOM 2874 O O . HIS A 1 363 ? -10.161 2.563 23.929 1.00 79.69 363 HIS A O 1
ATOM 2880 N N . SER A 1 364 ? -8.018 3.146 24.139 1.00 73.31 364 SER A N 1
ATOM 2881 C CA . SER A 1 364 ? -7.816 2.340 25.341 1.00 73.31 364 SER A CA 1
ATOM 2882 C C . SER A 1 364 ? -7.669 3.207 26.581 1.00 73.31 364 SER A C 1
ATOM 2884 O O . SER A 1 364 ? -7.483 4.420 26.530 1.00 73.31 364 SER A O 1
ATOM 2886 N N . GLY A 1 365 ? -7.699 2.528 27.713 1.00 72.06 365 GLY A N 1
ATOM 2887 C CA . GLY A 1 365 ? -7.346 3.058 29.006 1.00 72.06 365 GLY A CA 1
ATOM 2888 C C . GLY A 1 365 ? -5.894 3.369 29.274 1.00 72.06 365 GLY A C 1
ATOM 2889 O O . GLY A 1 365 ? -5.084 2.445 29.221 1.00 72.06 365 GLY A O 1
ATOM 2890 N N . ILE A 1 366 ? -5.584 4.559 29.800 1.00 69.81 366 ILE A N 1
ATOM 2891 C CA . ILE A 1 366 ? -4.267 4.811 30.414 1.00 69.81 366 ILE A CA 1
ATOM 2892 C C . ILE A 1 366 ? -3.982 3.826 31.557 1.00 69.81 366 ILE A C 1
ATOM 2894 O O . ILE A 1 366 ? -2.850 3.381 31.737 1.00 69.81 366 ILE A O 1
ATOM 2898 N N . ALA A 1 367 ? -5.002 3.388 32.297 1.00 63.44 367 ALA A N 1
ATOM 2899 C CA . ALA A 1 367 ? -4.829 2.403 33.361 1.00 63.44 367 ALA A CA 1
ATOM 2900 C C . ALA A 1 367 ? -4.452 0.992 32.856 1.00 63.44 367 ALA A C 1
ATOM 2902 O O . ALA A 1 367 ? -3.933 0.195 33.647 1.00 63.44 367 ALA A O 1
ATOM 2903 N N . THR A 1 368 ? -4.680 0.689 31.573 1.00 58.06 368 THR A N 1
ATOM 2904 C CA . THR A 1 368 ? -4.223 -0.528 30.876 1.00 58.06 368 THR A CA 1
ATOM 2905 C C . THR A 1 368 ? -2.731 -0.434 30.512 1.00 58.06 368 THR A C 1
ATOM 2907 O O . THR A 1 368 ? -2.045 -1.453 30.418 1.00 58.06 368 THR A O 1
ATOM 2910 N N . HIS A 1 369 ? -2.166 0.779 30.418 1.00 55.62 369 HIS A N 1
ATOM 2911 C CA . HIS A 1 369 ? -0.744 1.005 30.107 1.00 55.62 369 HIS A CA 1
ATOM 2912 C C . HIS A 1 369 ? 0.192 0.476 31.195 1.00 55.62 369 HIS A C 1
ATOM 2914 O O . HIS A 1 369 ? 1.320 0.082 30.914 1.00 55.62 369 HIS A O 1
ATOM 2920 N N . ASN A 1 370 ? -0.273 0.442 32.446 1.00 52.44 370 ASN A N 1
ATOM 2921 C CA . ASN A 1 370 ? 0.517 -0.076 33.564 1.00 52.44 370 ASN A CA 1
ATOM 2922 C C . ASN A 1 370 ? 0.677 -1.606 33.519 1.00 52.44 370 ASN A C 1
ATOM 2924 O O . ASN A 1 370 ? 1.510 -2.145 34.244 1.00 52.44 370 ASN A O 1
ATOM 2928 N N . SER A 1 371 ? -0.099 -2.300 32.678 1.00 58.66 371 SER A N 1
ATOM 2929 C CA . SER A 1 371 ? 0.012 -3.748 32.465 1.00 58.66 371 SER A CA 1
ATOM 2930 C C . SER A 1 371 ? 0.785 -4.148 31.200 1.00 58.66 371 SER A C 1
ATOM 2932 O O . SER A 1 371 ? 1.231 -5.291 31.140 1.00 58.66 371 SER A O 1
ATOM 2934 N N . ASP A 1 372 ? 0.995 -3.242 30.230 1.00 68.69 372 ASP A N 1
ATOM 2935 C CA . ASP A 1 372 ? 1.784 -3.499 29.010 1.00 68.69 372 ASP A CA 1
ATOM 2936 C C . ASP A 1 372 ? 2.738 -2.322 28.678 1.00 68.69 372 ASP A C 1
ATOM 2938 O O . ASP A 1 372 ? 2.295 -1.259 28.225 1.00 68.69 372 ASP A O 1
ATOM 2942 N N . PRO A 1 373 ? 4.066 -2.502 28.842 1.00 72.56 373 PRO A N 1
ATOM 2943 C CA . PRO A 1 373 ? 5.063 -1.479 28.519 1.00 72.56 373 PRO A CA 1
ATOM 2944 C C . PRO A 1 373 ? 5.036 -0.973 27.066 1.00 72.56 373 PRO A C 1
ATOM 2946 O O . PRO A 1 373 ? 5.458 0.159 26.806 1.00 72.56 373 PRO A O 1
ATOM 2949 N N . LEU A 1 374 ? 4.574 -1.782 26.104 1.00 71.56 374 LEU A N 1
ATOM 2950 C CA . LEU A 1 374 ? 4.500 -1.380 24.696 1.00 71.56 374 LEU A CA 1
ATOM 2951 C C . LEU A 1 374 ? 3.369 -0.372 24.456 1.00 71.56 374 LEU A C 1
ATOM 2953 O O . LEU A 1 374 ? 3.588 0.616 23.749 1.00 71.56 374 LEU A O 1
ATOM 2957 N N . GLU A 1 375 ? 2.210 -0.570 25.086 1.00 73.75 375 GLU A N 1
ATOM 2958 C CA . GLU A 1 375 ? 1.087 0.381 25.057 1.00 73.75 375 GLU A CA 1
ATOM 2959 C C . GLU A 1 375 ? 1.455 1.699 25.752 1.00 73.75 375 GLU A C 1
ATOM 2961 O O . GLU A 1 375 ? 1.245 2.779 25.193 1.00 73.75 375 GLU A O 1
ATOM 2966 N N . ALA A 1 376 ? 2.133 1.635 26.906 1.00 78.56 376 ALA A N 1
ATOM 2967 C CA . ALA A 1 376 ? 2.644 2.829 27.586 1.00 78.56 376 ALA A CA 1
ATOM 2968 C C . ALA A 1 376 ? 3.577 3.659 26.681 1.00 78.56 376 ALA A C 1
ATOM 2970 O O . ALA A 1 376 ? 3.475 4.888 26.604 1.00 78.56 376 ALA A O 1
ATOM 2971 N N . SER A 1 377 ? 4.469 2.986 25.944 1.00 80.88 377 SER A N 1
ATOM 2972 C CA . SER A 1 377 ? 5.352 3.631 24.967 1.00 80.88 377 SER A CA 1
ATOM 2973 C C . SER A 1 377 ? 4.585 4.228 23.782 1.00 80.88 377 SER A C 1
ATOM 2975 O O . SER A 1 377 ? 4.976 5.271 23.250 1.00 80.88 377 SER A O 1
ATOM 2977 N N . LEU A 1 378 ? 3.507 3.580 23.334 1.00 84.25 378 LEU A N 1
ATOM 2978 C CA . LEU A 1 378 ? 2.688 4.049 22.220 1.00 84.25 378 LEU A CA 1
ATOM 2979 C C . LEU A 1 378 ? 2.002 5.376 22.550 1.00 84.25 378 LEU A C 1
ATOM 2981 O O . LEU A 1 378 ? 2.164 6.333 21.789 1.00 84.25 378 LEU A O 1
ATOM 2985 N N . VAL A 1 379 ? 1.327 5.470 23.699 1.00 87.19 379 VAL A N 1
ATOM 2986 C CA . VAL A 1 379 ? 0.663 6.719 24.107 1.00 87.19 379 VAL A CA 1
ATOM 2987 C C . VAL A 1 379 ? 1.664 7.817 24.423 1.00 87.19 379 VAL A C 1
ATOM 2989 O O . VAL A 1 379 ? 1.476 8.945 23.971 1.00 87.19 379 VAL A O 1
ATOM 2992 N N . GLY A 1 380 ? 2.783 7.500 25.082 1.00 89.06 380 GLY A N 1
ATOM 2993 C CA . GLY A 1 380 ? 3.849 8.479 25.303 1.00 89.06 380 GLY A CA 1
ATOM 2994 C C . GLY A 1 380 ? 4.362 9.091 23.993 1.00 89.06 380 GLY A C 1
ATOM 2995 O O . GLY A 1 380 ? 4.495 10.310 23.881 1.00 89.06 380 GLY A O 1
ATOM 2996 N N . ARG A 1 381 ? 4.583 8.269 22.957 1.00 88.88 381 ARG A N 1
ATOM 2997 C CA . ARG A 1 381 ? 4.978 8.759 21.625 1.00 88.88 381 ARG A CA 1
ATOM 2998 C C . ARG A 1 381 ? 3.878 9.574 20.948 1.00 88.88 381 ARG A C 1
ATOM 3000 O O . ARG A 1 381 ? 4.198 10.562 20.290 1.00 88.88 381 ARG A O 1
ATOM 3007 N N . ALA A 1 382 ? 2.616 9.183 21.102 1.00 91.31 382 ALA A N 1
ATOM 3008 C CA . ALA A 1 382 ? 1.478 9.913 20.551 1.00 91.31 382 ALA A CA 1
ATOM 3009 C C . ALA A 1 382 ? 1.354 11.309 21.176 1.00 91.31 382 ALA A C 1
ATOM 3011 O O . ALA A 1 382 ? 1.261 12.298 20.454 1.00 91.31 382 ALA A O 1
ATOM 3012 N N . MET A 1 383 ? 1.465 11.399 22.504 1.00 92.06 383 MET A N 1
ATOM 3013 C CA . MET A 1 383 ? 1.460 12.665 23.238 1.00 92.06 383 MET A CA 1
ATOM 3014 C C . MET A 1 383 ? 2.629 13.562 22.822 1.00 92.06 383 MET A C 1
ATOM 3016 O O . MET A 1 383 ? 2.442 14.730 22.502 1.00 92.06 383 MET A O 1
ATOM 3020 N N . GLN A 1 384 ? 3.841 13.011 22.727 1.00 89.88 384 GLN A N 1
ATOM 3021 C CA . GLN A 1 384 ? 5.003 13.752 22.227 1.00 89.88 384 GLN A CA 1
ATOM 3022 C C . GLN A 1 384 ? 4.815 14.250 20.783 1.00 89.88 384 GLN A C 1
ATOM 3024 O O . GLN A 1 384 ? 5.272 15.337 20.439 1.00 89.88 384 GLN A O 1
ATOM 3029 N N . SER A 1 385 ? 4.175 13.454 19.924 1.00 87.06 385 SER A N 1
ATOM 3030 C CA . SER A 1 385 ? 3.859 13.838 18.544 1.00 87.06 385 SER A CA 1
ATOM 3031 C C . SER A 1 385 ? 2.828 14.972 18.507 1.00 87.06 385 SER A C 1
ATOM 3033 O O . SER A 1 385 ? 3.008 15.941 17.769 1.00 87.06 385 SER A O 1
ATOM 3035 N N . SER A 1 386 ? 1.828 14.923 19.392 1.0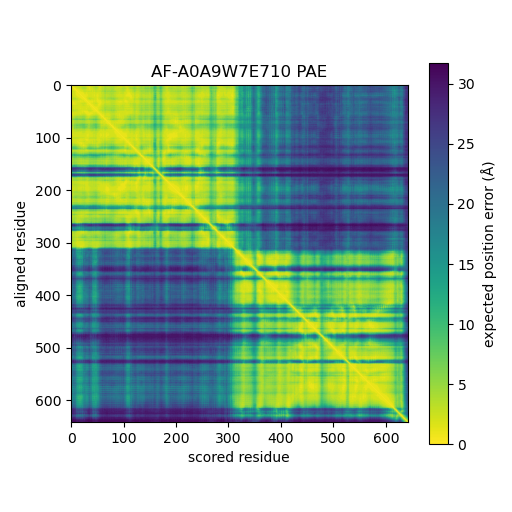0 88.69 386 SER A N 1
ATOM 3036 C CA . SER A 1 386 ? 0.862 16.009 19.576 1.00 88.69 386 SER A CA 1
ATOM 3037 C C . SER A 1 386 ? 1.510 17.300 20.085 1.00 88.69 386 SER A C 1
ATOM 3039 O O . SER A 1 386 ? 1.282 18.373 19.534 1.00 88.69 386 SER A O 1
ATOM 3041 N N . GLN A 1 387 ? 2.413 17.209 21.069 1.00 87.00 387 GLN A N 1
ATOM 3042 C CA . GLN A 1 387 ? 3.197 18.351 21.566 1.00 87.00 387 GLN A CA 1
ATOM 3043 C C . GLN A 1 387 ? 3.998 19.052 20.466 1.00 87.00 387 GLN A C 1
ATOM 3045 O O . GLN A 1 387 ? 4.162 20.269 20.494 1.00 87.00 387 GLN A O 1
ATOM 3050 N N . ARG A 1 388 ? 4.502 18.288 19.490 1.00 83.38 388 ARG A N 1
ATOM 3051 C CA . ARG A 1 388 ? 5.229 18.821 18.329 1.00 83.38 388 ARG A CA 1
ATOM 3052 C C . ARG A 1 388 ? 4.309 19.347 17.221 1.00 83.38 388 ARG A C 1
ATOM 3054 O O . ARG A 1 388 ? 4.818 19.839 16.218 1.00 83.38 388 ARG A O 1
ATOM 3061 N N . GLY A 1 389 ? 2.988 19.242 17.377 1.00 81.69 389 GLY A N 1
ATOM 3062 C CA . GLY A 1 389 ? 2.009 19.619 16.355 1.00 81.69 389 GLY A CA 1
ATOM 3063 C C . GLY A 1 389 ? 2.036 18.713 15.121 1.00 81.69 389 GLY A C 1
ATOM 3064 O O . GLY A 1 389 ? 1.652 19.142 14.037 1.00 81.69 389 GLY A O 1
ATOM 3065 N N . GLU A 1 390 ? 2.536 17.481 15.252 1.00 82.62 390 GLU A N 1
ATOM 3066 C CA . GLU A 1 390 ? 2.613 16.522 14.141 1.00 82.62 390 GLU A CA 1
ATOM 3067 C C . GLU A 1 390 ? 1.280 15.807 13.912 1.00 82.62 390 GLU A C 1
ATOM 3069 O O . GLU A 1 390 ? 0.923 15.500 12.775 1.00 82.62 390 GLU A O 1
ATOM 3074 N N . VAL A 1 391 ? 0.548 15.541 14.994 1.00 86.44 391 VAL A N 1
ATOM 3075 C CA . VAL A 1 391 ? -0.772 14.907 14.973 1.00 86.44 391 VAL A CA 1
ATOM 3076 C C . VAL A 1 391 ? -1.726 15.644 15.898 1.00 86.44 391 VAL A C 1
ATOM 3078 O O . VAL A 1 391 ? -1.314 16.186 16.918 1.00 86.44 391 VAL A O 1
ATOM 3081 N N . PHE A 1 392 ? -3.014 15.584 15.586 1.00 86.38 392 PHE A N 1
ATOM 3082 C CA . PHE A 1 392 ? -4.074 15.886 16.539 1.00 86.38 392 PHE A CA 1
ATOM 3083 C C . PHE A 1 392 ? -4.431 14.611 17.292 1.00 86.38 392 PHE A C 1
ATOM 3085 O O . PHE A 1 392 ? -5.005 13.680 16.723 1.00 86.38 392 PHE A O 1
ATOM 3092 N N . LEU A 1 393 ? -4.030 14.553 18.560 1.00 89.06 393 LEU A N 1
ATOM 3093 C CA . LEU A 1 393 ? -4.314 13.419 19.426 1.00 89.06 393 LEU A CA 1
ATOM 3094 C C . LEU A 1 393 ? -5.719 13.537 20.015 1.00 89.06 393 LEU A C 1
ATOM 3096 O O . LEU A 1 393 ? -6.095 14.573 20.566 1.00 89.06 393 LEU A O 1
ATOM 3100 N N . MET A 1 394 ? -6.484 12.458 19.916 1.00 88.56 394 MET A N 1
ATOM 3101 C CA . MET A 1 394 ? -7.809 12.362 20.508 1.00 88.56 394 MET A CA 1
ATOM 3102 C C . MET A 1 394 ? -7.897 11.152 21.424 1.00 88.56 394 MET A C 1
ATOM 3104 O O . MET A 1 394 ? -7.268 10.128 21.162 1.00 88.56 394 MET A O 1
ATOM 3108 N N . PHE A 1 395 ? -8.721 11.261 22.456 1.00 87.12 395 PHE A N 1
ATOM 3109 C CA . PHE A 1 395 ? -9.055 10.167 23.356 1.00 87.12 395 PHE A CA 1
ATOM 3110 C C . PHE A 1 395 ? -10.559 9.941 23.344 1.00 87.12 395 PHE A C 1
ATOM 3112 O O . PHE A 1 395 ? -11.334 10.895 23.301 1.00 87.12 395 PHE A O 1
ATOM 3119 N N . ILE A 1 396 ? -10.974 8.679 23.389 1.00 81.94 396 ILE A N 1
ATOM 3120 C CA . ILE A 1 396 ? -12.392 8.339 23.554 1.00 81.94 396 ILE A CA 1
ATOM 3121 C C . ILE A 1 396 ? -12.885 8.564 24.994 1.00 81.94 396 ILE A C 1
ATOM 3123 O O . ILE A 1 396 ? -14.078 8.728 25.229 1.00 81.94 396 ILE A O 1
ATOM 3127 N N . GLU A 1 397 ? -11.951 8.610 25.947 1.00 80.88 397 GLU A N 1
ATOM 3128 C CA . GLU A 1 397 ? -12.185 8.900 27.361 1.00 80.88 397 GLU A CA 1
ATOM 3129 C C . GLU A 1 397 ? -11.816 10.376 27.655 1.00 80.88 397 GLU A C 1
ATOM 3131 O O . GLU A 1 397 ? -10.654 10.765 27.473 1.00 80.88 397 GLU A O 1
ATOM 3136 N N . PRO A 1 398 ? -12.779 11.237 28.054 1.00 80.56 398 PRO A N 1
ATOM 3137 C CA . PRO A 1 398 ? -12.539 12.674 28.234 1.00 80.56 398 PRO A CA 1
ATOM 3138 C C . PRO A 1 398 ? -11.502 13.036 29.306 1.00 80.56 398 PRO A C 1
ATOM 3140 O O . PRO A 1 398 ? -10.713 13.962 29.124 1.00 80.56 398 PRO A O 1
ATOM 3143 N N . ASP A 1 399 ? -11.458 12.283 30.399 1.00 81.31 399 ASP A N 1
ATOM 3144 C CA . ASP A 1 399 ? -10.490 12.435 31.488 1.00 81.31 3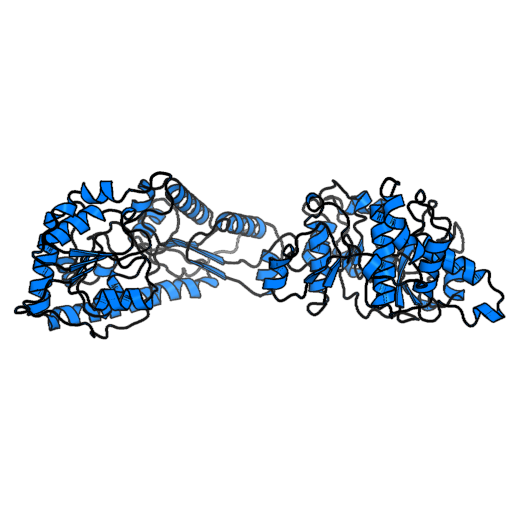99 ASP A CA 1
ATOM 3145 C C . ASP A 1 399 ? -9.045 12.187 31.022 1.00 81.31 399 ASP A C 1
ATOM 3147 O O . ASP A 1 399 ? -8.117 12.865 31.468 1.00 81.31 399 ASP A O 1
ATOM 3151 N N . GLN A 1 400 ? -8.837 11.284 30.059 1.00 84.94 400 GLN A N 1
ATOM 3152 C CA . GLN A 1 400 ? -7.523 11.078 29.447 1.00 84.94 400 GLN A CA 1
ATOM 3153 C C . GLN A 1 400 ? -7.089 12.255 28.570 1.00 84.94 400 GLN A C 1
ATOM 3155 O O . GLN A 1 400 ? -5.911 12.628 28.577 1.00 84.94 400 GLN A O 1
ATOM 3160 N N . ALA A 1 401 ? -8.024 12.866 27.834 1.00 85.69 401 ALA A N 1
ATOM 3161 C CA . ALA A 1 401 ? -7.746 14.081 27.072 1.00 85.69 401 ALA A CA 1
ATOM 3162 C C . ALA A 1 401 ? -7.370 15.244 28.001 1.00 85.69 401 ALA A C 1
ATOM 3164 O O . ALA A 1 401 ? -6.405 15.966 27.725 1.00 85.69 401 ALA A O 1
ATOM 3165 N N . GLU A 1 402 ? -8.074 15.390 29.129 1.00 84.56 402 GLU A N 1
ATOM 3166 C CA . GLU A 1 402 ? -7.734 16.359 30.172 1.00 84.56 402 GLU A CA 1
ATOM 3167 C C . GLU A 1 402 ? -6.342 16.079 30.760 1.00 84.56 402 GLU A C 1
ATOM 3169 O O . GLU A 1 402 ? -5.500 16.979 30.811 1.00 84.56 402 GLU A O 1
ATOM 3174 N N . TYR A 1 403 ? -6.062 14.831 31.149 1.00 86.44 403 TYR A N 1
ATOM 3175 C CA . TYR A 1 403 ? -4.759 14.408 31.663 1.00 86.44 403 TYR A CA 1
ATOM 3176 C C . TYR A 1 403 ? -3.621 14.749 30.692 1.00 86.44 403 TYR A C 1
ATOM 3178 O O . TYR A 1 403 ? -2.637 15.386 31.082 1.00 86.44 403 TYR A O 1
ATOM 3186 N N . ALA A 1 404 ? -3.760 14.383 29.415 1.00 88.06 404 ALA A N 1
ATOM 3187 C CA . ALA A 1 404 ? -2.749 14.656 28.402 1.00 88.06 404 ALA A CA 1
ATOM 3188 C C . ALA A 1 404 ? -2.536 16.165 28.203 1.00 88.06 404 ALA A C 1
ATOM 3190 O O . ALA A 1 404 ? -1.393 16.630 28.144 1.00 88.06 404 ALA A O 1
ATOM 3191 N N . THR A 1 405 ? -3.624 16.939 28.187 1.00 85.50 405 THR A N 1
ATOM 3192 C CA . THR A 1 405 ? -3.584 18.402 28.057 1.00 85.50 405 THR A CA 1
ATOM 3193 C C . THR A 1 405 ? -2.889 19.056 29.252 1.00 85.50 405 THR A C 1
ATOM 3195 O O . THR A 1 405 ? -2.033 19.921 29.061 1.00 85.50 405 THR A O 1
ATOM 3198 N N . ARG A 1 406 ? -3.155 18.598 30.483 1.00 86.56 406 ARG A N 1
ATOM 3199 C CA . ARG A 1 406 ? -2.462 19.064 31.701 1.00 86.56 406 ARG A CA 1
ATOM 3200 C C . ARG A 1 406 ? -0.964 18.751 31.695 1.00 86.56 406 ARG A C 1
ATOM 3202 O O . ARG A 1 406 ? -0.187 19.509 32.268 1.00 86.56 406 ARG A O 1
ATOM 3209 N N . LEU A 1 407 ? -0.547 17.685 31.011 1.00 88.38 407 LEU A N 1
ATOM 3210 C CA . LEU A 1 407 ? 0.864 17.359 30.763 1.00 88.38 407 LEU A CA 1
ATOM 3211 C C . LEU A 1 407 ? 1.480 18.133 29.583 1.00 88.38 407 LEU A C 1
ATOM 3213 O O . LEU A 1 407 ? 2.599 17.843 29.156 1.00 88.38 407 LEU A O 1
ATOM 3217 N N . GLY A 1 408 ? 0.763 19.118 29.041 1.00 86.69 408 GLY A N 1
ATOM 3218 C CA . GLY A 1 408 ? 1.219 19.964 27.946 1.00 86.69 408 GLY A CA 1
ATOM 3219 C C . GLY A 1 408 ? 1.111 19.315 26.570 1.00 86.69 408 GLY A C 1
ATOM 3220 O O . GLY A 1 408 ? 1.669 19.860 25.628 1.00 86.69 408 GLY A O 1
ATOM 3221 N N . SER A 1 409 ? 0.443 18.162 26.437 1.00 87.88 409 SER A N 1
ATOM 3222 C CA . SER A 1 409 ? 0.145 17.505 25.158 1.00 87.88 409 SER A CA 1
ATOM 3223 C C . SER A 1 409 ? -1.273 17.854 24.701 1.00 87.88 409 SER A C 1
ATOM 3225 O O . SER A 1 409 ? -2.216 17.244 25.211 1.00 87.88 409 SER A O 1
ATOM 3227 N N . PRO A 1 410 ? -1.459 18.775 23.733 1.00 85.19 410 PRO A N 1
ATOM 3228 C CA . PRO A 1 410 ? -2.790 19.164 23.270 1.00 85.19 410 PRO A CA 1
ATOM 3229 C C . PRO A 1 410 ? -3.583 17.936 22.829 1.00 85.19 410 PRO A C 1
ATOM 3231 O O . PRO A 1 410 ? -3.128 17.193 21.963 1.00 85.19 410 PRO A O 1
ATOM 3234 N N . SER A 1 411 ? -4.721 17.667 23.460 1.00 86.75 411 SER A N 1
ATOM 3235 C CA . SER A 1 411 ? -5.522 16.481 23.153 1.00 86.75 411 SER A CA 1
ATOM 3236 C C . SER A 1 411 ? -6.999 16.774 23.365 1.00 86.75 411 SER A C 1
ATOM 3238 O O . SER A 1 411 ? -7.349 17.550 24.251 1.00 86.75 411 SER A O 1
ATOM 3240 N N . CYS A 1 412 ? -7.858 16.156 22.561 1.00 85.19 412 CYS A N 1
ATOM 3241 C CA . CYS A 1 412 ? -9.299 16.392 22.607 1.00 85.19 412 CYS A CA 1
ATOM 3242 C C . CYS A 1 412 ? -10.069 15.092 22.891 1.00 85.19 412 CYS A C 1
ATOM 3244 O O . CYS A 1 412 ? -9.656 14.010 22.474 1.00 85.19 412 CYS A O 1
ATOM 3246 N N . ALA A 1 413 ? -11.210 15.200 23.563 1.00 85.25 413 ALA A N 1
ATOM 3247 C CA . ALA A 1 413 ? -12.145 14.097 23.731 1.00 85.25 413 ALA A CA 1
ATOM 3248 C C . ALA A 1 413 ? -13.002 13.915 22.466 1.00 85.25 413 ALA A C 1
ATOM 3250 O O . ALA A 1 413 ? -13.541 14.889 21.931 1.00 85.25 413 ALA A O 1
ATOM 3251 N N . VAL A 1 414 ? -13.163 12.676 22.002 1.00 83.12 414 VAL A N 1
ATOM 3252 C CA . VAL A 1 414 ? -14.121 12.305 20.948 1.00 83.12 414 VAL A CA 1
ATOM 3253 C C . VAL A 1 414 ? -15.090 11.269 21.488 1.00 83.12 414 VAL A C 1
ATOM 3255 O O . VAL A 1 414 ? -14.697 10.166 21.852 1.00 83.12 414 VAL A O 1
ATOM 3258 N N . TRP A 1 415 ? -16.371 11.620 21.553 1.00 81.44 415 TRP A N 1
ATOM 3259 C CA . TRP A 1 415 ? -17.364 10.737 22.155 1.00 81.44 415 TRP A CA 1
ATOM 3260 C C . TRP A 1 415 ? -17.701 9.567 21.213 1.00 81.44 415 TRP A C 1
ATOM 3262 O O . TRP A 1 415 ? -17.734 9.745 19.985 1.00 81.44 415 TRP A O 1
ATOM 3272 N N . PRO A 1 416 ? -17.932 8.358 21.760 1.00 77.31 416 PRO A N 1
ATOM 3273 C CA . PRO A 1 416 ? -18.292 7.192 20.966 1.00 77.31 416 PRO A CA 1
ATOM 3274 C C . PRO A 1 416 ? -19.605 7.429 20.219 1.00 77.31 416 PRO A C 1
ATOM 3276 O O . PRO A 1 416 ? -20.578 7.920 20.785 1.00 77.31 416 PRO A O 1
ATOM 3279 N N . THR A 1 417 ? -19.642 7.026 18.951 1.00 76.88 417 THR A N 1
ATOM 3280 C CA . THR A 1 417 ? -20.888 6.922 18.188 1.00 76.88 417 THR A CA 1
ATOM 3281 C C . THR A 1 417 ? -21.487 5.531 18.368 1.00 76.88 417 THR A C 1
ATOM 3283 O O . THR A 1 417 ? -20.776 4.535 18.536 1.00 76.88 417 THR A O 1
ATOM 3286 N N . PHE A 1 418 ? -22.812 5.450 18.337 1.00 75.69 418 PHE A N 1
ATOM 3287 C CA . PHE A 1 418 ? -23.566 4.204 18.445 1.00 75.69 418 PHE A CA 1
ATOM 3288 C C . PHE A 1 418 ? -24.603 4.134 17.322 1.00 75.69 418 PHE A C 1
ATOM 3290 O O . PHE A 1 418 ? -25.050 5.153 16.806 1.00 75.69 418 PHE A O 1
ATOM 3297 N N . MET A 1 419 ? -24.933 2.916 16.883 1.00 60.62 419 MET A N 1
ATOM 3298 C CA . MET A 1 419 ? -25.761 2.718 15.684 1.00 60.62 419 MET A CA 1
ATOM 3299 C C . MET A 1 419 ? -27.266 2.711 15.960 1.00 60.62 419 MET A C 1
ATOM 3301 O O . MET A 1 419 ? -28.047 2.894 15.029 1.00 60.62 419 MET A O 1
ATOM 3305 N N . GLU A 1 420 ? -27.688 2.466 17.202 1.00 64.69 420 GLU A N 1
ATOM 3306 C CA . GLU A 1 420 ? -29.093 2.222 17.524 1.00 64.69 420 GLU A CA 1
ATOM 3307 C C . GLU A 1 420 ? -29.576 3.113 18.666 1.00 64.69 420 GLU A C 1
ATOM 3309 O O . GLU A 1 420 ? -28.991 3.141 19.748 1.00 64.69 420 GLU A O 1
ATOM 3314 N N . ASN A 1 421 ? -30.697 3.797 18.429 1.00 72.25 421 ASN A N 1
ATOM 3315 C CA . ASN A 1 421 ? -31.482 4.400 19.500 1.00 72.25 421 ASN A CA 1
ATOM 3316 C C . ASN A 1 421 ? -32.110 3.299 20.371 1.00 72.25 421 ASN A C 1
ATOM 3318 O O . ASN A 1 421 ? -32.425 2.232 19.842 1.00 72.25 421 ASN A O 1
ATOM 3322 N N . PRO A 1 422 ? -32.372 3.532 21.671 1.00 76.81 422 PRO A N 1
ATOM 3323 C CA . PRO A 1 422 ? -32.898 2.489 22.548 1.00 76.81 422 PRO A CA 1
ATOM 3324 C C . PRO A 1 422 ? -34.260 1.941 22.087 1.00 76.81 422 PRO A C 1
ATOM 3326 O O . PRO A 1 422 ? -35.279 2.644 22.128 1.00 76.81 422 PRO A O 1
ATOM 3329 N N . VAL A 1 423 ? -34.296 0.668 21.672 1.00 73.88 423 VAL A N 1
ATOM 3330 C CA . VAL A 1 423 ? -35.518 -0.007 21.185 1.00 73.88 423 VAL A CA 1
ATOM 3331 C C . VAL A 1 423 ? -36.141 -0.941 22.236 1.00 73.88 423 VAL A C 1
ATOM 3333 O O . VAL A 1 423 ? -37.250 -1.410 22.021 1.00 73.88 423 VAL A O 1
ATOM 3336 N N . PHE A 1 424 ? -35.493 -1.174 23.386 1.00 79.44 424 PHE A N 1
ATOM 3337 C CA . PHE A 1 424 ? -36.007 -1.988 24.509 1.00 79.44 424 PHE A CA 1
ATOM 3338 C C . PHE A 1 424 ? -36.738 -3.268 24.053 1.00 79.44 424 PHE A C 1
ATOM 3340 O O . PHE A 1 424 ? -37.953 -3.407 24.196 1.00 79.44 424 PHE A O 1
ATOM 3347 N N . LYS A 1 425 ? -35.986 -4.204 23.458 1.00 67.12 425 LYS A N 1
ATOM 3348 C CA . LYS A 1 425 ? -36.498 -5.466 22.881 1.00 67.12 425 LYS A CA 1
ATOM 3349 C C . LYS A 1 425 ? -36.023 -6.738 23.606 1.00 67.12 425 LYS A C 1
ATOM 3351 O O . LYS A 1 425 ? -36.290 -7.833 23.118 1.00 67.12 425 LYS A O 1
ATOM 3356 N N . GLY A 1 426 ? -35.300 -6.617 24.722 1.00 62.62 426 GLY A N 1
ATOM 3357 C CA . GLY A 1 426 ? -34.783 -7.773 25.467 1.00 62.62 426 GLY A CA 1
ATOM 3358 C C . GLY A 1 426 ? -35.881 -8.582 26.181 1.00 62.62 426 GLY A C 1
ATOM 3359 O O . GLY A 1 426 ? -36.965 -8.056 26.437 1.00 62.62 426 GLY A O 1
ATOM 3360 N N . PRO A 1 427 ? -35.639 -9.860 26.528 1.00 63.91 427 PRO A N 1
ATOM 3361 C CA . PRO A 1 427 ? -36.470 -10.555 27.497 1.00 63.91 427 PRO A CA 1
ATOM 3362 C C . PRO A 1 427 ? -36.275 -9.876 28.857 1.00 63.91 427 PRO A C 1
ATOM 3364 O O . PRO A 1 427 ? -35.160 -9.785 29.362 1.00 63.91 427 PRO A O 1
ATOM 3367 N N . PHE A 1 428 ? -37.352 -9.351 29.435 1.00 78.19 428 PHE A N 1
ATOM 3368 C CA . PHE A 1 428 ? -37.265 -8.611 30.689 1.00 78.19 428 PHE A CA 1
ATOM 3369 C C . PHE A 1 428 ? -37.529 -9.525 31.872 1.00 78.19 428 PHE A C 1
ATOM 3371 O O . PHE A 1 428 ? -38.626 -10.072 32.007 1.00 78.19 428 PHE A O 1
ATOM 3378 N N . ARG A 1 429 ? -36.538 -9.635 32.756 1.00 82.62 429 ARG A N 1
ATOM 3379 C CA . ARG A 1 429 ? -36.729 -10.263 34.056 1.00 82.62 429 ARG A CA 1
ATOM 3380 C C . ARG A 1 429 ? -37.726 -9.451 34.879 1.00 82.62 429 ARG A C 1
ATOM 3382 O O . ARG A 1 429 ? -37.659 -8.222 34.930 1.00 82.62 429 ARG A O 1
ATOM 3389 N N . THR A 1 430 ? -38.650 -10.145 35.531 1.00 78.88 430 THR A N 1
ATOM 3390 C CA . THR A 1 430 ? -39.601 -9.543 36.475 1.00 78.88 430 THR A CA 1
ATOM 3391 C C . THR A 1 430 ? -39.245 -9.953 37.898 1.00 78.88 430 THR A C 1
ATOM 3393 O O . THR A 1 430 ? -38.560 -10.953 38.100 1.00 78.88 430 THR A O 1
ATOM 3396 N N . ALA A 1 431 ? -39.738 -9.217 38.897 1.00 74.81 431 ALA A N 1
ATOM 3397 C CA . ALA A 1 431 ? -39.438 -9.493 40.305 1.00 74.81 431 ALA A CA 1
ATOM 3398 C C . ALA A 1 431 ? -39.847 -10.911 40.770 1.00 74.81 431 ALA A C 1
ATOM 3400 O O . ALA A 1 431 ? -39.327 -11.402 41.764 1.00 74.81 431 ALA A O 1
ATOM 3401 N N . ASN A 1 432 ? -40.750 -11.582 40.041 1.00 76.31 432 ASN A N 1
ATOM 3402 C CA . ASN A 1 432 ? -41.252 -12.922 40.365 1.00 76.31 432 ASN A CA 1
ATOM 3403 C C . ASN A 1 432 ? -40.671 -14.030 39.464 1.00 76.31 432 ASN A C 1
ATOM 3405 O O . ASN A 1 432 ? -41.206 -15.138 39.439 1.00 76.31 432 ASN A O 1
ATOM 3409 N N . ASP A 1 433 ? -39.629 -13.742 38.681 1.00 79.69 433 ASP A N 1
ATOM 3410 C CA . ASP A 1 433 ? -39.047 -14.716 37.758 1.00 79.69 433 ASP A CA 1
ATOM 3411 C C . ASP A 1 433 ? -38.213 -15.775 38.501 1.00 79.69 433 ASP A C 1
ATOM 3413 O O . ASP A 1 433 ? -37.217 -15.461 39.160 1.00 79.69 433 ASP A O 1
ATOM 3417 N N . SER A 1 434 ? -38.620 -17.041 38.377 1.00 80.00 434 SER A N 1
ATOM 3418 C CA . SER A 1 434 ? -37.946 -18.198 38.972 1.00 80.00 434 SER A CA 1
ATOM 3419 C C . SER A 1 434 ? -36.866 -18.813 38.077 1.00 80.00 434 SER A C 1
ATOM 3421 O O . SER A 1 434 ? -36.221 -19.778 38.487 1.00 80.00 434 SER A O 1
ATOM 3423 N N . ALA A 1 435 ? -36.689 -18.329 36.843 1.00 86.69 435 ALA A N 1
ATOM 3424 C CA . ALA A 1 435 ? -35.652 -18.826 35.947 1.00 86.69 435 ALA A CA 1
ATOM 3425 C C . ALA A 1 435 ? -34.246 -18.466 36.468 1.00 86.69 435 ALA A C 1
ATOM 3427 O O . ALA A 1 435 ? -34.075 -17.409 37.083 1.00 86.69 435 ALA A O 1
ATOM 3428 N N . PRO A 1 436 ? -33.220 -19.291 36.188 1.00 90.94 436 PRO A N 1
ATOM 3429 C CA . PRO A 1 436 ? -31.815 -18.950 36.420 1.00 90.94 436 PRO A CA 1
ATOM 3430 C C . PRO A 1 436 ? -31.460 -17.529 35.964 1.00 90.94 436 PRO A C 1
ATOM 3432 O O . PRO A 1 436 ? -31.856 -17.123 34.869 1.00 90.94 436 PRO A O 1
ATOM 3435 N N . LEU A 1 437 ? -30.720 -16.778 36.785 1.00 93.75 437 LEU A N 1
ATOM 3436 C CA . LEU A 1 437 ? -30.261 -15.432 36.425 1.00 93.75 437 LEU A CA 1
ATOM 3437 C C . LEU A 1 437 ? -29.197 -15.518 35.331 1.00 93.75 437 LEU A C 1
ATOM 3439 O O . LEU A 1 437 ? -28.180 -16.181 35.513 1.00 93.75 437 LEU A O 1
ATOM 3443 N N . LYS A 1 438 ? -29.399 -14.832 34.209 1.00 95.75 438 LYS A N 1
ATOM 3444 C CA . LYS A 1 438 ? -28.429 -14.791 33.109 1.00 95.75 438 LYS A CA 1
ATOM 3445 C C . LYS A 1 438 ? -27.487 -13.604 33.274 1.00 95.75 438 LYS A C 1
ATOM 3447 O O . LYS A 1 438 ? -27.909 -12.459 33.119 1.00 95.75 438 LYS A O 1
ATOM 3452 N N . VAL A 1 439 ? -26.216 -13.876 33.552 1.00 95.69 439 VAL A N 1
ATOM 3453 C CA . VAL A 1 439 ? -25.183 -12.858 33.781 1.00 95.69 439 VAL A CA 1
ATOM 3454 C C . VAL A 1 439 ? -24.179 -12.869 32.632 1.00 95.69 439 VAL A C 1
ATOM 3456 O O . VAL A 1 439 ? -23.564 -13.896 32.351 1.00 95.69 439 VAL A O 1
ATOM 3459 N N . GLY A 1 440 ? -23.982 -11.733 31.968 1.00 93.44 440 GLY A N 1
ATOM 3460 C CA . GLY A 1 440 ? -22.981 -11.600 30.909 1.00 93.44 440 GLY A CA 1
ATOM 3461 C C . GLY A 1 440 ? -21.638 -11.077 31.411 1.00 93.44 440 GLY A C 1
ATOM 3462 O O . GLY A 1 440 ? -21.558 -9.992 31.975 1.00 93.44 440 GLY A O 1
ATOM 3463 N N . LEU A 1 441 ? -20.567 -11.812 31.125 1.00 90.19 441 LEU A N 1
ATOM 3464 C CA . LEU A 1 441 ? -19.161 -11.434 31.306 1.00 90.19 441 LEU A CA 1
ATOM 3465 C C . LEU A 1 441 ? -18.449 -11.398 29.949 1.00 90.19 441 LEU A C 1
ATOM 3467 O O . LEU A 1 441 ? -17.445 -12.091 29.730 1.00 90.19 441 LEU A O 1
ATOM 3471 N N . LEU A 1 442 ? -18.983 -10.591 29.036 1.00 86.25 442 LEU A N 1
ATOM 3472 C CA . LEU A 1 442 ? -18.589 -10.526 27.628 1.00 86.25 442 LEU A CA 1
ATOM 3473 C C . LEU A 1 442 ? -17.701 -9.306 27.327 1.00 86.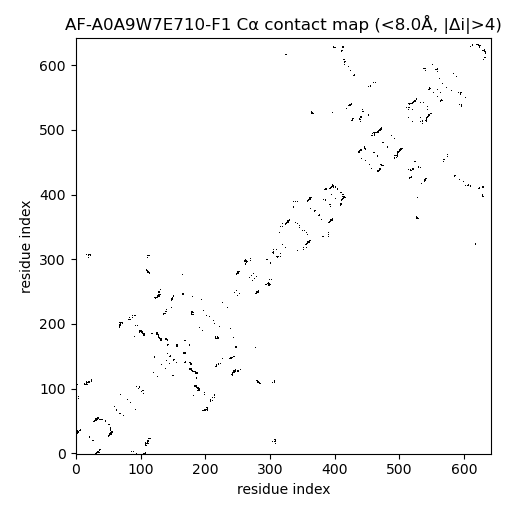25 442 LEU A C 1
ATOM 3475 O O . LEU A 1 442 ? -17.781 -8.282 28.002 1.00 86.25 442 LEU A O 1
ATOM 3479 N N . GLY A 1 443 ? -16.832 -9.418 26.321 1.00 78.56 443 GLY A N 1
ATOM 3480 C CA . GLY A 1 443 ? -15.924 -8.356 25.875 1.00 78.56 443 GLY A CA 1
ATOM 3481 C C . GLY A 1 443 ? -15.095 -8.772 24.655 1.00 78.56 443 GLY A C 1
ATOM 3482 O O . GLY A 1 443 ? -15.482 -9.682 23.924 1.00 78.56 443 GLY A O 1
ATOM 3483 N N . ILE A 1 444 ? -13.946 -8.128 24.420 1.00 67.50 444 ILE A N 1
ATOM 3484 C CA . ILE A 1 444 ? -13.039 -8.525 23.332 1.00 67.50 444 ILE A CA 1
ATOM 3485 C C . ILE A 1 444 ? -12.211 -9.769 23.695 1.00 67.50 444 ILE A C 1
ATOM 3487 O O . ILE A 1 444 ? -11.671 -9.873 24.793 1.00 67.50 444 ILE A O 1
ATOM 3491 N N . SER A 1 445 ? -12.026 -10.669 22.721 1.00 61.88 445 SER A N 1
ATOM 3492 C CA . SER A 1 445 ? -11.009 -11.737 22.747 1.00 61.88 445 SER A CA 1
ATOM 3493 C C . SER A 1 445 ? -11.068 -12.666 23.986 1.00 61.88 445 SER A C 1
ATOM 3495 O O . SER A 1 445 ? -12.146 -13.057 24.436 1.00 61.88 445 SER A O 1
ATOM 3497 N N . HIS A 1 446 ? -9.902 -13.096 24.479 1.00 67.94 446 HIS A N 1
ATOM 3498 C CA . HIS A 1 446 ? -9.703 -13.935 25.659 1.00 67.94 446 HIS A CA 1
ATOM 3499 C C . HIS A 1 446 ? -9.994 -13.145 26.941 1.00 67.94 446 HIS A C 1
ATOM 3501 O O . HIS A 1 446 ? -9.256 -12.228 27.292 1.00 67.94 446 HIS A O 1
ATOM 3507 N N . ARG A 1 447 ? -11.048 -13.503 27.681 1.00 70.69 447 ARG A N 1
ATOM 3508 C CA . ARG A 1 447 ? -11.514 -12.673 28.812 1.00 70.69 447 ARG A CA 1
ATOM 3509 C C . ARG A 1 447 ? -10.575 -12.671 30.009 1.00 70.69 447 ARG A C 1
ATOM 3511 O O . ARG A 1 447 ? -10.507 -11.686 30.727 1.00 70.69 447 ARG A O 1
ATOM 3518 N N . ILE A 1 448 ? -9.785 -13.723 30.171 1.00 67.25 448 ILE A N 1
ATOM 3519 C CA . ILE A 1 448 ? -8.839 -13.868 31.283 1.00 67.25 448 ILE A CA 1
ATOM 3520 C C . ILE A 1 448 ? -7.662 -12.883 31.238 1.00 67.25 448 ILE A C 1
ATOM 3522 O O . ILE A 1 448 ? -6.983 -12.714 32.244 1.00 67.25 448 ILE A O 1
ATOM 3526 N N . THR A 1 449 ? -7.411 -12.238 30.093 1.00 62.59 449 THR A N 1
ATOM 3527 C CA . THR A 1 449 ? -6.385 -11.192 29.963 1.00 62.59 449 THR A CA 1
ATOM 3528 C C . THR A 1 449 ? -6.947 -9.786 30.173 1.00 62.59 449 THR A C 1
ATOM 3530 O O . THR A 1 449 ? -6.188 -8.823 30.135 1.00 62.59 449 THR A O 1
ATOM 3533 N N . VAL A 1 450 ? -8.262 -9.653 30.378 1.00 68.00 450 VAL A N 1
ATOM 3534 C CA . VAL A 1 450 ? -8.922 -8.371 30.653 1.00 68.00 450 VAL A CA 1
ATOM 3535 C C . VAL A 1 450 ? -8.796 -8.040 32.139 1.00 68.00 450 VAL A C 1
ATOM 3537 O O . VAL A 1 450 ? -8.947 -8.907 33.007 1.00 68.00 450 VAL A O 1
ATOM 3540 N N . LYS A 1 451 ? -8.529 -6.767 32.438 1.00 70.44 451 LYS A N 1
ATOM 3541 C CA . LYS A 1 451 ? -8.388 -6.267 33.807 1.00 70.44 451 LYS A CA 1
ATOM 3542 C C . LYS A 1 451 ? -9.666 -6.543 34.614 1.00 70.44 451 LYS A C 1
ATOM 3544 O O . LYS A 1 451 ? -10.777 -6.371 34.123 1.00 70.44 451 LYS A O 1
ATOM 3549 N N . ASN A 1 452 ? -9.501 -7.010 35.850 1.00 79.81 452 ASN A N 1
ATOM 3550 C CA . ASN A 1 452 ? -10.576 -7.315 36.808 1.00 79.81 452 ASN A CA 1
ATOM 3551 C C . ASN A 1 452 ? -11.576 -8.403 36.376 1.00 79.81 452 ASN A C 1
ATOM 3553 O O . ASN A 1 452 ? -12.629 -8.551 36.996 1.00 79.81 452 ASN A O 1
ATOM 3557 N N . PHE A 1 453 ? -11.245 -9.224 35.370 1.00 84.75 453 PHE A N 1
ATOM 3558 C CA . PHE A 1 453 ? -12.110 -10.329 34.946 1.00 84.75 453 PHE A CA 1
ATOM 3559 C C . PHE A 1 453 ? -12.454 -11.288 36.097 1.00 84.75 453 PHE A C 1
ATOM 3561 O O . PHE A 1 453 ? -13.625 -11.584 36.321 1.00 84.75 453 PHE A O 1
ATOM 3568 N N . PHE A 1 454 ? -11.454 -11.743 36.859 1.00 85.88 454 PHE A N 1
ATOM 3569 C CA . PHE A 1 454 ? -11.669 -12.698 37.954 1.00 85.88 454 PHE A CA 1
ATOM 3570 C C . PHE A 1 454 ? -12.520 -12.131 39.092 1.00 85.88 454 PHE A C 1
ATOM 3572 O O . PHE A 1 454 ? -13.297 -12.868 39.691 1.00 85.88 454 PHE A O 1
ATOM 3579 N N . VAL A 1 455 ? -12.423 -10.826 39.351 1.00 90.25 455 VAL A N 1
ATOM 3580 C CA . VAL A 1 455 ? -13.241 -10.143 40.362 1.00 90.25 455 VAL A CA 1
ATOM 3581 C C . VAL A 1 455 ? -14.711 -10.147 39.928 1.00 90.25 455 VAL A C 1
ATOM 3583 O O . VAL A 1 455 ? -15.594 -10.533 40.692 1.00 90.25 455 VAL A O 1
ATOM 3586 N N . GLN A 1 456 ? -14.979 -9.817 38.661 1.00 91.50 456 GLN A N 1
ATOM 3587 C CA . GLN A 1 456 ? -16.330 -9.860 38.092 1.00 91.50 456 GLN A CA 1
ATOM 3588 C C . GLN A 1 456 ? -16.883 -11.293 38.004 1.00 91.50 456 GLN A C 1
ATOM 3590 O O . GLN A 1 456 ? -18.059 -11.519 38.281 1.00 91.50 456 GLN A O 1
ATOM 3595 N N . ALA A 1 457 ? -16.039 -12.272 37.668 1.00 90.88 457 ALA A N 1
ATOM 3596 C CA . ALA A 1 457 ? -16.404 -13.687 37.662 1.00 90.88 457 ALA A CA 1
ATOM 3597 C C . ALA A 1 457 ? -16.760 -14.192 39.069 1.00 90.88 457 ALA A C 1
ATOM 3599 O O . ALA A 1 457 ? -17.776 -14.862 39.240 1.00 90.88 457 ALA A O 1
ATOM 3600 N N . GLY A 1 458 ? -15.981 -13.810 40.084 1.00 92.12 458 GLY A N 1
ATOM 3601 C CA . GLY A 1 458 ? -16.292 -14.091 41.484 1.00 92.12 458 GLY A CA 1
ATOM 3602 C C . GLY A 1 458 ? -17.627 -13.480 41.916 1.00 92.12 458 GLY A C 1
ATOM 3603 O O . GLY A 1 458 ? -18.420 -14.149 42.575 1.00 92.12 458 GLY A O 1
ATOM 3604 N N . ALA A 1 459 ? -17.916 -12.247 41.486 1.00 94.75 459 ALA A N 1
ATOM 3605 C CA . ALA A 1 459 ? -19.191 -11.584 41.749 1.00 94.75 459 ALA A CA 1
ATOM 3606 C C . ALA A 1 459 ? -20.373 -12.326 41.108 1.00 94.75 459 ALA A C 1
ATOM 3608 O O . ALA A 1 459 ? -21.372 -12.599 41.774 1.00 94.75 459 ALA A O 1
ATOM 3609 N N . ALA A 1 460 ? -20.239 -12.714 39.837 1.00 94.62 460 ALA A N 1
ATOM 3610 C CA . ALA A 1 460 ? -21.250 -13.496 39.131 1.00 94.62 460 ALA A CA 1
ATOM 3611 C C . ALA A 1 460 ? -21.507 -14.855 39.811 1.00 94.62 460 ALA A C 1
ATOM 3613 O O . ALA A 1 460 ? -22.653 -15.280 39.931 1.00 94.62 460 ALA A O 1
ATOM 3614 N N . CYS A 1 461 ? -20.461 -15.502 40.332 1.00 93.62 461 CYS A N 1
ATOM 3615 C CA . CYS A 1 461 ? -20.558 -16.785 41.031 1.00 93.62 461 CYS A CA 1
ATOM 3616 C C . CYS A 1 461 ? -21.266 -16.749 42.384 1.00 93.62 461 CYS A C 1
ATOM 3618 O O . CYS A 1 461 ? -21.611 -17.807 42.921 1.00 93.62 461 CYS A O 1
ATOM 3620 N N . MET A 1 462 ? -21.470 -15.559 42.950 1.00 93.88 462 MET A N 1
ATOM 3621 C CA . MET A 1 462 ? -22.228 -15.401 44.185 1.00 93.88 462 MET A CA 1
ATOM 3622 C C . MET A 1 462 ? -23.740 -15.446 43.961 1.00 93.88 462 MET A C 1
ATOM 3624 O O . MET A 1 462 ? -24.454 -15.688 44.933 1.00 93.88 462 MET A O 1
ATOM 3628 N N . PHE A 1 463 ? -24.234 -15.300 42.729 1.00 93.25 463 PHE A N 1
ATOM 3629 C CA . PHE A 1 463 ? -25.641 -15.548 42.420 1.00 93.25 463 PHE A CA 1
ATOM 3630 C C . PHE A 1 463 ? -25.945 -17.050 42.430 1.00 93.25 463 PHE A C 1
ATOM 3632 O O . PHE A 1 463 ? -25.289 -17.839 41.747 1.00 93.25 463 PHE A O 1
ATOM 3639 N N . ASP A 1 464 ? -26.959 -17.445 43.198 1.00 89.62 464 ASP A N 1
ATOM 3640 C CA . ASP A 1 464 ? -27.412 -18.834 43.248 1.00 89.62 464 ASP A CA 1
ATOM 3641 C C . ASP A 1 464 ? -28.058 -19.244 41.917 1.00 89.62 464 ASP A C 1
ATOM 3643 O O . ASP A 1 464 ? -28.942 -18.552 41.408 1.00 89.62 464 ASP A O 1
ATOM 3647 N N . ASN A 1 465 ? -27.632 -20.385 41.362 1.00 88.88 465 ASN A N 1
ATOM 3648 C CA . ASN A 1 465 ? -28.145 -20.954 40.111 1.00 88.88 465 ASN A CA 1
ATOM 3649 C C . ASN A 1 465 ? -28.097 -19.991 38.907 1.00 88.88 465 ASN A C 1
ATOM 3651 O O . ASN A 1 465 ? -28.966 -20.055 38.041 1.00 88.88 465 ASN A O 1
ATOM 3655 N N . ALA A 1 466 ? -27.124 -19.079 38.836 1.00 93.94 466 ALA A N 1
ATOM 3656 C CA . ALA A 1 466 ? -26.960 -18.205 37.673 1.00 93.94 466 ALA A CA 1
ATOM 3657 C C . ALA A 1 466 ? -26.359 -18.946 36.465 1.00 93.94 466 ALA A C 1
ATOM 3659 O O . ALA A 1 466 ? -25.550 -19.854 36.629 1.00 93.94 466 ALA A O 1
ATOM 3660 N N . VAL A 1 467 ? -26.702 -18.520 35.248 1.00 95.75 467 VAL A N 1
ATOM 3661 C CA . VAL A 1 467 ? -26.024 -18.910 34.003 1.00 95.75 467 VAL A CA 1
ATOM 3662 C C . VAL A 1 467 ? -25.120 -17.759 33.577 1.00 95.75 467 VAL A C 1
ATOM 3664 O O . VAL A 1 467 ? -25.595 -16.660 33.288 1.00 95.75 467 VAL A O 1
ATOM 3667 N N . ILE A 1 468 ? -23.814 -18.001 33.551 1.00 94.25 468 ILE A N 1
ATOM 3668 C CA . ILE A 1 468 ? -22.780 -16.987 33.364 1.00 94.25 468 ILE A CA 1
ATOM 3669 C C . ILE A 1 468 ? -22.186 -17.129 31.962 1.00 94.25 468 ILE A C 1
ATOM 3671 O O . ILE A 1 468 ? -21.392 -18.031 31.696 1.00 94.25 468 ILE A O 1
ATOM 3675 N N . TYR A 1 469 ? -22.545 -16.225 31.055 1.00 93.31 469 TYR A N 1
ATOM 3676 C CA . TYR A 1 469 ? -22.048 -16.225 29.679 1.00 93.31 469 TYR A CA 1
ATOM 3677 C C . TYR A 1 469 ? -20.720 -15.482 29.577 1.00 93.31 469 TYR A C 1
ATOM 3679 O O . TYR A 1 469 ? -20.611 -14.333 29.998 1.00 93.31 469 TYR A O 1
ATOM 3687 N N . THR A 1 470 ? -19.708 -16.095 28.969 1.00 88.75 470 THR A N 1
ATOM 3688 C CA . THR A 1 470 ? -18.394 -15.464 28.785 1.00 88.75 470 THR A CA 1
ATOM 3689 C C . THR A 1 470 ? -17.750 -15.858 27.454 1.00 88.75 470 THR A C 1
ATOM 3691 O O . THR A 1 470 ? -18.103 -16.876 26.858 1.00 88.75 470 THR A O 1
ATOM 3694 N N . ASN A 1 471 ? -16.823 -15.038 26.945 1.00 85.75 471 ASN A N 1
ATOM 3695 C CA . ASN A 1 471 ? -15.993 -15.423 25.797 1.00 85.75 471 ASN A CA 1
ATOM 3696 C C . ASN A 1 471 ? -14.913 -16.430 26.231 1.00 85.75 471 ASN A C 1
ATOM 3698 O O . ASN A 1 471 ? -14.913 -16.928 27.352 1.00 85.75 471 ASN A O 1
ATOM 3702 N N . THR A 1 472 ? -13.968 -16.727 25.339 1.00 77.81 472 THR A N 1
ATOM 3703 C CA . THR A 1 472 ? -12.933 -17.739 25.571 1.00 77.81 472 THR A CA 1
ATOM 3704 C C . THR A 1 472 ? -12.160 -17.528 26.884 1.00 77.81 472 THR A C 1
ATOM 3706 O O . THR A 1 472 ? -11.543 -16.475 27.083 1.00 77.81 472 THR A O 1
ATOM 3709 N N . LEU A 1 473 ? -12.107 -18.564 27.727 1.00 73.56 473 LEU A N 1
ATOM 3710 C CA . LEU A 1 473 ? -11.308 -18.614 28.964 1.00 73.56 473 LEU A CA 1
ATOM 3711 C C . LEU A 1 473 ? -9.899 -19.195 28.744 1.00 73.56 473 LEU A C 1
ATOM 3713 O O . LEU A 1 473 ? -9.052 -19.159 29.630 1.00 73.56 473 LEU A O 1
ATOM 3717 N N . ARG A 1 474 ? -9.623 -19.719 27.547 1.00 67.38 474 ARG A N 1
ATOM 3718 C CA . ARG A 1 474 ? -8.348 -20.340 27.140 1.00 67.38 474 ARG A CA 1
ATOM 3719 C C . ARG A 1 474 ? -7.397 -19.310 26.507 1.00 67.38 474 ARG A C 1
ATOM 3721 O O . ARG A 1 474 ? -7.820 -18.639 25.577 1.00 67.38 474 ARG A O 1
ATOM 3728 N N . VAL A 1 475 ? -6.118 -19.207 26.899 1.00 59.06 475 VAL A N 1
ATOM 3729 C CA . VAL A 1 475 ? -5.116 -18.3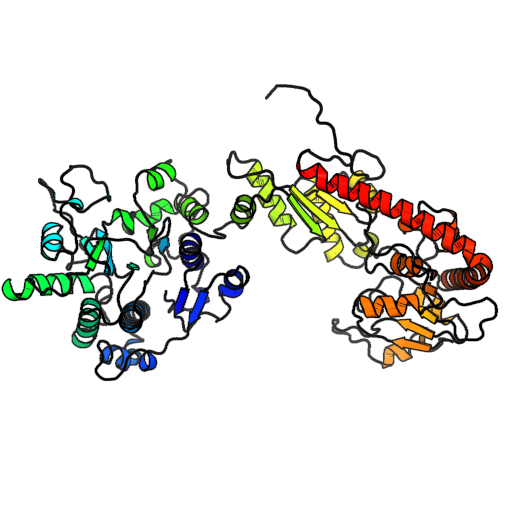42 26.209 1.00 59.06 475 VAL A CA 1
ATOM 3730 C C . VAL A 1 475 ? -4.572 -19.042 24.956 1.00 59.06 475 VAL A C 1
ATOM 3732 O O . VAL A 1 475 ? -4.149 -20.191 25.056 1.00 59.06 475 VAL A O 1
ATOM 3735 N N . ARG A 1 476 ? -4.519 -18.377 23.787 1.00 49.09 476 ARG A N 1
ATOM 3736 C CA . ARG A 1 476 ? -3.893 -18.956 22.571 1.00 49.09 476 ARG A CA 1
ATOM 3737 C C . ARG A 1 476 ? -2.393 -18.673 22.383 1.00 49.09 476 ARG A C 1
ATOM 3739 O O . ARG A 1 476 ? -1.774 -19.418 21.636 1.00 49.09 476 ARG A O 1
ATOM 3746 N N . ASN A 1 477 ? -1.807 -17.654 23.025 1.00 46.31 477 ASN A N 1
ATOM 3747 C CA . ASN A 1 477 ? -0.509 -17.095 22.591 1.00 46.31 477 ASN A CA 1
ATOM 3748 C C . ASN A 1 477 ? 0.595 -16.914 23.657 1.00 46.31 477 ASN A C 1
ATOM 3750 O O . ASN A 1 477 ? 1.622 -16.313 23.349 1.00 46.31 477 ASN A O 1
ATOM 3754 N N . SER A 1 478 ? 0.464 -17.428 24.879 1.00 44.84 478 SER A N 1
ATOM 3755 C CA . SER A 1 478 ? 1.612 -17.528 25.796 1.00 44.84 478 SER A CA 1
ATOM 3756 C C . SER A 1 478 ? 2.201 -18.937 25.721 1.00 44.84 478 SER A C 1
ATOM 3758 O O . SER A 1 478 ? 1.468 -19.917 25.618 1.00 44.84 478 SER A O 1
ATOM 3760 N N . ASN A 1 479 ? 3.521 -19.075 25.879 1.00 42.84 479 ASN A N 1
ATOM 3761 C CA . ASN A 1 479 ? 4.213 -20.360 26.108 1.00 42.84 479 ASN A CA 1
ATOM 3762 C C . ASN A 1 479 ? 3.753 -21.097 27.399 1.00 42.84 479 ASN A C 1
ATOM 3764 O O . ASN A 1 479 ? 4.390 -22.044 27.848 1.00 42.84 479 ASN A O 1
ATOM 3768 N N . GLN A 1 480 ? 2.646 -20.658 27.997 1.00 48.16 480 GLN A N 1
ATOM 3769 C CA . GLN A 1 480 ? 1.897 -21.272 29.079 1.00 48.16 480 GLN A CA 1
ATOM 3770 C C . GLN A 1 480 ? 0.423 -21.277 28.665 1.00 48.16 480 GLN A C 1
ATOM 3772 O O . GLN A 1 480 ? -0.338 -20.374 29.013 1.00 48.16 480 GLN A O 1
ATOM 3777 N N . ALA A 1 481 ? 0.011 -22.295 27.911 1.00 49.38 481 ALA A N 1
ATOM 3778 C CA . ALA A 1 481 ? -1.401 -22.635 27.850 1.00 49.38 481 ALA A CA 1
ATOM 3779 C C . ALA A 1 481 ? -1.848 -22.947 29.286 1.00 49.38 481 ALA A C 1
ATOM 3781 O O . ALA A 1 481 ? -1.316 -23.870 29.907 1.00 49.38 481 ALA A O 1
ATOM 3782 N N . ILE A 1 482 ? -2.785 -22.168 29.831 1.00 54.88 482 ILE A N 1
ATOM 3783 C CA . ILE A 1 482 ? -3.465 -22.540 31.074 1.00 54.88 482 ILE A CA 1
ATOM 3784 C C . ILE A 1 482 ? -4.171 -23.861 30.768 1.00 54.88 482 ILE A C 1
ATOM 3786 O O . ILE A 1 482 ? -5.089 -23.906 29.947 1.00 54.88 482 ILE A O 1
ATOM 3790 N N . ASN A 1 483 ? -3.664 -24.957 31.330 1.00 55.22 483 ASN A N 1
ATOM 3791 C CA . ASN A 1 483 ? -4.208 -26.282 31.074 1.00 55.22 483 ASN A CA 1
ATOM 3792 C C . ASN A 1 483 ? -5.584 -26.413 31.753 1.00 55.22 483 ASN A C 1
ATOM 3794 O O . ASN A 1 483 ? -5.884 -25.729 32.730 1.00 55.22 483 ASN A O 1
ATOM 3798 N N . GLU A 1 484 ? -6.441 -27.301 31.241 1.00 59.69 484 GLU A N 1
ATOM 3799 C CA . GLU A 1 484 ? -7.782 -27.543 31.810 1.00 59.69 484 GLU A CA 1
ATOM 3800 C C . GLU A 1 484 ? -7.737 -27.918 33.304 1.00 59.69 484 GLU A C 1
ATOM 3802 O O . GLU A 1 484 ? -8.717 -27.733 34.021 1.00 59.69 484 GLU A O 1
ATOM 3807 N N . GLN A 1 485 ? -6.588 -28.403 33.781 1.00 61.03 485 GLN A N 1
ATOM 3808 C CA . GLN A 1 485 ? -6.317 -28.694 35.184 1.00 61.03 485 GLN A CA 1
ATOM 3809 C C . GLN A 1 485 ? -6.277 -27.423 36.049 1.00 61.03 485 GLN A C 1
ATOM 3811 O O . GLN A 1 485 ? -6.949 -27.375 37.073 1.00 61.03 485 GLN A O 1
ATOM 3816 N N . ALA A 1 486 ? -5.578 -26.369 35.618 1.00 63.25 486 ALA A N 1
ATOM 3817 C CA . ALA A 1 486 ? -5.506 -25.112 36.359 1.00 63.25 486 ALA A CA 1
ATOM 3818 C C . ALA A 1 486 ? -6.887 -24.453 36.512 1.00 63.25 486 ALA A C 1
ATOM 3820 O O . ALA A 1 486 ? -7.194 -23.938 37.580 1.00 63.25 486 ALA A O 1
ATOM 3821 N N . MET A 1 487 ? -7.758 -24.534 35.497 1.00 63.72 487 MET A N 1
ATOM 3822 C CA . MET A 1 487 ? -9.131 -24.010 35.596 1.00 63.72 487 MET A CA 1
ATOM 3823 C C . MET A 1 487 ? -9.981 -24.747 36.644 1.00 63.72 487 MET A C 1
ATOM 3825 O O . MET A 1 487 ? -10.821 -24.124 37.290 1.00 63.72 487 MET A O 1
ATOM 3829 N N . LYS A 1 488 ? -9.746 -26.050 36.861 1.00 67.56 488 LYS A N 1
ATOM 3830 C CA . LYS A 1 488 ? -10.412 -26.829 37.924 1.00 67.56 488 LYS A CA 1
ATOM 3831 C C . LYS A 1 488 ? -9.936 -26.451 39.328 1.00 67.56 488 LYS A C 1
ATOM 3833 O O . LYS A 1 488 ? -10.646 -26.710 40.291 1.00 67.56 488 LYS A O 1
ATOM 3838 N N . GLU A 1 489 ? -8.757 -25.849 39.440 1.00 72.75 489 GLU A N 1
ATOM 3839 C CA . GLU A 1 489 ? -8.154 -25.414 40.706 1.00 72.75 489 GLU A CA 1
ATOM 3840 C C . GLU A 1 489 ? -8.448 -23.939 41.027 1.00 72.75 489 GLU A C 1
ATOM 3842 O O . GLU A 1 489 ? -8.093 -23.445 42.097 1.00 72.75 489 GLU A O 1
ATOM 3847 N N . TRP A 1 490 ? -9.116 -23.210 40.130 1.00 78.31 490 TRP A N 1
ATOM 3848 C CA . TRP A 1 490 ? -9.526 -21.833 40.394 1.00 78.31 490 TRP A CA 1
ATOM 3849 C C . TRP A 1 490 ? -10.602 -21.776 41.475 1.00 78.31 490 TRP A C 1
ATOM 3851 O O . TRP A 1 490 ? -11.434 -22.672 41.591 1.00 78.31 490 TRP A O 1
ATOM 3861 N N . HIS A 1 491 ? -10.658 -20.668 42.216 1.00 80.06 491 HIS A N 1
ATOM 3862 C CA . HIS A 1 491 ? -11.755 -20.403 43.157 1.00 80.06 491 HIS A CA 1
ATOM 3863 C C . HIS A 1 491 ? -13.132 -20.399 42.461 1.00 80.06 491 HIS A C 1
ATOM 3865 O O . HIS A 1 491 ? -14.142 -20.692 43.092 1.00 80.06 491 HIS A O 1
ATOM 3871 N N . LEU A 1 492 ? -13.163 -20.152 41.145 1.00 82.25 492 LEU A N 1
ATOM 3872 C CA . LEU A 1 492 ? -14.353 -20.280 40.300 1.00 82.25 492 LEU A CA 1
ATOM 3873 C C . LEU A 1 492 ? -14.871 -21.727 40.183 1.00 82.25 492 LEU A C 1
ATOM 3875 O O . LEU A 1 492 ? -16.008 -21.921 39.780 1.00 82.25 492 LEU A O 1
ATOM 3879 N N . SER A 1 493 ? -14.104 -22.750 40.572 1.00 81.69 493 SER A N 1
ATOM 3880 C CA . SER A 1 493 ? -14.616 -24.128 40.693 1.00 81.69 493 SER A CA 1
ATOM 3881 C C . SER A 1 493 ? -15.698 -24.274 41.772 1.00 81.69 493 SER A C 1
ATOM 3883 O O . SER A 1 493 ? -16.498 -25.202 41.715 1.00 81.69 493 SER A O 1
ATOM 3885 N N . MET A 1 494 ? -15.753 -23.335 42.724 1.00 86.12 494 MET A N 1
ATOM 3886 C CA . MET A 1 494 ? -16.767 -23.265 43.780 1.00 86.12 494 MET A CA 1
ATOM 3887 C C . MET A 1 494 ? -17.982 -22.413 43.372 1.00 86.12 494 MET A C 1
ATOM 3889 O O . MET A 1 494 ? -18.785 -22.034 44.225 1.00 86.12 494 MET A O 1
ATOM 3893 N N . CYS A 1 495 ? -18.097 -22.053 42.089 1.00 88.44 495 CYS A N 1
ATOM 3894 C CA . CYS A 1 495 ? -19.192 -21.233 41.585 1.00 88.44 495 CYS A CA 1
ATOM 3895 C C . CYS A 1 495 ? -20.545 -21.905 41.834 1.00 88.44 495 CYS A C 1
ATOM 3897 O O . CYS A 1 495 ? -20.721 -23.086 41.544 1.00 88.44 495 CYS A O 1
ATOM 3899 N N . ARG A 1 496 ? -21.518 -21.134 42.333 1.00 84.88 496 ARG A N 1
ATOM 3900 C CA . ARG A 1 496 ? -22.907 -21.598 42.503 1.00 84.88 496 ARG A CA 1
ATOM 3901 C C . ARG A 1 496 ? -23.743 -21.458 41.226 1.00 84.88 496 ARG A C 1
ATOM 3903 O O . ARG A 1 496 ? -24.901 -21.869 41.206 1.00 84.88 496 ARG A O 1
ATOM 3910 N N . GLY A 1 497 ? -23.155 -20.874 40.184 1.00 85.94 497 GLY A N 1
ATOM 3911 C CA . GLY A 1 497 ? -23.706 -20.775 38.838 1.00 85.94 497 GLY A CA 1
ATOM 3912 C C . GLY A 1 497 ? -22.936 -21.627 37.826 1.00 85.94 497 GLY A C 1
ATOM 3913 O O . GLY A 1 497 ? -21.870 -22.169 38.116 1.00 85.94 497 GLY A O 1
ATOM 3914 N N . GLU A 1 498 ? -23.478 -21.724 36.619 1.00 90.19 498 GLU A N 1
ATOM 3915 C CA . GLU A 1 498 ? -22.908 -22.460 35.493 1.00 90.19 498 GLU A CA 1
ATOM 3916 C C . GLU A 1 498 ? -22.257 -21.498 34.494 1.00 90.19 498 GLU A C 1
ATOM 3918 O O . GLU A 1 498 ? -22.905 -20.575 34.002 1.00 90.19 498 GLU A O 1
ATOM 3923 N N . PHE A 1 499 ? -20.983 -21.719 34.156 1.00 88.94 499 PHE A N 1
ATOM 3924 C CA . PHE A 1 499 ? -20.313 -20.972 33.089 1.00 88.94 499 PHE A CA 1
ATOM 3925 C C . PHE A 1 499 ? -20.632 -21.553 31.712 1.00 88.94 499 PHE A C 1
ATOM 3927 O O . PHE A 1 499 ? -20.431 -22.740 31.465 1.00 88.94 499 PHE A O 1
ATOM 3934 N N . VAL A 1 500 ? -21.014 -20.678 30.784 1.00 91.31 500 VAL A N 1
ATOM 3935 C CA . VAL A 1 500 ? -21.207 -20.992 29.368 1.00 91.31 500 VAL A CA 1
ATOM 3936 C C . VAL A 1 500 ? -20.170 -20.220 28.551 1.00 91.31 500 VAL A C 1
ATOM 3938 O O . VAL A 1 500 ? -20.275 -19.006 28.357 1.00 91.31 500 VAL A O 1
ATOM 3941 N N . GLU A 1 501 ? -19.144 -20.932 28.080 1.00 87.62 501 GLU A N 1
ATOM 3942 C CA . GLU A 1 501 ? -18.092 -20.381 27.221 1.00 87.62 501 GLU A CA 1
ATOM 3943 C C . GLU A 1 501 ? -18.574 -20.342 25.763 1.00 87.62 501 GLU A C 1
ATOM 3945 O O . GLU A 1 501 ? -18.799 -21.375 25.134 1.00 87.62 501 GLU A O 1
ATOM 3950 N N . LEU A 1 502 ? -18.721 -19.138 25.212 1.00 87.81 502 LEU A N 1
ATOM 3951 C CA . LEU A 1 502 ? -19.233 -18.914 23.854 1.00 87.81 502 LEU A CA 1
ATOM 3952 C C . LEU A 1 502 ? -18.125 -18.770 22.802 1.00 87.81 502 LEU A C 1
ATOM 3954 O O . LEU A 1 502 ? -18.392 -18.735 21.603 1.00 87.81 502 LEU A O 1
ATOM 3958 N N . GLY A 1 503 ? -16.870 -18.678 23.240 1.00 83.81 503 GLY A N 1
ATOM 3959 C CA . GLY A 1 503 ? -15.733 -18.475 22.354 1.00 83.81 503 GLY A CA 1
ATOM 3960 C C . GLY A 1 503 ? -15.674 -17.066 21.746 1.00 83.81 503 GLY A C 1
ATOM 3961 O O . GLY A 1 503 ? -16.079 -16.071 22.357 1.00 83.81 503 GLY A O 1
ATOM 3962 N N . TRP A 1 504 ? -15.120 -16.978 20.533 1.00 81.75 504 TRP A N 1
ATOM 3963 C CA . TRP A 1 504 ? -15.132 -15.749 19.735 1.00 81.75 504 TRP A CA 1
ATOM 3964 C C . TRP A 1 504 ? -16.478 -15.609 19.018 1.00 81.75 504 TRP A C 1
ATOM 3966 O O . TRP A 1 504 ? -16.894 -16.528 18.313 1.00 81.75 504 TRP A O 1
ATOM 3976 N N . LEU A 1 505 ? -17.124 -14.454 19.175 1.00 82.56 505 LEU A N 1
ATOM 3977 C CA . LEU A 1 505 ? -18.419 -14.141 18.572 1.00 82.56 505 LEU A CA 1
ATOM 3978 C C . LEU A 1 505 ? -18.260 -13.049 17.513 1.00 82.56 505 LEU A C 1
ATOM 3980 O O . LEU A 1 505 ? -17.475 -12.113 17.692 1.00 82.56 505 LEU A O 1
ATOM 3984 N N . LYS A 1 506 ? -19.031 -13.146 16.424 1.00 84.56 506 LYS A N 1
ATOM 3985 C CA . LYS A 1 506 ? -19.208 -12.019 15.498 1.00 84.56 506 LYS A CA 1
ATOM 3986 C C . LYS A 1 506 ? -20.034 -10.927 16.177 1.00 84.56 506 LYS A C 1
ATOM 3988 O O . LYS A 1 506 ? -20.738 -11.195 17.143 1.00 84.56 506 LYS A O 1
ATOM 3993 N N . SER A 1 507 ? -19.969 -9.702 15.654 1.00 81.31 507 SER A N 1
ATOM 3994 C CA . SER A 1 507 ? -20.642 -8.539 16.254 1.00 81.31 507 SER A CA 1
ATOM 3995 C C . SER A 1 507 ? -22.148 -8.747 16.470 1.00 81.31 507 SER A C 1
ATOM 3997 O O . SER A 1 507 ? -22.658 -8.379 17.525 1.00 81.31 507 SER A O 1
ATOM 3999 N N . ASP A 1 508 ? -22.849 -9.348 15.505 1.00 83.56 508 ASP A N 1
ATOM 4000 C CA . ASP A 1 508 ? -24.299 -9.565 15.602 1.00 83.56 508 ASP A CA 1
ATOM 4001 C C . ASP A 1 508 ? -24.635 -10.632 16.653 1.00 83.56 508 ASP A C 1
ATOM 4003 O O . ASP A 1 508 ? -25.457 -10.387 17.534 1.00 83.56 508 ASP A O 1
ATOM 4007 N N . ASP A 1 509 ? -23.920 -11.762 16.634 1.00 86.94 509 ASP A N 1
ATOM 4008 C CA . ASP A 1 509 ? -24.066 -12.833 17.630 1.00 86.94 509 ASP A CA 1
ATOM 4009 C C . ASP A 1 509 ? -23.743 -12.316 19.045 1.00 86.94 509 ASP A C 1
ATOM 4011 O O . ASP A 1 509 ? -24.422 -12.637 20.017 1.00 86.94 509 ASP A O 1
ATOM 4015 N N . PHE A 1 510 ? -22.709 -11.477 19.169 1.00 86.69 510 PHE A N 1
ATOM 4016 C CA . PHE A 1 510 ? -22.299 -10.856 20.427 1.00 86.69 510 PHE A CA 1
ATOM 4017 C C . PHE A 1 510 ? -23.417 -9.996 21.023 1.00 86.69 510 PHE A C 1
ATOM 4019 O O . PHE A 1 510 ? -23.741 -10.126 22.206 1.00 86.69 510 PHE A O 1
ATOM 4026 N N . ARG A 1 511 ? -24.048 -9.156 20.196 1.00 85.56 511 ARG A N 1
ATOM 4027 C CA . ARG A 1 511 ? -25.202 -8.346 20.599 1.00 85.56 511 ARG A CA 1
ATOM 4028 C C . ARG A 1 511 ? -26.398 -9.211 20.957 1.00 85.56 511 ARG A C 1
ATOM 4030 O O . ARG A 1 511 ? -27.016 -8.977 21.988 1.00 85.56 511 ARG A O 1
ATOM 4037 N N . GLU A 1 512 ? -26.693 -10.238 20.163 1.00 87.50 512 GLU A N 1
ATOM 4038 C CA . GLU A 1 512 ? -27.808 -11.148 20.430 1.00 87.50 512 GLU A CA 1
ATOM 4039 C C . GLU A 1 512 ? -27.689 -11.818 21.808 1.00 87.50 512 GLU A C 1
ATOM 4041 O O . GLU A 1 512 ? -28.691 -12.010 22.498 1.00 87.50 512 GLU A O 1
ATOM 4046 N N . VAL A 1 513 ? -26.469 -12.141 22.240 1.00 89.00 513 VAL A N 1
ATOM 4047 C CA . VAL A 1 513 ? -26.232 -12.674 23.585 1.00 89.00 513 VAL A CA 1
ATOM 4048 C C . VAL A 1 513 ? -26.400 -11.586 24.646 1.00 89.00 513 VAL A C 1
ATOM 4050 O O . VAL A 1 513 ? -27.109 -11.817 25.625 1.00 89.00 513 VAL A O 1
ATOM 4053 N N . LEU A 1 514 ? -25.808 -10.398 24.457 1.00 88.88 514 LEU A N 1
ATOM 4054 C CA . LEU A 1 514 ? -25.917 -9.291 25.419 1.00 88.88 514 LEU A CA 1
ATOM 4055 C C . LEU A 1 514 ? -27.367 -8.940 25.749 1.00 88.88 514 LEU A C 1
ATOM 4057 O O . LEU A 1 514 ? -27.692 -8.739 26.919 1.00 88.88 514 LEU A O 1
ATOM 4061 N N . VAL A 1 515 ? -28.231 -8.890 24.730 1.00 88.50 515 VAL A N 1
ATOM 4062 C CA . VAL A 1 515 ? -29.639 -8.508 24.900 1.00 88.50 515 VAL A CA 1
ATOM 4063 C C . VAL A 1 515 ? -30.498 -9.608 25.519 1.00 88.50 515 VAL A C 1
ATOM 4065 O O . VAL A 1 515 ? -31.626 -9.322 25.897 1.00 88.50 515 VAL A O 1
ATOM 4068 N N . LYS A 1 516 ? -30.006 -10.853 25.603 1.00 90.12 516 LYS A N 1
ATOM 4069 C CA . LYS A 1 516 ? -30.700 -11.997 26.226 1.00 90.12 516 LYS A CA 1
ATOM 4070 C C . LYS A 1 516 ? -30.337 -12.203 27.697 1.00 90.12 516 LYS A C 1
ATOM 4072 O O . LYS A 1 516 ? -30.950 -13.062 28.340 1.00 90.12 516 LYS A O 1
ATOM 4077 N N . ASN A 1 517 ? -29.338 -11.480 28.195 1.00 93.19 517 ASN A N 1
ATOM 4078 C CA . ASN A 1 517 ? -28.927 -11.528 29.592 1.00 93.19 517 ASN A CA 1
ATOM 4079 C C . ASN A 1 517 ? -29.859 -10.677 30.457 1.00 93.19 517 ASN A C 1
ATOM 4081 O O . ASN A 1 517 ? -30.453 -9.715 29.980 1.00 93.19 517 ASN A O 1
ATOM 4085 N N . ASP A 1 518 ? -29.947 -11.018 31.740 1.00 94.19 518 ASP A N 1
ATOM 4086 C CA . ASP A 1 518 ? -30.701 -10.235 32.722 1.00 94.19 518 ASP A CA 1
ATOM 4087 C C . ASP A 1 518 ? -29.869 -9.047 33.225 1.00 94.19 518 ASP A C 1
ATOM 4089 O O . ASP A 1 518 ? -30.405 -7.990 33.553 1.00 94.19 518 ASP A O 1
ATOM 4093 N N . ILE A 1 519 ? -28.546 -9.225 33.273 1.00 95.19 519 ILE A N 1
ATOM 4094 C CA . ILE A 1 519 ? -27.568 -8.199 33.628 1.00 95.19 519 ILE A CA 1
ATOM 4095 C C . ILE A 1 519 ? -26.221 -8.511 32.974 1.00 95.19 519 ILE A C 1
ATOM 4097 O O . ILE A 1 519 ? -25.826 -9.671 32.849 1.00 95.19 519 ILE A O 1
ATOM 4101 N N . ASN A 1 520 ? -25.488 -7.474 32.583 1.00 94.19 520 ASN A N 1
ATOM 4102 C CA . ASN A 1 520 ? -24.110 -7.598 32.115 1.00 94.19 520 ASN A CA 1
ATOM 4103 C C . ASN A 1 520 ? -23.147 -6.969 33.134 1.00 94.19 520 ASN A C 1
ATOM 4105 O O . ASN A 1 520 ? -23.453 -5.947 33.746 1.00 94.19 520 ASN A O 1
ATOM 4109 N N . LEU A 1 521 ? -21.973 -7.562 33.333 1.00 92.69 521 LEU A N 1
ATOM 4110 C CA . LEU A 1 521 ? -20.907 -6.986 34.150 1.00 92.69 521 LEU A CA 1
ATOM 4111 C C . LEU A 1 521 ? -19.756 -6.570 33.231 1.00 92.69 521 LEU A C 1
ATOM 4113 O O . LEU A 1 521 ? -19.206 -7.377 32.475 1.00 92.69 521 LEU A O 1
ATOM 4117 N N . TYR A 1 522 ? -19.429 -5.285 33.293 1.00 88.75 522 TYR A N 1
ATOM 4118 C CA . TYR A 1 522 ? -18.340 -4.655 32.561 1.00 88.75 522 TYR A CA 1
ATOM 4119 C C . TYR A 1 522 ? -17.614 -3.656 33.472 1.00 88.75 522 TYR A C 1
ATOM 4121 O O . TYR A 1 522 ? -17.380 -2.498 33.138 1.00 88.75 522 TYR A O 1
ATOM 4129 N N . VAL A 1 523 ? -17.276 -4.120 34.675 1.00 84.62 523 VAL A N 1
ATOM 4130 C CA . VAL A 1 523 ? -16.584 -3.342 35.708 1.00 84.62 523 VAL A CA 1
ATOM 4131 C C . VAL A 1 523 ? -15.087 -3.348 35.404 1.00 84.62 523 VAL A C 1
ATOM 4133 O O . VAL A 1 523 ? -14.296 -4.031 36.053 1.00 84.62 523 VAL A O 1
ATOM 4136 N N . SER A 1 524 ? -14.715 -2.648 34.335 1.00 75.00 524 SER A N 1
ATOM 4137 C CA . SER A 1 524 ? -13.325 -2.425 33.937 1.00 75.00 524 SER A CA 1
ATOM 4138 C C . SER A 1 524 ? -12.927 -0.994 34.258 1.00 75.00 524 SER A C 1
ATOM 4140 O O . SER A 1 524 ? -13.741 -0.082 34.162 1.00 75.00 524 SER A O 1
ATOM 4142 N N . ILE A 1 525 ? -11.661 -0.800 34.621 1.00 56.53 525 ILE A N 1
ATOM 4143 C CA . ILE A 1 525 ? -11.119 0.535 34.879 1.00 56.53 525 ILE A CA 1
ATOM 4144 C C . ILE A 1 525 ? -11.002 1.321 33.568 1.00 56.53 525 ILE A C 1
ATOM 4146 O O . ILE A 1 525 ? -11.008 2.547 33.638 1.00 56.53 525 ILE A O 1
ATOM 4150 N N . SER A 1 526 ? -10.915 0.651 32.403 1.00 57.50 526 SER A N 1
ATOM 4151 C CA . SER A 1 526 ? -10.653 1.348 31.142 1.00 57.50 526 SER A CA 1
ATOM 4152 C C . SER A 1 526 ? -10.651 0.481 29.863 1.00 57.50 526 SER A C 1
ATOM 4154 O O . SER A 1 526 ? -9.589 0.179 29.304 1.00 57.50 526 SER A O 1
ATOM 4156 N N . ASP A 1 527 ? -11.829 0.100 29.368 1.00 56.28 527 ASP A N 1
ATOM 4157 C CA . ASP A 1 527 ? -11.962 -0.557 28.061 1.00 56.28 527 ASP A CA 1
ATOM 4158 C C . ASP A 1 527 ? -13.068 0.107 27.230 1.00 56.28 527 ASP A C 1
ATOM 4160 O O . ASP A 1 527 ? -14.252 -0.059 27.527 1.00 56.28 527 ASP A O 1
ATOM 4164 N N . ALA A 1 528 ? -12.707 0.794 26.142 1.00 53.00 528 ALA A N 1
ATOM 4165 C CA . ALA A 1 528 ? -13.681 1.441 25.257 1.00 53.00 528 ALA A CA 1
ATOM 4166 C C . ALA A 1 528 ? -14.237 0.527 24.146 1.00 53.00 528 ALA A C 1
ATOM 4168 O O . ALA A 1 528 ? -14.975 0.992 23.278 1.00 53.00 528 ALA A O 1
ATOM 4169 N N . VAL A 1 529 ? -13.872 -0.763 24.121 1.00 58.44 529 VAL A N 1
ATOM 4170 C CA . VAL A 1 529 ? -14.297 -1.713 23.079 1.00 58.44 529 VAL A CA 1
ATOM 4171 C C . VAL A 1 529 ? -14.438 -3.121 23.674 1.00 58.44 529 VAL A C 1
ATOM 4173 O O . VAL A 1 529 ? -13.497 -3.593 24.313 1.00 58.44 529 VAL A O 1
ATOM 4176 N N . PRO A 1 530 ? -15.551 -3.846 23.443 1.00 62.62 530 PRO A N 1
ATOM 4177 C CA . PRO A 1 530 ? -16.724 -3.498 22.637 1.00 62.62 530 PRO A CA 1
ATOM 4178 C C . PRO A 1 530 ? -17.711 -2.602 23.407 1.00 62.62 530 PRO A C 1
ATOM 4180 O O . PRO A 1 530 ? -17.582 -2.441 24.617 1.00 62.62 530 PRO A O 1
ATOM 4183 N N . ASN A 1 531 ? -18.727 -2.061 22.720 1.00 78.62 531 ASN A N 1
ATOM 4184 C CA . ASN A 1 531 ? -19.788 -1.209 23.290 1.00 78.62 531 ASN A CA 1
ATOM 4185 C C . ASN A 1 531 ? -20.750 -1.975 24.228 1.00 78.62 531 ASN A C 1
ATOM 4187 O O . ASN A 1 531 ? -21.961 -1.812 24.146 1.00 78.62 531 ASN A O 1
ATOM 4191 N N . VAL A 1 532 ? -20.239 -2.809 25.140 1.00 85.75 532 VAL A N 1
ATOM 4192 C CA . VAL A 1 532 ? -21.037 -3.636 26.062 1.00 85.75 532 VAL A CA 1
ATOM 4193 C C . VAL A 1 532 ? -22.036 -2.786 26.833 1.00 85.75 532 VAL A C 1
ATOM 4195 O O . VAL A 1 532 ? -23.194 -3.175 26.958 1.00 85.75 532 VAL A O 1
ATOM 4198 N N . ILE A 1 533 ? -21.607 -1.618 27.315 1.00 88.19 533 ILE A N 1
ATOM 4199 C CA . ILE A 1 533 ? -22.457 -0.731 28.109 1.00 88.19 533 ILE A CA 1
ATOM 4200 C C . ILE A 1 533 ? -23.605 -0.182 27.261 1.00 88.19 533 ILE A C 1
ATOM 4202 O O . ILE A 1 533 ? -24.769 -0.390 27.595 1.00 88.19 533 ILE A O 1
ATOM 4206 N N . LEU A 1 534 ? -23.286 0.475 26.142 1.00 87.62 534 LEU A N 1
ATOM 4207 C CA . LEU A 1 534 ? -24.293 1.106 25.289 1.00 87.62 534 LEU A CA 1
ATOM 4208 C C . LEU A 1 534 ? -25.214 0.066 24.635 1.00 87.62 534 LEU A C 1
ATOM 4210 O O . LEU A 1 534 ? -26.427 0.224 24.690 1.00 87.62 534 LEU A O 1
ATOM 4214 N N . ASP A 1 535 ? -24.683 -1.038 24.107 1.00 87.44 535 ASP A N 1
ATOM 4215 C CA . ASP A 1 535 ? -25.503 -2.075 23.468 1.00 87.44 535 ASP A CA 1
ATOM 4216 C C . ASP A 1 535 ? -26.445 -2.756 24.489 1.00 87.44 535 ASP A C 1
ATOM 4218 O O . ASP A 1 535 ? -27.602 -3.040 24.169 1.00 87.44 535 ASP A O 1
ATOM 4222 N N . SER A 1 536 ? -26.006 -2.950 25.743 1.00 89.75 536 SER A N 1
ATOM 4223 C CA . SER A 1 536 ? -26.882 -3.454 26.818 1.00 89.75 536 SER A CA 1
ATOM 4224 C C . SER A 1 536 ? -28.007 -2.467 27.125 1.00 89.75 536 SER A C 1
ATOM 4226 O O . SER A 1 536 ? -29.182 -2.838 27.119 1.00 89.75 536 SER A O 1
ATOM 4228 N N . LEU A 1 537 ? -27.665 -1.194 27.345 1.00 90.62 537 LEU A N 1
ATOM 4229 C CA . LEU A 1 537 ? -28.634 -0.159 27.702 1.00 90.62 537 LEU A CA 1
ATOM 4230 C C . LEU A 1 537 ? -29.625 0.126 26.567 1.00 90.62 537 LEU A C 1
ATOM 4232 O O . LEU A 1 537 ? -30.814 0.280 26.836 1.00 90.62 537 LEU A O 1
ATOM 4236 N N . ALA A 1 538 ? -29.192 0.107 25.304 1.00 88.88 538 ALA A N 1
ATOM 4237 C CA . ALA A 1 538 ? -30.072 0.277 24.145 1.00 88.88 538 ALA A CA 1
ATOM 4238 C C . ALA A 1 538 ? -31.162 -0.813 24.073 1.00 88.88 538 ALA A C 1
ATOM 4240 O O . ALA A 1 538 ? -32.306 -0.554 23.676 1.00 88.88 538 ALA A O 1
ATOM 4241 N N . ALA A 1 539 ? -30.841 -2.030 24.522 1.00 89.06 539 ALA A N 1
ATOM 4242 C CA . ALA A 1 539 ? -31.797 -3.125 24.679 1.00 89.06 539 ALA A CA 1
ATOM 4243 C C . ALA A 1 539 ? -32.574 -3.084 26.006 1.00 89.06 539 ALA A C 1
ATOM 4245 O O . ALA A 1 539 ? -33.527 -3.845 26.194 1.00 89.06 539 ALA A O 1
ATOM 4246 N N . GLY A 1 540 ? -32.202 -2.172 26.904 1.00 90.38 540 GLY A N 1
ATOM 4247 C CA . GLY A 1 540 ? -32.772 -2.004 28.233 1.00 90.38 540 GLY A CA 1
ATOM 4248 C C . GLY A 1 540 ? -32.288 -3.062 29.224 1.00 90.38 540 GLY A C 1
ATOM 4249 O O . GLY A 1 540 ? -32.987 -3.353 30.189 1.00 90.38 540 GLY A O 1
ATOM 4250 N N . ILE A 1 541 ? -31.135 -3.675 28.985 1.00 92.94 541 ILE A N 1
ATOM 4251 C CA . ILE A 1 541 ? -30.498 -4.598 29.921 1.00 92.94 541 ILE A CA 1
ATOM 4252 C C . ILE A 1 541 ? -29.549 -3.790 30.817 1.00 92.94 541 ILE A C 1
ATOM 4254 O O . ILE A 1 541 ? -28.706 -3.056 30.290 1.00 92.94 541 ILE A O 1
ATOM 4258 N N . PRO A 1 542 ? -29.672 -3.868 32.156 1.00 95.00 542 PRO A N 1
ATOM 4259 C CA . PRO A 1 542 ? -28.749 -3.180 33.042 1.00 95.00 542 PRO A CA 1
ATOM 4260 C C . PRO A 1 542 ? -27.332 -3.740 32.909 1.00 95.00 542 PRO A C 1
ATOM 4262 O O . PRO A 1 542 ? -27.116 -4.929 32.664 1.00 95.00 542 PRO A O 1
ATOM 4265 N N . VAL A 1 543 ? -26.353 -2.866 33.104 1.00 93.75 543 VAL A N 1
ATOM 4266 C CA . VAL A 1 543 ? -24.933 -3.197 33.024 1.00 93.75 543 VAL A CA 1
ATOM 4267 C C . VAL A 1 543 ? -24.195 -2.512 34.161 1.00 93.75 543 VAL A C 1
ATOM 4269 O O . VAL A 1 543 ? -24.371 -1.313 34.356 1.00 93.75 543 VAL A O 1
ATOM 4272 N N . ILE A 1 544 ? -23.393 -3.262 34.917 1.00 94.31 544 ILE A N 1
ATOM 4273 C CA . ILE A 1 544 ? -22.545 -2.671 35.959 1.00 94.31 544 ILE A CA 1
ATOM 4274 C C . ILE A 1 544 ? -21.210 -2.259 35.346 1.00 94.31 544 ILE A C 1
ATOM 4276 O O . ILE A 1 544 ? -20.565 -3.070 34.680 1.00 94.31 544 ILE A O 1
ATOM 4280 N N . SER A 1 545 ? -20.797 -1.020 35.596 1.00 90.56 545 SER A N 1
ATOM 4281 C CA . SER A 1 545 ? -19.523 -0.436 35.157 1.00 90.56 545 SER A CA 1
ATOM 4282 C C . SER A 1 545 ? -18.725 0.110 36.348 1.00 90.56 545 SER A C 1
ATOM 4284 O O . SER A 1 545 ? -19.240 0.188 37.463 1.00 90.56 545 SER A O 1
ATOM 4286 N N . SER A 1 546 ? -17.471 0.509 36.129 1.00 87.44 546 SER A N 1
ATOM 4287 C CA . SER A 1 546 ? -16.753 1.370 37.075 1.00 87.44 546 SER A CA 1
ATOM 4288 C C . SER A 1 546 ? -17.363 2.776 37.126 1.00 87.44 546 SER A C 1
ATOM 4290 O O . SER A 1 546 ? -18.024 3.220 36.181 1.00 87.44 546 SER A O 1
ATOM 4292 N N . ASP A 1 547 ? -17.093 3.490 38.216 1.00 86.56 547 ASP A N 1
ATOM 4293 C CA . ASP A 1 547 ? -17.383 4.920 38.387 1.00 86.56 547 ASP A CA 1
ATOM 4294 C C . ASP A 1 547 ? -16.407 5.834 37.622 1.00 86.56 547 ASP A C 1
ATOM 4296 O O . ASP A 1 547 ? -16.665 7.026 37.473 1.00 86.56 547 ASP A O 1
ATOM 4300 N N . THR A 1 548 ? -15.320 5.273 37.081 1.00 79.31 548 THR A N 1
ATOM 4301 C CA . THR A 1 548 ? -14.392 5.964 36.171 1.00 79.31 548 THR A CA 1
ATOM 4302 C C . THR A 1 548 ? -14.927 6.081 34.742 1.00 79.31 548 THR A C 1
ATOM 4304 O O . THR A 1 548 ? -14.333 6.770 33.919 1.00 79.31 548 THR A O 1
ATOM 4307 N N . ASN A 1 549 ? -16.042 5.421 34.415 1.00 79.12 549 ASN A N 1
ATOM 4308 C CA . ASN A 1 549 ? -16.601 5.455 33.071 1.00 79.12 549 ASN A CA 1
ATOM 4309 C C . ASN A 1 549 ? -17.405 6.742 32.816 1.00 79.12 549 ASN A C 1
ATOM 4311 O O . ASN A 1 549 ? -18.437 6.993 33.442 1.00 79.12 549 ASN A O 1
ATOM 4315 N N . SER A 1 550 ? -16.968 7.520 31.826 1.00 79.94 550 SER A N 1
ATOM 4316 C CA . SER A 1 550 ? -17.555 8.816 31.475 1.00 79.94 550 SER A CA 1
ATOM 4317 C C . SER A 1 550 ? -18.966 8.751 30.874 1.00 79.94 550 SER A C 1
ATOM 4319 O O . SER A 1 550 ? -19.657 9.771 30.836 1.00 79.94 550 SER A O 1
ATOM 4321 N N . ILE A 1 551 ? -19.437 7.568 30.453 1.00 85.06 551 ILE A N 1
ATOM 4322 C CA . ILE A 1 551 ? -20.770 7.378 29.858 1.00 85.06 551 ILE A CA 1
ATOM 4323 C C . ILE A 1 551 ? -21.866 7.914 30.783 1.00 85.06 551 ILE A C 1
ATOM 4325 O O . ILE A 1 551 ? -22.775 8.585 30.315 1.00 85.06 551 ILE A O 1
ATOM 4329 N N . PHE A 1 552 ? -21.784 7.678 32.095 1.00 87.94 552 PHE A N 1
ATOM 4330 C CA . PHE A 1 552 ? -22.855 8.050 33.028 1.00 87.94 552 PHE A CA 1
ATOM 4331 C C . PHE A 1 552 ? -22.754 9.481 33.579 1.00 87.94 552 PHE A C 1
ATOM 4333 O O . PHE A 1 552 ? -23.581 9.869 34.403 1.00 87.94 552 PHE A O 1
ATOM 4340 N N . MET A 1 553 ? -21.783 10.290 33.136 1.00 80.44 553 MET A N 1
ATOM 4341 C CA . MET A 1 553 ? -21.513 11.617 33.714 1.00 80.44 553 MET A CA 1
ATOM 4342 C C . MET A 1 553 ? -22.705 12.582 33.657 1.00 80.44 553 MET A C 1
ATOM 4344 O O . MET A 1 553 ? -22.843 13.431 34.534 1.00 80.44 553 MET A O 1
ATOM 4348 N N . SER A 1 554 ? -23.571 12.467 32.648 1.00 84.25 554 SER A N 1
ATOM 4349 C CA . SER A 1 554 ? -24.772 13.303 32.504 1.00 84.25 554 SER A CA 1
ATOM 4350 C C . SER A 1 554 ? -26.002 12.769 33.235 1.00 84.25 554 SER A C 1
ATOM 4352 O O . SER A 1 554 ? -27.016 13.461 33.298 1.00 84.25 554 SER A O 1
ATOM 4354 N N . SER A 1 555 ? -25.930 11.574 33.827 1.00 92.50 555 SER A N 1
ATOM 4355 C CA . SER A 1 555 ? -27.049 10.956 34.538 1.00 92.50 555 SER A CA 1
ATOM 4356 C C . SER A 1 555 ? -26.633 10.520 35.945 1.00 92.50 555 SER A C 1
ATOM 4358 O O . SER A 1 555 ? -26.280 9.359 36.153 1.00 92.50 555 SER A O 1
ATOM 4360 N N . PRO A 1 556 ? -26.724 11.411 36.955 1.00 94.12 556 PRO A N 1
ATOM 4361 C CA . PRO A 1 556 ? -26.442 11.060 38.350 1.00 94.12 556 PRO A CA 1
ATOM 4362 C C . PRO A 1 556 ? -27.276 9.875 38.853 1.00 94.12 556 PRO A C 1
ATOM 4364 O O . PRO A 1 556 ? -26.807 9.084 39.668 1.00 94.12 556 PRO A O 1
ATOM 4367 N N . TYR A 1 557 ? -28.501 9.737 38.336 1.00 95.56 557 TYR A N 1
ATOM 4368 C CA . TYR A 1 557 ? -29.382 8.608 38.621 1.00 95.56 557 TYR A CA 1
ATOM 4369 C C . TYR A 1 557 ? -28.789 7.283 38.124 1.00 95.56 557 TYR A C 1
ATOM 4371 O O . TYR A 1 557 ? -28.601 6.360 38.917 1.00 95.56 557 TYR A O 1
ATOM 4379 N N . LEU A 1 558 ? -28.446 7.189 36.832 1.00 95.44 558 LEU A N 1
ATOM 4380 C CA . LEU A 1 558 ? -27.860 5.967 36.278 1.00 95.44 558 LEU A CA 1
ATOM 4381 C C . LEU A 1 558 ? -26.459 5.714 36.831 1.00 95.44 558 LEU A C 1
ATOM 4383 O O . LEU A 1 558 ? -26.140 4.566 37.106 1.00 95.44 558 LEU A O 1
ATOM 4387 N N . ALA A 1 559 ? -25.658 6.755 37.067 1.00 93.50 559 ALA A N 1
ATOM 4388 C CA . ALA A 1 559 ? -24.360 6.629 37.721 1.00 93.50 559 ALA A CA 1
ATOM 4389 C C . ALA A 1 559 ? -24.509 6.000 39.115 1.00 93.50 559 ALA A C 1
ATOM 4391 O O . ALA A 1 559 ? -23.885 4.981 39.406 1.00 93.50 559 ALA A O 1
ATOM 4392 N N . GLY A 1 560 ? -25.398 6.537 39.957 1.00 95.06 560 GLY A N 1
ATOM 4393 C CA . GLY A 1 560 ? -25.651 6.011 41.300 1.00 95.06 560 GLY A CA 1
ATOM 4394 C C . GLY A 1 560 ? -26.225 4.591 41.317 1.00 95.06 560 GLY A C 1
ATOM 4395 O O . GLY A 1 560 ? -26.022 3.869 42.296 1.00 95.06 560 GLY A O 1
ATOM 4396 N N . LEU A 1 561 ? -26.912 4.179 40.247 1.00 96.38 561 LEU A N 1
ATOM 4397 C CA . LEU A 1 561 ? -27.500 2.849 40.107 1.00 96.38 561 LEU A CA 1
ATOM 4398 C C . LEU A 1 561 ? -26.517 1.819 39.526 1.00 96.38 561 LEU A C 1
ATOM 4400 O O . LEU A 1 561 ? -26.391 0.734 40.088 1.00 96.38 561 LEU A O 1
ATOM 4404 N N . LEU A 1 562 ? -25.838 2.145 38.425 1.00 95.88 562 LEU A N 1
ATOM 4405 C CA . LEU A 1 562 ? -25.120 1.211 37.548 1.00 95.88 562 LEU A CA 1
ATOM 4406 C C . LEU A 1 562 ? -23.592 1.212 37.723 1.00 95.88 562 LEU A C 1
ATOM 4408 O O . LEU A 1 562 ? -22.917 0.404 37.086 1.00 95.88 562 LEU A O 1
ATOM 4412 N N . THR A 1 563 ? -23.023 2.088 38.552 1.00 93.75 563 THR A N 1
ATOM 4413 C CA . THR A 1 563 ? -21.566 2.120 38.777 1.00 93.75 563 THR A CA 1
ATOM 4414 C C . THR A 1 563 ? -21.166 1.520 40.125 1.00 93.75 563 THR A C 1
ATOM 4416 O O . THR A 1 563 ? -21.903 1.621 41.111 1.00 93.75 563 THR A O 1
ATOM 4419 N N . GLU A 1 564 ? -19.994 0.881 40.173 1.00 94.25 564 GLU A N 1
ATOM 4420 C CA . GLU A 1 564 ? -19.358 0.421 41.411 1.00 94.25 564 GLU A CA 1
ATOM 4421 C C . GLU A 1 564 ? -17.907 0.931 41.515 1.00 94.25 564 GLU A C 1
ATOM 4423 O O . GLU A 1 564 ? -17.073 0.542 40.693 1.00 94.25 564 GLU A O 1
ATOM 4428 N N . PRO A 1 565 ? -17.577 1.751 42.535 1.00 91.94 565 PRO A N 1
ATOM 4429 C CA . PRO A 1 565 ? -16.224 2.280 42.733 1.00 91.94 565 PRO A CA 1
ATOM 4430 C C . PRO A 1 565 ? -15.217 1.232 43.221 1.00 91.94 565 PRO A C 1
ATOM 4432 O O . PRO A 1 565 ? -14.017 1.338 42.968 1.00 91.94 565 PRO A O 1
ATOM 4435 N N . ARG A 1 566 ? -15.667 0.194 43.938 1.00 92.88 566 ARG A N 1
ATOM 4436 C CA . ARG A 1 566 ? -14.783 -0.866 44.450 1.00 92.88 566 ARG A CA 1
ATOM 4437 C C . ARG A 1 566 ? -14.603 -1.963 43.406 1.00 92.88 566 ARG A C 1
ATOM 4439 O O . ARG A 1 566 ? -15.026 -3.101 43.585 1.00 92.88 566 ARG A O 1
ATOM 4446 N N . VAL A 1 567 ? -13.954 -1.601 42.305 1.00 88.31 567 VAL A N 1
ATOM 4447 C CA . VAL A 1 567 ? -13.746 -2.453 41.121 1.00 88.31 567 VAL A CA 1
ATOM 4448 C C . VAL A 1 567 ? -12.936 -3.733 41.383 1.00 88.31 567 VAL A C 1
ATOM 4450 O O . VAL A 1 567 ? -13.002 -4.661 40.577 1.00 88.31 567 VAL A O 1
ATOM 4453 N N . ASP A 1 568 ? -12.202 -3.794 42.499 1.00 89.69 568 ASP A N 1
ATOM 4454 C CA . ASP A 1 568 ? -11.401 -4.948 42.936 1.00 89.69 568 ASP A CA 1
ATOM 4455 C C . ASP A 1 568 ? -12.087 -5.770 44.055 1.00 89.69 568 ASP A C 1
ATOM 4457 O O . ASP A 1 568 ? -11.485 -6.680 44.622 1.00 89.69 568 ASP A O 1
ATOM 4461 N N . ASP A 1 569 ? -13.347 -5.462 44.389 1.00 93.81 569 ASP A N 1
ATOM 4462 C CA . ASP A 1 569 ? -14.135 -6.134 45.429 1.00 93.81 569 ASP A CA 1
ATOM 4463 C C . ASP A 1 569 ? -15.315 -6.896 44.802 1.00 93.81 569 ASP A C 1
ATOM 4465 O O . ASP A 1 569 ? -16.361 -6.326 44.479 1.00 93.81 569 ASP A O 1
ATOM 4469 N N . GLN A 1 570 ? -15.177 -8.219 44.658 1.00 94.12 570 GLN A N 1
ATOM 4470 C CA . GLN A 1 570 ? -16.247 -9.054 44.101 1.00 94.12 570 GLN A CA 1
ATOM 4471 C C . GLN A 1 570 ? -17.558 -8.970 44.901 1.00 94.12 570 GLN A C 1
ATOM 4473 O O . GLN A 1 570 ? -18.636 -9.082 44.316 1.00 94.12 570 GLN A O 1
ATOM 4478 N N . SER A 1 571 ? -17.492 -8.764 46.221 1.00 96.31 571 SER A N 1
ATOM 4479 C CA . SER A 1 571 ? -18.681 -8.683 47.078 1.00 96.31 571 SER A CA 1
ATOM 4480 C C . SER A 1 571 ? -19.425 -7.378 46.831 1.00 96.31 571 SER A C 1
ATOM 4482 O O . SER A 1 571 ? -20.651 -7.373 46.731 1.00 96.31 571 SER A O 1
ATOM 4484 N N . ALA A 1 572 ? -18.690 -6.275 46.669 1.00 97.25 572 ALA A N 1
ATOM 4485 C CA . ALA A 1 572 ? -19.257 -4.991 46.277 1.00 97.25 572 ALA A CA 1
ATOM 4486 C C . ALA A 1 572 ? -19.994 -5.077 44.937 1.00 97.25 572 ALA A C 1
ATOM 4488 O O . ALA A 1 572 ? -21.160 -4.690 44.852 1.00 97.25 572 ALA A O 1
ATOM 4489 N N . ILE A 1 573 ? -19.338 -5.652 43.922 1.00 96.75 573 ILE A N 1
ATOM 4490 C CA . ILE A 1 573 ? -19.912 -5.822 42.582 1.00 96.75 573 ILE A CA 1
ATOM 4491 C C . ILE A 1 573 ? -21.166 -6.701 42.639 1.00 96.75 573 ILE A C 1
ATOM 4493 O O . ILE A 1 573 ? -22.175 -6.362 42.025 1.00 96.75 573 ILE A O 1
ATOM 4497 N N . TYR A 1 574 ? -21.142 -7.797 43.403 1.00 96.69 574 TYR A N 1
ATOM 4498 C CA . TYR A 1 574 ? -22.308 -8.666 43.579 1.00 96.69 574 TYR A CA 1
ATOM 4499 C C . TYR A 1 574 ? -23.482 -7.941 44.238 1.00 96.69 574 TYR A C 1
ATOM 4501 O O . TYR A 1 574 ? -24.592 -7.981 43.712 1.00 96.69 574 TYR A O 1
ATOM 4509 N N . HIS A 1 575 ? -23.258 -7.246 45.357 1.00 97.75 575 HIS A N 1
ATOM 4510 C CA . HIS A 1 575 ? -24.326 -6.515 46.041 1.00 97.75 575 HIS A CA 1
ATOM 4511 C C . HIS A 1 575 ? -24.920 -5.416 45.158 1.00 97.75 575 HIS A C 1
ATOM 4513 O O . HIS A 1 575 ? -26.140 -5.252 45.123 1.00 97.75 575 HIS A O 1
ATOM 4519 N N . ARG A 1 576 ? -24.073 -4.710 44.400 1.00 97.69 576 ARG A N 1
ATOM 4520 C CA . ARG A 1 576 ? -24.502 -3.730 43.401 1.00 97.69 576 ARG A CA 1
ATOM 4521 C C . ARG A 1 576 ? -25.367 -4.377 42.321 1.00 97.69 576 ARG A C 1
ATOM 4523 O O . ARG A 1 576 ? -26.479 -3.919 42.083 1.00 97.69 576 ARG A O 1
ATOM 4530 N N . ALA A 1 577 ? -24.872 -5.440 41.692 1.00 96.94 577 ALA A N 1
ATOM 4531 C CA . ALA A 1 577 ? -25.571 -6.156 40.631 1.00 96.94 577 ALA A CA 1
ATOM 4532 C C . ALA A 1 577 ? -26.918 -6.720 41.112 1.00 96.94 577 ALA A C 1
ATOM 4534 O O . ALA A 1 577 ? -27.926 -6.557 40.433 1.00 96.94 577 ALA A O 1
ATOM 4535 N N . SER A 1 578 ? -26.943 -7.318 42.305 1.00 95.62 578 SER A N 1
ATOM 4536 C CA . SER A 1 578 ? -28.142 -7.867 42.945 1.00 95.62 578 SER A CA 1
ATOM 4537 C C . SER A 1 578 ? -29.200 -6.782 43.164 1.00 95.62 578 SER A C 1
ATOM 4539 O O . SER A 1 578 ? -30.319 -6.900 42.668 1.00 95.62 578 SER A O 1
ATOM 4541 N N . HIS A 1 579 ? -28.810 -5.655 43.769 1.00 96.31 579 HIS A N 1
ATOM 4542 C CA . HIS A 1 579 ? -29.694 -4.502 43.933 1.00 96.31 579 HIS A CA 1
ATOM 4543 C C . HIS A 1 579 ? -30.231 -3.976 42.591 1.00 96.31 579 HIS A C 1
ATOM 4545 O O . HIS A 1 579 ? -31.413 -3.661 42.482 1.00 96.31 579 HIS A O 1
ATOM 4551 N N . VAL A 1 580 ? -29.382 -3.877 41.562 1.00 96.38 580 VAL A N 1
ATOM 4552 C CA . VAL A 1 580 ? -29.784 -3.381 40.237 1.00 96.38 580 VAL A CA 1
ATOM 4553 C C . VAL A 1 580 ? -30.798 -4.303 39.568 1.00 96.38 580 VAL A C 1
ATOM 4555 O O . VAL A 1 580 ? -31.774 -3.799 39.015 1.00 96.38 580 VAL A O 1
ATOM 4558 N N . VAL A 1 581 ? -30.604 -5.624 39.630 1.00 94.19 581 VAL A N 1
ATOM 4559 C CA . VAL A 1 581 ? -31.556 -6.599 39.074 1.00 94.19 581 VAL A CA 1
ATOM 4560 C C . VAL A 1 581 ? -32.940 -6.409 39.701 1.00 94.19 581 VAL A C 1
ATOM 4562 O O . VAL A 1 581 ? -33.916 -6.223 38.972 1.00 94.19 581 VAL A O 1
ATOM 4565 N N . ASP A 1 582 ? -33.022 -6.364 41.032 1.00 92.75 582 ASP A N 1
ATOM 4566 C CA . ASP A 1 582 ? -34.292 -6.215 41.757 1.00 92.75 582 ASP A CA 1
ATOM 4567 C C . ASP A 1 582 ? -34.947 -4.849 41.509 1.00 92.75 582 ASP A C 1
ATOM 4569 O O . ASP A 1 582 ? -36.160 -4.734 41.277 1.00 92.75 582 ASP A O 1
ATOM 4573 N N . TYR A 1 583 ? -34.134 -3.790 41.527 1.00 94.75 583 TYR A N 1
ATOM 4574 C CA . TYR A 1 583 ? -34.604 -2.427 41.344 1.00 94.75 583 TYR A CA 1
ATOM 4575 C C . TYR A 1 583 ? -35.121 -2.194 39.921 1.00 94.75 583 TYR A C 1
ATOM 4577 O O . TYR A 1 583 ? -36.217 -1.656 39.763 1.00 94.75 583 TYR A O 1
ATOM 4585 N N . VAL A 1 584 ? -34.389 -2.620 38.885 1.00 94.19 584 VAL A N 1
ATOM 4586 C CA . VAL A 1 584 ? -34.800 -2.455 37.478 1.00 94.19 584 VAL A CA 1
ATOM 4587 C C . VAL A 1 584 ? -36.028 -3.306 37.159 1.00 94.19 584 VAL A C 1
ATOM 4589 O O . VAL A 1 584 ? -36.909 -2.842 36.432 1.00 94.19 584 VAL A O 1
ATOM 4592 N N . ALA A 1 585 ? -36.143 -4.503 37.744 1.00 90.94 585 ALA A N 1
ATOM 4593 C CA . ALA A 1 585 ? -37.341 -5.333 37.620 1.00 90.94 585 ALA A CA 1
ATOM 4594 C C . ALA A 1 585 ? -38.595 -4.641 38.191 1.00 90.94 585 ALA A C 1
ATOM 4596 O O . ALA A 1 585 ? -39.692 -4.813 37.657 1.00 90.94 585 ALA A O 1
ATOM 4597 N N . SER A 1 586 ? -38.433 -3.828 39.240 1.00 92.75 586 SER A N 1
ATOM 4598 C CA . SER A 1 586 ? -39.533 -3.119 39.911 1.00 92.75 586 SER A CA 1
ATOM 4599 C C . SER A 1 586 ? -39.798 -1.712 39.351 1.00 92.75 586 SER A C 1
ATOM 4601 O O . SER A 1 586 ? -40.934 -1.243 39.373 1.00 92.75 586 SER A O 1
ATOM 4603 N N . ASN A 1 587 ? -38.777 -1.040 38.809 1.00 94.38 587 ASN A N 1
ATOM 4604 C CA . ASN A 1 587 ? -38.807 0.376 38.403 1.00 94.38 587 ASN A CA 1
ATOM 4605 C C . ASN A 1 587 ? -38.470 0.563 36.917 1.00 94.38 587 ASN A C 1
ATOM 4607 O O . ASN A 1 587 ? -37.869 1.552 36.495 1.00 94.38 587 ASN A O 1
ATOM 4611 N N . ARG A 1 588 ? -38.888 -0.399 36.092 1.00 91.00 588 ARG A N 1
ATOM 4612 C CA . ARG A 1 588 ? -38.521 -0.506 34.676 1.00 91.00 588 ARG A CA 1
ATOM 4613 C C . ARG A 1 588 ? -38.715 0.778 33.870 1.00 91.00 588 ARG A C 1
ATOM 4615 O O . ARG A 1 588 ? -37.833 1.171 33.115 1.00 91.00 588 ARG A O 1
ATOM 4622 N N . ARG A 1 589 ? -39.869 1.434 34.029 1.00 92.38 589 ARG A N 1
ATOM 4623 C CA . ARG A 1 589 ? -40.208 2.656 33.280 1.00 92.38 589 ARG A CA 1
ATOM 4624 C C . ARG A 1 589 ? -39.278 3.821 33.611 1.00 92.38 589 ARG A C 1
ATOM 4626 O O . ARG A 1 589 ? -38.974 4.610 32.725 1.00 92.38 589 ARG A O 1
ATOM 4633 N N . GLU A 1 590 ? -38.861 3.936 34.868 1.00 95.06 590 GLU A N 1
ATOM 4634 C CA . GLU A 1 590 ? -37.952 4.992 35.319 1.00 95.06 590 GLU A CA 1
ATOM 4635 C C . GLU A 1 590 ? -36.546 4.758 34.762 1.00 95.06 590 GLU A C 1
ATOM 4637 O O . GLU A 1 590 ? -35.970 5.657 34.152 1.00 95.06 590 GLU A O 1
ATOM 4642 N N . PHE A 1 591 ? -36.061 3.516 34.856 1.00 95.06 591 PHE A N 1
ATOM 4643 C CA . PHE A 1 591 ? -34.798 3.093 34.257 1.00 95.06 591 PHE A CA 1
ATOM 4644 C C . PHE A 1 591 ? -34.756 3.364 32.746 1.00 95.06 591 PHE A C 1
ATOM 4646 O O . PHE A 1 591 ? -33.855 4.036 32.254 1.00 95.06 591 PHE A O 1
ATOM 4653 N N . GLU A 1 592 ? -35.763 2.896 32.007 1.00 93.81 592 GLU A N 1
ATOM 4654 C CA . GLU A 1 592 ? -35.859 3.081 30.558 1.00 93.81 592 GLU A CA 1
ATOM 4655 C C . GLU A 1 592 ? -35.931 4.555 30.151 1.00 93.81 592 GLU A C 1
ATOM 4657 O O . GLU A 1 592 ? -35.314 4.954 29.163 1.00 93.81 592 GLU A O 1
ATOM 4662 N N . LYS A 1 593 ? -36.659 5.380 30.912 1.00 94.88 593 LYS A N 1
ATOM 4663 C CA . LYS A 1 593 ? -36.711 6.825 30.678 1.00 94.88 593 LYS A CA 1
ATOM 4664 C C . LYS A 1 593 ? -35.322 7.453 30.832 1.00 94.88 593 LYS A C 1
ATOM 4666 O O . LYS A 1 593 ? -34.880 8.143 29.919 1.00 94.88 593 LYS A O 1
ATOM 4671 N N . ALA A 1 594 ? -34.629 7.166 31.934 1.00 95.38 594 ALA A N 1
ATOM 4672 C CA . ALA A 1 594 ? -33.293 7.699 32.184 1.00 95.38 594 ALA A CA 1
ATOM 4673 C C . ALA A 1 594 ? -32.275 7.243 31.123 1.00 95.38 594 ALA A C 1
ATOM 4675 O O . ALA A 1 594 ? -31.395 8.008 30.739 1.00 95.38 594 ALA A O 1
ATOM 4676 N N . VAL A 1 595 ? -32.409 6.013 30.611 1.00 94.06 595 VAL A N 1
ATOM 4677 C CA . VAL A 1 595 ? -31.572 5.511 29.510 1.00 94.06 595 VAL A CA 1
ATOM 4678 C C . VAL A 1 595 ? -31.829 6.275 28.209 1.00 94.06 595 VAL A C 1
ATOM 4680 O O . VAL A 1 595 ? -30.872 6.597 27.514 1.00 94.06 595 VAL A O 1
ATOM 4683 N N . ARG A 1 596 ? -33.082 6.606 27.867 1.00 92.94 596 ARG A N 1
ATOM 4684 C CA . ARG A 1 596 ? -33.361 7.425 26.669 1.00 92.94 596 ARG A CA 1
ATOM 4685 C C . ARG A 1 596 ? -32.727 8.809 26.770 1.00 92.94 596 ARG A C 1
ATOM 4687 O O . ARG A 1 596 ? -32.043 9.215 25.840 1.00 92.94 596 ARG A O 1
ATOM 4694 N N . GLU A 1 597 ? -32.906 9.479 27.907 1.00 93.56 597 GLU A N 1
ATOM 4695 C CA . GLU A 1 597 ? -32.325 10.805 28.165 1.00 93.56 597 GLU A CA 1
ATOM 4696 C C . GLU A 1 597 ? -30.790 10.771 28.086 1.00 93.56 597 GLU A C 1
ATOM 4698 O O . GLU A 1 597 ? -30.174 11.664 27.509 1.00 93.56 597 GLU A O 1
ATOM 4703 N N . LEU A 1 598 ? -30.166 9.701 28.596 1.00 91.19 598 LEU A N 1
ATOM 4704 C CA . LEU A 1 598 ? -28.726 9.490 28.464 1.00 91.19 598 LEU A CA 1
ATOM 4705 C C . LEU A 1 598 ? -28.290 9.373 26.994 1.00 91.19 598 LEU A C 1
ATOM 4707 O O . LEU A 1 598 ? -27.299 9.981 26.601 1.00 91.19 598 LEU A O 1
ATOM 4711 N N . PHE A 1 599 ? -29.004 8.592 26.180 1.00 91.06 599 PHE A N 1
ATOM 4712 C CA . PHE A 1 599 ? -28.658 8.408 24.767 1.00 91.06 599 PHE A CA 1
ATOM 4713 C C . PHE A 1 599 ? -28.811 9.700 23.961 1.00 91.06 599 PHE A C 1
ATOM 4715 O O . PHE A 1 599 ? -27.970 9.971 23.111 1.00 91.06 599 PHE A O 1
ATOM 4722 N N . GLU A 1 600 ? -29.832 10.511 24.246 1.00 90.19 600 GLU A N 1
ATOM 4723 C CA . GLU A 1 600 ? -30.008 11.824 23.612 1.00 90.19 600 GLU A CA 1
ATOM 4724 C C . GLU A 1 600 ? -28.821 12.761 23.909 1.00 90.19 600 GLU A C 1
ATOM 4726 O O . GLU A 1 600 ? -28.263 13.360 22.990 1.00 90.19 600 GLU A O 1
ATOM 4731 N N . ASP A 1 601 ? -28.369 12.829 25.167 1.00 89.19 601 ASP A N 1
ATOM 4732 C CA . ASP A 1 601 ? -27.193 13.626 25.550 1.00 89.19 601 ASP A CA 1
ATOM 4733 C C . ASP A 1 601 ? -25.891 13.103 24.914 1.00 89.19 601 ASP A C 1
ATOM 4735 O O . ASP A 1 601 ? -25.076 13.885 24.412 1.00 89.19 601 ASP A O 1
ATOM 4739 N N . LEU A 1 602 ? -25.688 11.780 24.902 1.00 86.88 602 LEU A N 1
ATOM 4740 C CA . LEU A 1 602 ? -24.508 11.169 24.288 1.00 86.88 602 LEU A CA 1
ATOM 4741 C C . LEU A 1 602 ? -24.471 11.389 22.771 1.00 86.88 602 LEU A C 1
ATOM 4743 O O . LEU A 1 602 ? -23.396 11.674 22.241 1.00 86.88 602 LEU A O 1
ATOM 4747 N N . ASP A 1 603 ? -25.611 11.306 22.079 1.00 88.38 603 ASP A N 1
ATOM 4748 C CA . ASP A 1 603 ? -25.707 11.594 20.641 1.00 88.38 603 ASP A CA 1
ATOM 4749 C C . ASP A 1 603 ? -25.355 13.058 20.342 1.00 88.38 603 ASP A C 1
ATOM 4751 O O . ASP A 1 603 ? -24.576 13.350 19.429 1.00 88.38 603 ASP A O 1
ATOM 4755 N N . GLU A 1 604 ? -25.837 13.992 21.168 1.00 87.69 604 GLU A N 1
ATOM 4756 C CA . GLU A 1 604 ? -25.502 15.410 21.038 1.00 87.69 604 GLU A CA 1
ATOM 4757 C C . GLU A 1 604 ? -23.998 15.658 21.253 1.00 87.69 604 GLU A C 1
ATOM 4759 O O . GLU A 1 604 ? -23.370 16.436 20.527 1.00 87.69 604 GLU A O 1
ATOM 4764 N N . LYS A 1 605 ? -23.382 15.003 22.244 1.00 84.88 605 LYS A N 1
ATOM 4765 C CA . LYS A 1 605 ? -21.935 15.098 22.518 1.00 84.88 605 LYS A CA 1
ATOM 4766 C C . LYS A 1 605 ? -21.083 14.457 21.423 1.00 84.88 605 LYS A C 1
ATOM 4768 O O . LYS A 1 605 ? -20.088 15.051 20.992 1.00 84.88 605 LYS A O 1
ATOM 4773 N N . ALA A 1 606 ? -21.471 13.280 20.935 1.00 85.25 606 ALA A N 1
ATOM 4774 C CA . ALA A 1 606 ? -20.828 12.615 19.805 1.00 85.25 606 ALA A CA 1
ATOM 4775 C C . ALA A 1 606 ? -20.897 13.497 18.560 1.00 85.25 606 ALA A C 1
ATOM 4777 O O . ALA A 1 606 ? -19.859 13.843 17.997 1.00 85.25 606 ALA A O 1
ATOM 4778 N N . THR A 1 607 ? -22.087 13.972 18.199 1.00 85.94 607 THR A N 1
ATOM 4779 C CA . THR A 1 607 ? -22.279 14.862 17.051 1.00 85.94 607 THR A CA 1
ATOM 4780 C C . THR A 1 607 ? -21.414 16.115 17.163 1.00 85.94 607 THR A C 1
ATOM 4782 O O . THR A 1 607 ? -20.687 16.434 16.226 1.00 85.94 607 THR A O 1
ATOM 4785 N N . ARG A 1 608 ? -21.413 16.801 18.314 1.00 83.69 608 ARG A N 1
ATOM 4786 C CA . ARG A 1 608 ? -20.596 18.011 18.522 1.00 83.69 608 ARG A CA 1
ATOM 4787 C C . ARG A 1 608 ? -19.092 17.746 18.425 1.00 83.69 608 ARG A C 1
ATOM 4789 O O . ARG A 1 608 ? -18.389 18.500 17.752 1.00 83.69 608 ARG A O 1
ATOM 4796 N N . SER A 1 609 ? -18.592 16.693 19.073 1.00 82.25 609 SER A N 1
ATOM 4797 C CA . SER A 1 609 ? -17.154 16.375 19.068 1.00 82.25 609 SER A CA 1
ATOM 4798 C C . SER A 1 609 ? -16.654 15.955 17.679 1.00 82.25 609 SER A C 1
ATOM 4800 O O . SER A 1 609 ? -15.625 16.462 17.223 1.00 82.25 609 SER A O 1
ATOM 4802 N N . TRP A 1 610 ? -17.413 15.124 16.954 1.00 81.62 610 TRP A N 1
ATOM 4803 C CA . TRP A 1 610 ? -17.089 14.726 15.579 1.00 81.62 610 TRP A CA 1
ATOM 4804 C C . TRP A 1 610 ? -17.233 15.877 14.580 1.00 81.62 610 TRP A C 1
ATOM 4806 O O . TRP A 1 610 ? -16.388 16.029 13.698 1.00 81.62 610 TRP A O 1
ATOM 4816 N N . ASP A 1 611 ? -18.248 16.730 14.727 1.00 80.69 611 ASP A N 1
ATOM 4817 C CA . ASP A 1 611 ? -18.418 17.917 13.886 1.00 80.69 611 ASP A CA 1
ATOM 4818 C C . ASP A 1 611 ? -17.270 18.917 14.081 1.00 80.69 611 ASP A C 1
ATOM 4820 O O . ASP A 1 611 ? -16.753 19.456 13.101 1.00 80.69 611 ASP A O 1
ATOM 4824 N N . CYS A 1 612 ? -16.797 19.107 15.321 1.00 76.25 612 CYS A N 1
ATOM 4825 C CA . CYS A 1 612 ? -15.602 19.907 15.588 1.00 76.25 612 CYS A CA 1
ATOM 4826 C C . CYS A 1 612 ? -14.377 19.345 14.858 1.00 76.25 612 CYS A C 1
ATOM 4828 O O . CYS A 1 612 ? -13.687 20.091 14.161 1.00 76.25 612 CYS A O 1
ATOM 4830 N N . LEU A 1 613 ? -14.145 18.030 14.949 1.00 75.94 613 LEU A N 1
ATOM 4831 C CA . LEU A 1 613 ? -13.036 17.367 14.268 1.00 75.94 613 LEU A CA 1
ATOM 4832 C C . LEU A 1 613 ? -13.111 17.553 12.747 1.00 75.94 613 LEU A C 1
ATOM 4834 O O . LEU A 1 613 ? -12.149 18.017 12.137 1.00 75.94 613 LEU A O 1
ATOM 4838 N N . VAL A 1 614 ? -14.253 17.241 12.134 1.00 74.06 614 VAL A N 1
ATOM 4839 C CA . VAL A 1 614 ? -14.414 17.293 10.674 1.00 74.06 614 VAL A CA 1
ATOM 4840 C C . VAL A 1 614 ? -14.354 18.730 10.156 1.00 74.06 614 VAL A C 1
ATOM 4842 O O . VAL A 1 614 ? -13.745 18.981 9.122 1.00 74.06 614 VAL A O 1
ATOM 4845 N N . LYS A 1 615 ? -14.932 19.709 10.861 1.00 69.00 615 LYS A N 1
ATOM 4846 C CA . LYS A 1 615 ? -14.888 21.122 10.435 1.00 69.00 615 LYS A CA 1
ATOM 4847 C C . LYS A 1 615 ? -13.543 21.793 10.704 1.00 69.00 615 LYS A C 1
ATOM 4849 O O . LYS A 1 615 ? -13.233 22.810 10.078 1.00 69.00 615 LYS A O 1
ATOM 4854 N N . SER A 1 616 ? -12.731 21.240 11.604 1.00 61.91 616 SER A N 1
ATOM 4855 C CA . SER A 1 616 ? -11.393 21.753 11.908 1.00 61.91 616 SER A CA 1
ATOM 4856 C C . SER A 1 616 ? -10.358 21.526 10.803 1.00 61.91 616 SER A C 1
ATOM 4858 O O . SER A 1 616 ? -9.280 22.110 10.846 1.00 61.91 616 SER A O 1
ATOM 4860 N N . THR A 1 617 ? -10.696 20.799 9.735 1.00 56.16 617 THR A N 1
ATOM 4861 C CA . THR A 1 617 ? -9.811 20.571 8.578 1.00 56.16 617 THR A CA 1
ATOM 4862 C C . THR A 1 617 ? -9.424 21.847 7.809 1.00 56.16 617 THR A C 1
ATOM 4864 O O . THR A 1 617 ? -8.648 21.773 6.860 1.00 56.16 617 THR A O 1
ATOM 4867 N N . TYR A 1 618 ? -9.937 23.022 8.205 1.00 50.09 618 TYR A N 1
ATOM 4868 C CA . TYR A 1 618 ? -9.668 24.325 7.580 1.00 50.09 618 TYR A CA 1
ATOM 4869 C C . TYR A 1 618 ? -9.056 25.390 8.514 1.00 50.09 618 TYR A C 1
ATOM 4871 O O . TYR A 1 618 ? -8.703 26.471 8.041 1.00 50.09 618 TYR A O 1
ATOM 4879 N N . LYS A 1 619 ? -8.945 25.142 9.827 1.00 48.94 619 LYS A N 1
ATOM 4880 C CA . LYS A 1 619 ? -8.426 26.099 10.831 1.00 48.94 619 LYS A CA 1
ATOM 4881 C C . LYS A 1 619 ? -7.784 25.330 11.969 1.00 48.94 619 LYS A C 1
ATOM 4883 O O . LYS A 1 619 ? -8.347 24.322 12.344 1.00 48.94 619 LYS A O 1
ATOM 4888 N N . THR A 1 620 ? -6.701 25.830 12.563 1.00 55.53 620 THR A N 1
ATOM 4889 C CA . THR A 1 620 ? -6.071 25.249 13.760 1.00 55.53 620 THR A CA 1
ATOM 4890 C C . THR A 1 620 ? -7.125 25.044 14.863 1.00 55.53 620 THR A C 1
ATOM 4892 O O . THR A 1 620 ? -7.531 26.033 15.482 1.00 55.53 620 THR A O 1
ATOM 4895 N N . PRO A 1 621 ? -7.635 23.817 15.105 1.00 53.59 621 PRO A N 1
ATOM 4896 C CA . PRO A 1 621 ? -8.482 23.596 16.263 1.00 53.59 621 PRO A CA 1
ATOM 4897 C C . PRO A 1 621 ? -7.603 23.709 17.503 1.00 53.59 621 PRO A C 1
ATOM 4899 O O . PRO A 1 621 ? -6.434 23.318 17.494 1.00 53.59 621 PRO A O 1
ATOM 4902 N N . MET A 1 622 ? -8.158 24.264 18.569 1.00 57.75 622 MET A N 1
ATOM 4903 C CA . MET A 1 622 ? -7.498 24.271 19.863 1.00 57.75 622 MET A CA 1
ATOM 4904 C C . MET A 1 622 ? -8.434 23.558 20.838 1.00 57.75 622 MET A C 1
ATOM 4906 O O . MET A 1 622 ? -9.633 23.827 20.867 1.00 57.75 622 MET A O 1
ATOM 4910 N N . CYS A 1 623 ? -7.908 22.622 21.622 1.00 64.56 623 CYS A N 1
ATOM 4911 C CA . CYS A 1 623 ? -8.623 22.105 22.785 1.00 64.56 623 CYS A CA 1
ATOM 4912 C C . CYS A 1 623 ? -8.458 23.198 23.864 1.00 64.56 623 CYS A C 1
ATOM 4914 O O . CYS A 1 623 ? -7.382 23.315 24.448 1.00 64.56 623 CYS A O 1
ATOM 4916 N N . VAL A 1 624 ? -9.422 24.128 23.978 1.00 51.38 624 VAL A N 1
ATOM 4917 C CA . VAL A 1 624 ? -9.248 25.387 24.751 1.00 51.38 624 VAL A CA 1
ATOM 4918 C C . VAL A 1 624 ? -9.815 25.302 26.165 1.00 51.38 624 VAL A C 1
ATOM 4920 O O . VAL A 1 624 ? -9.424 26.102 27.011 1.00 51.38 624 VAL A O 1
ATOM 4923 N N . ASP A 1 625 ? -10.703 24.351 26.453 1.00 52.28 625 ASP A N 1
ATOM 4924 C CA . ASP A 1 625 ? -11.313 24.268 27.779 1.00 52.28 625 ASP A CA 1
ATOM 4925 C C . ASP A 1 625 ? -10.616 23.236 28.672 1.00 52.28 625 ASP A C 1
ATOM 4927 O O . ASP A 1 625 ? -10.140 22.198 28.205 1.00 52.28 625 ASP A O 1
ATOM 4931 N N . GLY A 1 626 ? -10.581 23.509 29.977 1.00 50.53 626 GLY A N 1
ATOM 4932 C CA . GLY A 1 626 ? -9.951 22.672 31.001 1.00 50.53 626 GLY A CA 1
ATOM 4933 C C . GLY A 1 626 ? -10.524 21.253 31.120 1.00 50.53 626 GLY A C 1
ATOM 4934 O O . GLY A 1 626 ? -9.987 20.478 31.900 1.00 50.53 626 GLY A O 1
ATOM 4935 N N . GLY A 1 627 ? -11.570 20.920 30.352 1.00 57.56 627 GLY A N 1
ATOM 4936 C CA . GLY A 1 627 ? -12.180 19.590 30.236 1.00 57.56 627 GLY A CA 1
ATOM 4937 C C . GLY A 1 627 ? -11.868 18.827 28.937 1.00 57.56 627 GLY A C 1
ATOM 4938 O O . GLY A 1 627 ? -12.505 17.813 28.673 1.00 57.56 627 GLY A O 1
ATOM 4939 N N . GLY A 1 628 ? -10.938 19.296 28.092 1.00 59.75 628 GLY A N 1
ATOM 4940 C CA . GLY A 1 628 ? -10.508 18.550 26.896 1.00 59.75 628 GLY A CA 1
ATOM 4941 C C . GLY A 1 628 ? -11.491 18.577 25.716 1.00 59.75 628 GLY A C 1
ATOM 4942 O O . GLY A 1 628 ? -11.383 17.755 24.805 1.00 59.75 628 GLY A O 1
ATOM 4943 N N . GLU A 1 629 ? -12.446 19.509 25.693 1.00 68.31 629 GLU A N 1
ATOM 4944 C CA . GLU A 1 629 ? -13.373 19.672 24.569 1.00 68.31 629 GLU A CA 1
ATOM 4945 C C . GLU A 1 629 ? -12.712 20.360 23.362 1.00 68.31 629 GLU A C 1
ATOM 4947 O O . GLU A 1 629 ? -11.915 21.296 23.489 1.00 68.31 629 GLU A O 1
ATOM 4952 N N . CYS A 1 630 ? -13.073 19.903 22.160 1.00 67.12 630 CYS A N 1
ATOM 4953 C CA . CYS A 1 630 ? -12.638 20.511 20.907 1.00 67.12 630 CYS A CA 1
ATOM 4954 C C . CYS A 1 630 ? -13.378 21.831 20.668 1.00 67.12 630 CYS A C 1
ATOM 4956 O O . CYS A 1 630 ? -14.606 21.855 20.584 1.00 67.12 630 CYS A O 1
ATOM 4958 N N . VAL A 1 631 ? -12.631 22.927 20.495 1.00 63.44 631 VAL A N 1
ATOM 4959 C CA . VAL A 1 631 ? -13.190 24.235 20.138 1.00 63.44 631 VAL A CA 1
ATOM 4960 C C . VAL A 1 631 ? -12.523 24.744 18.860 1.00 63.44 631 VAL A C 1
ATOM 4962 O O . VAL A 1 631 ? -11.298 24.786 18.724 1.00 63.44 631 VAL A O 1
ATOM 4965 N N . ILE A 1 632 ? -13.333 25.180 17.893 1.00 58.00 632 ILE A N 1
ATOM 4966 C CA . ILE A 1 632 ? -12.814 25.824 16.683 1.00 58.00 632 ILE A CA 1
ATOM 4967 C C . ILE A 1 632 ? -12.343 27.231 17.067 1.00 58.00 632 ILE A C 1
ATOM 4969 O O . ILE A 1 632 ? -13.148 28.158 17.189 1.00 58.00 632 ILE A O 1
ATOM 4973 N N . ALA A 1 633 ? -11.034 27.407 17.250 1.00 49.59 633 ALA A N 1
ATOM 4974 C CA . ALA A 1 633 ? -10.463 28.717 17.522 1.00 49.59 633 ALA A CA 1
ATOM 4975 C C . ALA A 1 633 ? -10.739 29.667 16.342 1.00 49.59 633 ALA A C 1
ATOM 4977 O O . ALA A 1 633 ? -10.437 29.380 15.177 1.00 49.59 633 ALA A O 1
ATOM 4978 N N . ARG A 1 634 ? -11.312 30.844 16.625 1.00 41.75 634 ARG A N 1
ATOM 4979 C CA . ARG A 1 634 ? -11.240 31.965 15.682 1.00 41.75 634 ARG A CA 1
ATOM 4980 C C . ARG A 1 634 ? -9.797 32.456 15.709 1.00 41.75 634 ARG A C 1
ATOM 4982 O O . ARG A 1 634 ? -9.341 32.917 16.748 1.00 41.75 634 ARG A O 1
ATOM 4989 N N . VAL A 1 635 ? -9.094 32.345 14.581 1.00 38.34 635 VAL A N 1
ATOM 4990 C CA . VAL A 1 635 ? -7.766 32.949 14.402 1.00 38.34 635 VAL A CA 1
ATOM 4991 C C . VAL A 1 635 ? -7.849 34.416 14.847 1.00 38.34 635 VAL A C 1
ATOM 4993 O O . VAL A 1 635 ? -8.702 35.137 14.316 1.00 38.34 635 VAL A O 1
ATOM 4996 N N . PRO A 1 636 ? -7.025 34.876 15.806 1.00 31.78 636 PRO A N 1
ATOM 4997 C CA . PRO A 1 636 ? -6.937 36.292 16.115 1.00 31.78 636 PRO A CA 1
ATOM 4998 C C . PRO A 1 636 ? -6.499 37.025 14.848 1.00 31.78 636 PRO A C 1
ATOM 5000 O O . PRO A 1 636 ? -5.427 36.770 14.303 1.00 31.78 636 PRO A O 1
ATOM 5003 N N . THR A 1 637 ? -7.334 37.925 14.341 1.00 34.62 637 THR A N 1
ATOM 5004 C CA . THR A 1 637 ? -6.939 38.859 13.286 1.00 34.62 637 THR A CA 1
ATOM 5005 C C . THR A 1 637 ? -6.003 39.912 13.884 1.00 34.62 637 THR A C 1
ATOM 5007 O O . THR A 1 637 ? -6.437 41.005 14.232 1.00 34.62 637 THR A O 1
ATOM 5010 N N . SER A 1 638 ? -4.729 39.564 14.055 1.00 34.19 638 SER A N 1
ATOM 5011 C CA . SER A 1 638 ? -3.611 40.457 14.403 1.00 34.19 638 SER A CA 1
ATOM 5012 C C . SER A 1 638 ? -2.320 39.650 14.215 1.00 34.19 638 SER A C 1
ATOM 5014 O O . SER A 1 638 ? -2.235 38.555 14.752 1.00 34.19 638 SER A O 1
ATOM 5016 N N . THR A 1 639 ? -1.278 40.033 13.490 1.00 31.94 639 THR A N 1
ATOM 5017 C CA . THR A 1 639 ? -0.832 41.303 12.910 1.00 31.94 639 THR A CA 1
ATOM 5018 C C . THR A 1 639 ? 0.209 40.933 11.853 1.00 31.94 639 THR A C 1
ATOM 5020 O O . THR A 1 639 ? 0.994 40.009 12.051 1.00 31.94 639 THR A O 1
ATOM 5023 N N . THR A 1 640 ? 0.234 41.662 10.744 1.00 36.78 640 THR A N 1
ATOM 5024 C CA . THR A 1 640 ? 1.355 41.694 9.799 1.00 36.78 640 THR A CA 1
ATOM 5025 C C . THR A 1 640 ? 2.679 41.917 10.533 1.00 36.78 640 THR A C 1
ATOM 5027 O O . THR A 1 640 ? 2.820 42.928 11.221 1.00 36.78 640 THR A O 1
ATOM 5030 N N . GLY A 1 641 ? 3.641 41.014 10.351 1.00 34.59 641 GLY A N 1
ATOM 5031 C CA . GLY A 1 641 ? 5.019 41.213 10.788 1.00 34.59 641 GLY A CA 1
ATOM 5032 C C . GLY A 1 641 ? 5.772 39.911 11.029 1.00 34.59 641 GLY A C 1
ATOM 5033 O O . GLY A 1 641 ? 5.887 39.508 12.178 1.00 34.59 641 GLY A O 1
ATOM 5034 N N . PHE A 1 642 ? 6.249 39.274 9.957 1.00 27.72 642 PHE A N 1
ATOM 5035 C CA . PHE A 1 642 ? 7.637 38.823 9.773 1.00 27.72 642 PHE A CA 1
ATOM 5036 C C . PHE A 1 642 ? 7.859 38.422 8.313 1.00 27.72 642 PHE A C 1
ATOM 5038 O O . PHE A 1 642 ? 6.958 37.761 7.748 1.00 27.72 642 PHE A O 1
#